Protein 3GEK (pdb70)

Sequence (491 aa):
NIDQLNITDFQVFTDENSDKFVSKIYKFSSKILSDFHAQPQGFLNGGASLALAEITAGASNAIGSSGQYFAFGQSINANHLNPKKCEGFVNARGLLLKNGKRRNHVWEIKITDENETLISQITVVNALVPNIDQLNITDFQVFTDKIYKFSSKILSDFHAQPQGFLNGGASLALAEITAGASNAIGSGQYFAFGQSINANHLNPKKCEGFVNARGLLLKNGKRNHVWEIKITDENETLISQITVVNALVPQNIDQLNITDFQVFTDEKIYKFSSKILSDFHAQPQGFLNGGASLALAEITAGASNAIGSGQYFAFGQSINANHLNPKKCEGFVNARGLLLKNGKRNHVWEIKITDENETLISQITVVNALVPQKNIDQLNITDFQVFTDKIYKFSSKILSDFHAQPQGFLNGGASLALAEITAGASNAIGSGQYFAFGQSINANHLNPKKCEGFVNARGLLLKKNGKRNHVWEIKITDENETLISQITVVNALV

B-factor: mean 51.66, std 5.07, range [32.97, 73.07]

Radius of gyration: 21.42 Å; Cα contacts (8 Å, |Δi|>4): 1244; chains: 4; bounding box: 55×52×54 Å

Organism: Lactococcus lactis subsp. lactis (strain IL1403) (NCBI:txid272623)

Nearest PDB structures (foldseek):
  3gek-assembly2_A  TM=1.008E+00  e=4.514E-24  Lactococcus lactis subsp. lactis Il1403
  3gek-assembly3_C  TM=9.767E-01  e=7.638E-21  Lactococcus lactis subsp. lactis Il1403
  3gek-assembly1_B  TM=9.678E-01  e=4.508E-20  Lactococcus lactis subsp. lactis Il1403
  4ord-assembly1_A  TM=8.818E-01  e=8.033E-07  Danio rerio
  2h4u-assembly1_D  TM=8.018E-01  e=4.128E-07  Homo sapiens

Secondary structure (DSSP, 8-state):
---TT---S-EEEE-SGGGGSSS--EEEEE----GGGB-TTSBBPHHHHHHHHHHHH--HHHHHTTS-EEEEEEEEEEE-S--BSSS-EEEEEEEEEE-SSEEEEEEEEEETT--EEEEEEEEEEEE-/--TTTT--S-EEEE---EEEEE---SGGGB-TTSBBPHHHHHHHHHHHH--HHHHHTTSEEEEEEEEEEEE-S--BSSS--EEEEEEEEE-SSEEEEEEEEE-TT--EEEEEEEEEEEEE-/--TTTT--S-EEEEE--EEEEEE----GGGB-TTSBBPHHHHHHHHHHHH--HHHHSSSSEEEEEEEEEEEE-S--BSSS--EEEEEEEEE-SSEEEEEEEEE-TT--EEEEEEEEEEEEE--/---TT---S-EEEE---EEEEE----GGGB-TTSBBPHHHHHHHHHHHH--HHHHHTTS--EEEEEEEEEE-S--BSSS--EEEEEEEEE-SSEEEEEEEEE-TT--EEEEEEEEEEE-

Structure (mmCIF, N/CA/C/O backbone):
data_3GEK
#
_entry.id   3GEK
#
_cell.length_a   59.948
_cell.length_b   64.056
_cell.length_c   144.657
_cell.angle_alpha   90.00
_cell.angle_beta   90.00
_cell.angle_gamma   90.00
#
_symmetry.space_group_name_H-M   'P 21 21 21'
#
loop_
_entity.id
_entity.type
_entity.pdbx_description
1 polymer 'Putative thioesterase yhdA'
2 water water
#
loop_
_atom_site.group_PDB
_atom_site.id
_atom_site.type_symbol
_atom_site.label_atom_id
_atom_site.label_alt_id
_atom_site.label_comp_id
_atom_site.label_asym_id
_atom_site.label_entity_id
_atom_site.label_seq_id
_atom_site.pdbx_PDB_ins_code
_atom_site.Cartn_x
_atom_site.Cartn_y
_atom_site.Cartn_z
_atom_site.occupancy
_atom_site.B_iso_or_equiv
_atom_site.auth_seq_id
_atom_site.auth_comp_id
_atom_site.auth_asym_id
_atom_site.auth_atom_id
_atom_site.pdbx_PDB_model_num
ATOM 9 N N . ASN A 1 2 ? -3.801 -10.431 -24.596 1.00 60.75 2 ASN A N 1
ATOM 10 C CA . ASN A 1 2 ? -2.400 -10.585 -24.221 1.00 59.80 2 ASN A CA 1
ATOM 11 C C . ASN A 1 2 ? -1.957 -9.473 -23.264 1.00 59.42 2 ASN A C 1
ATOM 12 O O . ASN A 1 2 ? -2.722 -8.539 -23.000 1.00 59.14 2 ASN A O 1
ATOM 25 N N . ILE A 1 4 ? 0.105 -6.973 -23.564 1.00 55.56 4 ILE A N 1
ATOM 26 C CA . ILE A 1 4 ? 0.075 -5.655 -24.211 1.00 53.81 4 ILE A CA 1
ATOM 27 C C . ILE A 1 4 ? -1.297 -4.982 -24.087 1.00 52.62 4 ILE A C 1
ATOM 28 O O . ILE A 1 4 ? -1.390 -3.836 -23.644 1.00 52.22 4 ILE A O 1
ATOM 33 N N . ASP A 1 5 ? -2.351 -5.707 -24.454 1.00 51.18 5 ASP A N 1
ATOM 34 C CA . ASP A 1 5 ? -3.705 -5.163 -24.423 1.00 49.87 5 ASP A CA 1
ATOM 35 C C . ASP A 1 5 ? -4.199 -4.957 -22.993 1.00 48.86 5 ASP A C 1
ATOM 36 O O . ASP A 1 5 ? -4.877 -3.970 -22.703 1.00 48.49 5 ASP A O 1
ATOM 41 N N . GLN A 1 6 ? -3.846 -5.881 -22.102 1.00 47.64 6 GLN A N 1
ATOM 42 C CA . GLN A 1 6 ? -4.260 -5.792 -20.697 1.00 46.72 6 GLN A CA 1
ATOM 43 C C . GLN A 1 6 ? -3.607 -4.623 -19.956 1.00 46.15 6 GLN A C 1
ATOM 44 O O . GLN A 1 6 ? -4.146 -4.133 -18.966 1.00 45.93 6 GLN A O 1
ATOM 50 N N . LEU A 1 7 ? -2.458 -4.173 -20.456 1.00 45.57 7 LEU A N 1
ATOM 51 C CA . LEU A 1 7 ? -1.788 -2.984 -19.933 1.00 45.38 7 LEU A CA 1
ATOM 52 C C . LEU A 1 7 ? -2.664 -1.730 -20.041 1.00 45.05 7 LEU A C 1
ATOM 53 O O . LEU A 1 7 ? -2.488 -0.784 -19.278 1.00 44.75 7 LEU A O 1
ATOM 58 N N . ASN A 1 8 ? -3.617 -1.743 -20.975 1.00 44.65 8 ASN A N 1
ATOM 59 C CA . ASN A 1 8 ? -4.537 -0.619 -21.186 1.00 44.46 8 ASN A CA 1
ATOM 60 C C . ASN A 1 8 ? -3.790 0.686 -21.501 1.00 44.38 8 ASN A C 1
ATOM 61 O O . ASN A 1 8 ? -3.930 1.690 -20.798 1.00 44.09 8 ASN A O 1
ATOM 66 N N . ILE A 1 9 ? -2.979 0.648 -22.555 1.00 44.66 9 ILE A N 1
ATOM 67 C CA . ILE A 1 9 ? -2.305 1.842 -23.067 1.00 45.16 9 ILE A CA 1
ATOM 68 C C . ILE A 1 9 ? -3.314 2.679 -23.858 1.00 45.15 9 ILE A C 1
ATOM 69 O O . ILE A 1 9 ? -3.931 2.184 -24.799 1.00 45.42 9 ILE A O 1
ATOM 74 N N . THR A 1 10 ? -3.482 3.939 -23.463 1.00 45.12 10 THR A N 1
ATOM 75 C CA . THR A 1 10 ? -4.459 4.832 -24.089 1.00 45.26 10 THR A CA 1
ATOM 76 C C . THR A 1 10 ? -3.796 6.088 -24.675 1.00 44.98 10 THR A C 1
ATOM 77 O O . THR A 1 10 ? -2.652 6.401 -24.356 1.00 44.52 10 THR A O 1
ATOM 81 N N . ASP A 1 11 ? -4.535 6.795 -25.529 1.00 45.15 11 ASP A N 1
ATOM 82 C CA . ASP A 1 11 ? -4.149 8.114 -26.039 1.00 45.58 11 ASP A CA 1
ATOM 83 C C . ASP A 1 11 ? -2.748 8.139 -26.663 1.00 45.80 11 ASP A C 1
ATOM 84 O O . ASP A 1 11 ? -2.016 9.115 -26.498 1.00 45.56 11 ASP A O 1
ATOM 89 N N . PHE A 1 12 ? -2.373 7.070 -27.366 1.00 46.35 12 PHE A N 1
ATOM 90 C CA . PHE A 1 12 ? -1.057 7.018 -28.000 1.00 47.11 12 PHE A CA 1
ATOM 91 C C . PHE A 1 12 ? -1.004 7.965 -29.194 1.00 47.56 12 PHE A C 1
ATOM 92 O O . PHE A 1 12 ? -1.872 7.920 -30.064 1.00 47.58 12 PHE A O 1
ATOM 100 N N . GLN A 1 13 ? 0.005 8.830 -29.207 1.00 48.41 13 GLN A N 1
ATOM 101 C CA . GLN A 1 13 ? 0.290 9.695 -30.356 1.00 49.54 13 GLN A CA 1
ATOM 102 C C . GLN A 1 13 ? 1.779 9.988 -30.472 1.00 49.87 13 GLN A C 1
ATOM 103 O O . GLN A 1 13 ? 2.452 10.257 -29.476 1.00 49.79 13 GLN A O 1
ATOM 109 N N . VAL A 1 14 ? 2.281 9.908 -31.701 1.00 50.61 14 VAL A N 1
ATOM 110 C CA . VAL A 1 14 ? 3.660 10.257 -32.035 1.00 51.38 14 VAL A CA 1
ATOM 111 C C . VAL A 1 14 ? 3.629 11.506 -32.925 1.00 51.93 14 VAL A C 1
ATOM 112 O O . VAL A 1 14 ? 2.774 11.623 -33.811 1.00 51.78 14 VAL A O 1
ATOM 116 N N . PHE A 1 15 ? 4.538 12.445 -32.671 1.00 52.70 15 PHE A N 1
ATOM 117 C CA . PHE A 1 15 ? 4.477 13.767 -33.311 1.00 53.78 15 PHE A CA 1
ATOM 118 C C . PHE A 1 15 ? 5.825 14.481 -33.348 1.00 54.48 15 PHE A C 1
ATOM 119 O O . PHE A 1 15 ? 6.740 14.138 -32.605 1.00 54.35 15 PHE A O 1
ATOM 127 N N . THR A 1 16 ? 5.929 15.476 -34.226 1.00 55.71 16 THR A N 1
ATOM 128 C CA . THR A 1 16 ? 7.079 16.374 -34.257 1.00 56.89 16 THR A CA 1
ATOM 129 C C . THR A 1 16 ? 6.644 17.755 -33.786 1.00 57.82 16 THR A C 1
ATOM 130 O O . THR A 1 16 ? 5.465 18.107 -33.883 1.00 57.97 16 THR A O 1
ATOM 134 N N . ASP A 1 17 ? 7.593 18.534 -33.274 1.00 59.09 17 ASP A N 1
ATOM 135 C CA . ASP A 1 17 ? 7.326 19.928 -32.920 1.00 60.23 17 ASP A CA 1
ATOM 136 C C . ASP A 1 17 ? 7.198 20.757 -34.190 1.00 60.81 17 ASP A C 1
ATOM 137 O O . ASP A 1 17 ? 7.798 20.423 -35.217 1.00 61.04 17 ASP A O 1
ATOM 142 N N . GLU A 1 18 ? 6.414 21.833 -34.118 1.00 61.54 18 GLU A N 1
ATOM 143 C CA . GLU A 1 18 ? 6.270 22.765 -35.237 1.00 62.18 18 GLU A CA 1
ATOM 144 C C . GLU A 1 18 ? 7.584 23.471 -35.567 1.00 62.42 18 GLU A C 1
ATOM 145 O O . GLU A 1 18 ? 7.789 23.911 -36.697 1.00 62.50 18 GLU A O 1
ATOM 151 N N . ASN A 1 19 ? 8.464 23.578 -34.574 1.00 62.79 19 ASN A N 1
ATOM 152 C CA . ASN A 1 19 ? 9.776 24.205 -34.750 1.00 63.20 19 ASN A CA 1
ATOM 153 C C . ASN A 1 19 ? 10.682 23.434 -35.714 1.00 63.22 19 ASN A C 1
ATOM 154 O O . ASN A 1 19 ? 11.346 24.038 -36.562 1.00 63.31 19 ASN A O 1
ATOM 159 N N . SER A 1 20 ? 10.680 22.104 -35.586 1.00 63.16 20 SER A N 1
ATOM 160 C CA . SER A 1 20 ? 11.485 21.199 -36.419 1.00 63.08 20 SER A CA 1
ATOM 161 C C . SER A 1 20 ? 11.158 21.255 -37.913 1.00 62.94 20 SER A C 1
ATOM 162 O O . SER A 1 20 ? 11.859 20.651 -38.726 1.00 62.96 20 SER A O 1
ATOM 165 N N . ASP A 1 21 ? 10.093 21.975 -38.255 1.00 62.74 21 ASP A N 1
ATOM 166 C CA . ASP A 1 21 ? 9.566 22.043 -39.618 1.00 62.78 21 ASP A CA 1
ATOM 167 C C . ASP A 1 21 ? 10.642 22.215 -40.697 1.00 62.41 21 ASP A C 1
ATOM 168 O O . ASP A 1 21 ? 10.793 21.349 -41.570 1.00 62.57 21 ASP A O 1
ATOM 173 N N . LYS A 1 22 ? 11.387 23.327 -40.625 1.00 61.75 22 LYS A N 1
ATOM 174 C CA . LYS A 1 22 ? 12.329 23.706 -41.691 1.00 61.04 22 LYS A CA 1
ATOM 175 C C . LYS A 1 22 ? 13.768 23.202 -41.436 1.00 60.50 22 LYS A C 1
ATOM 176 O O . LYS A 1 22 ? 14.679 23.477 -42.236 1.00 60.37 22 LYS A O 1
ATOM 182 N N . PHE A 1 23 ? 13.967 22.466 -40.332 1.00 59.71 23 PHE A N 1
ATOM 183 C CA . PHE A 1 23 ? 15.270 21.838 -40.038 1.00 59.10 23 PHE A CA 1
ATOM 184 C C . PHE A 1 23 ? 15.396 20.469 -40.579 1.00 58.66 23 PHE A C 1
ATOM 185 O O . PHE A 1 23 ? 14.437 19.809 -41.012 1.00 58.62 23 PHE A O 1
ATOM 193 N N . VAL A 1 24 ? 16.768 19.953 -40.737 1.00 58.10 24 VAL A N 1
ATOM 194 C CA . VAL A 1 24 ? 16.995 18.633 -41.318 1.00 57.54 24 VAL A CA 1
ATOM 195 C C . VAL A 1 24 ? 16.756 17.544 -40.264 1.00 57.06 24 VAL A C 1
ATOM 196 O O . VAL A 1 24 ? 16.206 16.482 -40.570 1.00 56.98 24 VAL A O 1
ATOM 200 N N . SER A 1 25 ? 17.159 17.829 -39.026 1.00 56.49 25 SER A N 1
ATOM 201 C CA . SER A 1 25 ? 17.039 16.881 -37.920 1.00 55.91 25 SER A CA 1
ATOM 202 C C . SER A 1 25 ? 15.728 17.128 -37.170 1.00 55.32 25 SER A C 1
ATOM 203 O O . SER A 1 25 ? 15.646 18.022 -36.307 1.00 55.23 25 SER A O 1
ATOM 206 N N . LYS A 1 26 ? 14.703 16.343 -37.529 1.00 54.63 26 LYS A N 1
ATOM 207 C CA . LYS A 1 26 ? 13.380 16.466 -36.927 1.00 54.26 26 LYS A CA 1
ATOM 208 C C . LYS A 1 26 ? 13.384 15.949 -35.491 1.00 53.99 26 LYS A C 1
ATOM 209 O O . LYS A 1 26 ? 14.008 14.926 -35.195 1.00 53.76 26 LYS A O 1
ATOM 215 N N . ILE A 1 27 ? 12.700 16.666 -34.602 1.00 53.52 27 ILE A N 1
ATOM 216 C CA . ILE A 1 27 ? 12.579 16.241 -33.211 1.00 53.28 27 ILE A CA 1
ATOM 217 C C . ILE A 1 27 ? 11.276 15.464 -33.010 1.00 52.62 27 ILE A C 1
ATOM 218 O O . ILE A 1 27 ? 10.182 16.023 -33.102 1.00 52.48 27 ILE A O 1
ATOM 223 N N . TYR A 1 28 ? 11.423 14.166 -32.757 1.00 51.91 28 TYR A N 1
ATOM 224 C CA . TYR A 1 28 ? 10.294 13.255 -32.597 1.00 51.35 28 TYR A CA 1
ATOM 225 C C . TYR A 1 28 ? 9.965 13.008 -31.131 1.00 50.96 28 TYR A C 1
ATOM 226 O O . TYR A 1 28 ? 10.855 12.791 -30.304 1.00 50.78 28 TYR A O 1
ATOM 235 N N . LYS A 1 29 ? 8.674 13.049 -30.827 1.00 50.32 29 LYS A N 1
ATOM 236 C CA . LYS A 1 29 ? 8.174 12.795 -29.490 1.00 49.78 29 LYS A CA 1
ATOM 237 C C . LYS A 1 29 ? 6.977 11.855 -29.568 1.00 49.25 29 LYS A C 1
ATOM 238 O O . LYS A 1 29 ? 6.341 11.748 -30.618 1.00 48.74 29 LYS A O 1
ATOM 244 N N . PHE A 1 30 ? 6.692 11.169 -28.461 1.00 48.39 30 PHE A N 1
ATOM 245 C CA . PHE A 1 30 ? 5.410 10.486 -28.288 1.00 47.85 30 PHE A CA 1
ATOM 246 C C . PHE A 1 30 ? 4.773 10.771 -26.930 1.00 47.62 30 PHE A C 1
ATOM 247 O O . PHE A 1 30 ? 5.452 11.164 -25.981 1.00 47.37 30 PHE A O 1
ATOM 255 N N . SER A 1 31 ? 3.457 10.584 -26.881 1.00 47.42 31 SER A N 1
ATOM 256 C CA . SER A 1 31 ? 2.642 10.721 -25.684 1.00 47.46 31 SER A CA 1
ATOM 257 C C . SER A 1 31 ? 1.752 9.488 -25.541 1.00 46.97 31 SER A C 1
ATOM 258 O O . SER A 1 31 ? 1.390 8.854 -26.539 1.00 46.76 31 SER A O 1
ATOM 261 N N . SER A 1 32 ? 1.383 9.172 -24.301 1.00 46.44 32 SER A N 1
ATOM 262 C CA . SER A 1 32 ? 0.428 8.105 -24.011 1.00 45.98 32 SER A CA 1
ATOM 263 C C . SER A 1 32 ? 0.041 8.100 -22.541 1.00 45.83 32 SER A C 1
ATOM 264 O O . SER A 1 32 ? 0.664 8.766 -21.716 1.00 45.69 32 SER A O 1
ATOM 267 N N . LYS A 1 33 ? -1.001 7.342 -22.229 1.00 45.69 33 LYS A N 1
ATOM 268 C CA . LYS A 1 33 ? -1.430 7.134 -20.859 1.00 45.90 33 LYS A CA 1
ATOM 269 C C . LYS A 1 33 ? -1.589 5.639 -20.641 1.00 45.93 33 LYS A C 1
ATOM 270 O O . LYS A 1 33 ? -1.830 4.887 -21.592 1.00 45.93 33 LYS A O 1
ATOM 284 N N . ILE A 1 35 ? -3.923 3.345 -18.069 1.00 44.59 35 ILE A N 1
ATOM 285 C CA . ILE A 1 35 ? -4.974 3.321 -17.055 1.00 44.07 35 ILE A CA 1
ATOM 286 C C . ILE A 1 35 ? -4.795 2.121 -16.126 1.00 43.65 35 ILE A C 1
ATOM 287 O O . ILE A 1 35 ? -4.812 0.975 -16.572 1.00 43.34 35 ILE A O 1
ATOM 292 N N . LEU A 1 36 ? -4.649 2.402 -14.834 1.00 43.38 36 LEU A N 1
ATOM 293 C CA . LEU A 1 36 ? -4.275 1.381 -13.850 1.00 43.43 36 LEU A CA 1
ATOM 294 C C . LEU A 1 36 ? -5.456 0.653 -13.216 1.00 43.62 36 LEU A C 1
ATOM 295 O O . LEU A 1 36 ? -6.495 1.249 -12.923 1.00 43.51 36 LEU A O 1
ATOM 300 N N . SER A 1 37 ? -5.270 -0.652 -13.031 1.00 44.13 37 SER A N 1
ATOM 301 C CA . SER A 1 37 ? -6.133 -1.499 -12.206 1.00 44.57 37 SER A CA 1
ATOM 302 C C . SER A 1 37 ? -5.228 -2.389 -11.361 1.00 44.81 37 SER A C 1
ATOM 303 O O . SER A 1 37 ? -4.015 -2.172 -11.321 1.00 44.57 37 SER A O 1
ATOM 306 N N . ASP A 1 38 ? -5.815 -3.394 -10.708 1.00 45.34 38 ASP A N 1
ATOM 307 C CA . ASP A 1 38 ? -5.070 -4.375 -9.911 1.00 45.94 38 ASP A CA 1
ATOM 308 C C . ASP A 1 38 ? -4.085 -5.179 -10.753 1.00 45.81 38 ASP A C 1
ATOM 309 O O . ASP A 1 38 ? -3.094 -5.693 -10.236 1.00 46.06 38 ASP A O 1
ATOM 314 N N . PHE A 1 39 ? -4.372 -5.285 -12.049 1.00 45.61 39 PHE A N 1
ATOM 315 C CA . PHE A 1 39 ? -3.479 -5.927 -13.006 1.00 45.19 39 PHE A CA 1
ATOM 316 C C . PHE A 1 39 ? -2.058 -5.383 -12.872 1.00 45.18 39 PHE A C 1
ATOM 317 O O . PHE A 1 39 ? -1.093 -6.138 -12.963 1.00 45.11 39 PHE A O 1
ATOM 325 N N . HIS A 1 40 ? -1.949 -4.078 -12.630 1.00 45.21 40 HIS A N 1
ATOM 326 C CA . HIS A 1 40 ? -0.663 -3.383 -12.602 1.00 45.47 40 HIS A CA 1
ATOM 327 C C . HIS A 1 40 ? -0.010 -3.346 -11.211 1.00 45.94 40 HIS A C 1
ATOM 328 O O . HIS A 1 40 ? 1.081 -2.798 -11.052 1.00 45.88 40 HIS A O 1
ATOM 335 N N . ALA A 1 41 ? -0.667 -3.936 -10.213 1.00 46.50 41 ALA A N 1
ATOM 336 C CA . ALA A 1 41 ? -0.230 -3.807 -8.823 1.00 47.14 41 ALA A CA 1
ATOM 337 C C . ALA A 1 41 ? 0.910 -4.746 -8.438 1.00 47.72 41 ALA A C 1
ATOM 338 O O . ALA A 1 41 ? 1.026 -5.853 -8.971 1.00 47.86 41 ALA A O 1
ATOM 340 N N . GLN A 1 42 ? 1.759 -4.280 -7.522 1.00 48.31 42 GLN A N 1
ATOM 341 C CA . GLN A 1 42 ? 2.712 -5.146 -6.823 1.00 49.03 42 GLN A CA 1
ATOM 342 C C . GLN A 1 42 ? 2.246 -5.358 -5.357 1.00 49.51 42 GLN A C 1
ATOM 343 O O . GLN A 1 42 ? 1.333 -4.655 -4.897 1.00 49.55 42 GLN A O 1
ATOM 349 N N . PRO A 1 43 ? 2.842 -6.335 -4.631 1.00 49.87 43 PRO A N 1
ATOM 350 C CA . PRO A 1 43 ? 2.312 -6.797 -3.333 1.00 50.14 43 PRO A CA 1
ATOM 351 C C . PRO A 1 43 ? 1.874 -5.735 -2.311 1.00 50.33 43 PRO A C 1
ATOM 352 O O . PRO A 1 43 ? 0.980 -6.000 -1.514 1.00 50.24 43 PRO A O 1
ATOM 356 N N . GLN A 1 44 ? 2.492 -4.555 -2.339 1.00 50.67 44 GLN A N 1
ATOM 357 C CA . GLN A 1 44 ? 2.205 -3.501 -1.356 1.00 50.89 44 GLN A CA 1
ATOM 358 C C . GLN A 1 44 ? 1.206 -2.439 -1.851 1.00 50.84 44 GLN A C 1
ATOM 359 O O . GLN A 1 44 ? 0.984 -1.427 -1.179 1.00 51.02 44 GLN A O 1
ATOM 365 N N . GLY A 1 45 ? 0.611 -2.669 -3.023 1.00 50.46 45 GLY A N 1
ATOM 366 C CA . GLY A 1 45 ? -0.451 -1.798 -3.539 1.00 49.86 45 GLY A CA 1
ATOM 367 C C . GLY A 1 45 ? 0.013 -0.656 -4.430 1.00 49.42 45 GLY A C 1
ATOM 368 O O . GLY A 1 45 ? -0.790 0.189 -4.825 1.00 49.32 45 GLY A O 1
ATOM 369 N N . PHE A 1 46 ? 1.308 -0.625 -4.735 1.00 48.94 46 PHE A N 1
ATOM 370 C CA . PHE A 1 46 ? 1.879 0.387 -5.620 1.00 48.79 46 PHE A CA 1
ATOM 371 C C . PHE A 1 46 ? 1.903 -0.108 -7.063 1.00 48.34 46 PHE A C 1
ATOM 372 O O . PHE A 1 46 ? 1.682 -1.291 -7.322 1.00 48.17 46 PHE A O 1
ATOM 380 N N . LEU A 1 47 ? 2.158 0.806 -7.999 1.00 47.99 47 LEU A N 1
ATOM 381 C CA . LEU A 1 47 ? 2.356 0.435 -9.393 1.00 47.67 47 LEU A CA 1
ATOM 382 C C . LEU A 1 47 ? 3.619 -0.414 -9.520 1.00 47.65 47 LEU A C 1
ATOM 383 O O . LEU A 1 47 ? 4.704 -0.008 -9.106 1.00 47.44 47 LEU A O 1
ATOM 388 N N . ASN A 1 48 ? 3.447 -1.606 -10.080 1.00 47.73 48 ASN A N 1
ATOM 389 C CA . ASN A 1 48 ? 4.537 -2.529 -10.345 1.00 47.78 48 ASN A CA 1
ATOM 390 C C . ASN A 1 48 ? 5.478 -1.945 -11.398 1.00 47.72 48 ASN A C 1
ATOM 391 O O . ASN A 1 48 ? 5.030 -1.399 -12.413 1.00 47.33 48 ASN A O 1
ATOM 396 N N . GLY A 1 49 ? 6.781 -2.058 -11.141 1.00 47.63 49 GLY A N 1
ATOM 397 C CA . GLY A 1 49 ? 7.811 -1.514 -12.024 1.00 47.17 49 GLY A CA 1
ATOM 398 C C . GLY A 1 49 ? 7.858 -2.240 -13.351 1.00 47.15 49 GLY A C 1
ATOM 399 O O . GLY A 1 49 ? 8.178 -1.643 -14.383 1.00 47.50 49 GLY A O 1
ATOM 400 N N . GLY A 1 50 ? 7.531 -3.531 -13.321 1.00 46.79 50 GLY A N 1
ATOM 401 C CA . GLY A 1 50 ? 7.439 -4.349 -14.527 1.00 46.43 50 GLY A CA 1
ATOM 402 C C . GLY A 1 50 ? 6.429 -3.815 -15.527 1.00 46.34 50 GLY A C 1
ATOM 403 O O . GLY A 1 50 ? 6.658 -3.885 -16.740 1.00 46.77 50 GLY A O 1
ATOM 404 N N . ALA A 1 51 ? 5.313 -3.289 -15.019 1.00 45.79 51 ALA A N 1
ATOM 405 C CA . ALA A 1 51 ? 4.2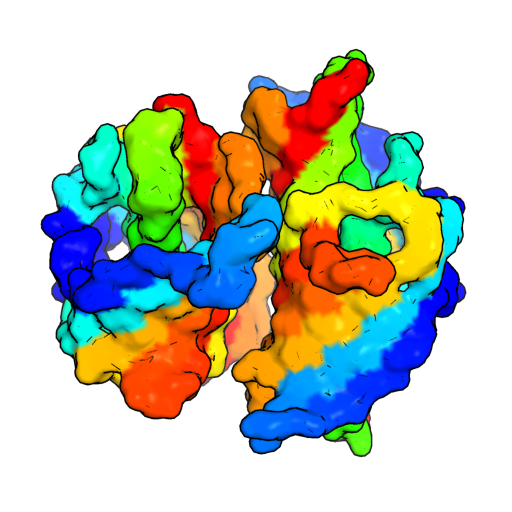81 -2.668 -15.851 1.00 45.54 51 ALA A CA 1
ATOM 406 C C . ALA A 1 51 ? 4.792 -1.391 -16.524 1.00 45.44 51 ALA A C 1
ATOM 407 O O . ALA A 1 51 ? 4.562 -1.187 -17.717 1.00 45.52 51 ALA A O 1
ATOM 409 N N . SER A 1 52 ? 5.480 -0.542 -15.756 1.00 45.22 52 SER A N 1
ATOM 410 C CA . SER A 1 52 ? 6.115 0.670 -16.285 1.00 45.13 52 SER A CA 1
ATOM 411 C C . SER A 1 52 ? 7.204 0.358 -17.314 1.00 44.81 52 SER A C 1
ATOM 412 O O . SER A 1 52 ? 7.284 1.010 -18.356 1.00 44.72 52 SER A O 1
ATOM 415 N N . LEU A 1 53 ? 8.046 -0.627 -17.011 1.00 44.52 53 LEU A N 1
ATOM 416 C CA . LEU A 1 53 ? 9.066 -1.092 -17.950 1.00 44.65 53 LEU A CA 1
ATOM 417 C C . LEU A 1 53 ? 8.438 -1.532 -19.259 1.00 44.37 53 LEU A C 1
ATOM 418 O O . LEU A 1 53 ? 8.884 -1.123 -20.332 1.00 44.24 53 LEU A O 1
ATOM 423 N N . ALA A 1 54 ? 7.405 -2.369 -19.157 1.00 43.86 54 ALA A N 1
ATOM 424 C CA . ALA A 1 54 ? 6.690 -2.868 -20.316 1.00 43.86 54 ALA A CA 1
ATOM 425 C C . ALA A 1 54 ? 6.025 -1.730 -21.094 1.00 44.09 54 ALA A C 1
ATOM 426 O O . ALA A 1 54 ? 6.055 -1.723 -22.324 1.00 44.37 54 ALA A O 1
ATOM 428 N N . LEU A 1 55 ? 5.440 -0.770 -20.378 1.00 44.04 55 LEU A N 1
ATOM 429 C CA . LEU A 1 55 ? 4.835 0.408 -21.003 1.00 44.00 55 LEU A CA 1
ATOM 430 C C . LEU A 1 55 ? 5.865 1.170 -21.842 1.00 44.51 55 LEU A C 1
ATOM 431 O O . LEU A 1 55 ? 5.569 1.600 -22.960 1.00 44.34 55 LEU A O 1
ATOM 436 N N . ALA A 1 56 ? 7.066 1.336 -21.292 1.00 45.03 56 ALA A N 1
ATOM 437 C CA . ALA A 1 56 ? 8.137 2.067 -21.969 1.00 45.68 56 ALA A CA 1
ATOM 438 C C . ALA A 1 56 ? 8.612 1.360 -23.225 1.00 46.32 56 ALA A C 1
ATOM 439 O O . ALA A 1 56 ? 8.757 1.992 -24.265 1.00 46.58 56 ALA A O 1
ATOM 441 N N . GLU A 1 57 ? 8.866 0.056 -23.121 1.00 47.21 57 GLU A N 1
ATOM 442 C CA . GLU A 1 57 ? 9.349 -0.729 -24.260 1.00 48.26 57 GLU A CA 1
ATOM 443 C C . GLU A 1 57 ? 8.298 -0.803 -25.374 1.00 48.15 57 GLU A C 1
ATOM 444 O O . GLU A 1 57 ? 8.632 -0.705 -26.560 1.00 48.03 57 GLU A O 1
ATOM 450 N N . ILE A 1 58 ? 7.029 -0.940 -24.983 1.00 48.20 58 ILE A N 1
ATOM 451 C CA . ILE A 1 58 ? 5.924 -1.071 -25.937 1.00 48.12 58 ILE A CA 1
ATOM 452 C C . ILE A 1 58 ? 5.609 0.234 -26.679 1.00 48.09 58 ILE A C 1
ATOM 453 O O . ILE A 1 58 ? 5.422 0.217 -27.899 1.00 47.86 58 ILE A O 1
ATOM 458 N N . THR A 1 59 ? 5.551 1.350 -25.948 1.00 47.81 59 THR A N 1
ATOM 459 C CA . THR A 1 59 ? 5.286 2.657 -26.557 1.00 47.86 59 THR A CA 1
ATOM 460 C C . THR A 1 59 ? 6.448 3.145 -27.428 1.00 48.28 59 THR A C 1
ATOM 461 O O . THR A 1 59 ? 6.229 3.770 -28.467 1.00 47.94 59 THR A O 1
ATOM 465 N N . ALA A 1 60 ? 7.678 2.864 -26.997 1.00 48.97 60 ALA A N 1
ATOM 466 C CA . ALA A 1 60 ? 8.868 3.194 -27.784 1.00 49.82 60 ALA A CA 1
ATOM 467 C C . ALA A 1 60 ? 8.837 2.448 -29.116 1.00 50.33 60 ALA A C 1
ATOM 468 O O . ALA A 1 60 ? 9.102 3.033 -30.166 1.00 50.25 60 ALA A O 1
ATOM 470 N N . GLY A 1 61 ? 8.495 1.161 -29.057 1.00 51.21 61 GLY A N 1
ATOM 471 C CA . GLY A 1 61 ? 8.349 0.325 -30.244 1.00 51.99 61 GLY A CA 1
ATOM 472 C C . GLY A 1 61 ? 7.252 0.803 -31.179 1.00 52.93 61 GLY A C 1
ATOM 473 O O . GLY A 1 61 ? 7.419 0.776 -32.398 1.00 52.70 61 GLY A O 1
ATOM 482 N N . ALA A 1 63 ? 6.072 3.947 -31.340 1.00 53.37 63 ALA A N 1
ATOM 483 C CA . ALA A 1 63 ? 6.566 5.231 -31.845 1.00 52.42 63 ALA A CA 1
ATOM 484 C C . ALA A 1 63 ? 7.589 5.058 -32.965 1.00 51.93 63 ALA A C 1
ATOM 485 O O . ALA A 1 63 ? 7.488 5.716 -34.002 1.00 51.76 63 ALA A O 1
ATOM 487 N N . SER A 1 64 ? 8.562 4.171 -32.751 1.00 51.40 64 SER A N 1
ATOM 488 C CA . SER A 1 64 ? 9.581 3.863 -33.756 1.00 51.17 64 SER A CA 1
ATOM 489 C C . SER A 1 64 ? 8.964 3.343 -35.054 1.00 51.39 64 SER A C 1
ATOM 490 O O . SER A 1 64 ? 9.326 3.802 -36.137 1.00 51.45 64 SER A O 1
ATOM 493 N N . ASN A 1 65 ? 8.030 2.398 -34.935 1.00 51.55 65 ASN A N 1
ATOM 494 C CA . ASN A 1 65 ? 7.324 1.837 -36.091 1.00 52.07 65 ASN A CA 1
ATOM 495 C C . ASN A 1 65 ? 6.518 2.876 -36.870 1.00 52.45 65 ASN A C 1
ATOM 496 O O . ASN A 1 65 ? 6.522 2.873 -38.102 1.00 52.47 65 ASN A O 1
ATOM 501 N N . ALA A 1 66 ? 5.845 3.765 -36.142 1.00 53.14 66 ALA A N 1
ATOM 502 C CA . ALA A 1 66 ? 5.100 4.874 -36.740 1.00 53.89 66 ALA A CA 1
ATOM 503 C C . ALA A 1 66 ? 5.993 5.847 -37.524 1.00 54.42 66 ALA A C 1
ATOM 504 O O . ALA A 1 66 ? 5.613 6.305 -38.599 1.00 54.66 66 ALA A O 1
ATOM 506 N N . ILE A 1 67 ? 7.172 6.153 -36.981 1.00 55.19 67 ILE A N 1
ATOM 507 C CA . ILE A 1 67 ? 8.161 7.012 -37.645 1.00 55.83 67 ILE A CA 1
ATOM 508 C C . ILE A 1 67 ? 8.682 6.377 -38.941 1.00 56.52 67 ILE A C 1
ATOM 509 O O . ILE A 1 67 ? 8.784 7.046 -39.971 1.00 56.52 67 ILE A O 1
ATOM 514 N N . GLY A 1 68 ? 9.008 5.088 -38.877 1.00 57.31 68 GLY A N 1
ATOM 515 C CA . GLY A 1 68 ? 9.520 4.354 -40.030 1.00 58.41 68 GLY A CA 1
ATOM 516 C C . GLY A 1 68 ? 8.481 4.086 -41.099 1.00 59.23 68 GLY A C 1
ATOM 517 O O . GLY A 1 68 ? 8.740 4.304 -42.280 1.00 59.24 68 GLY A O 1
ATOM 518 N N . SER A 1 69 ? 7.308 3.624 -40.659 1.00 59.94 69 SER A N 1
ATOM 519 C CA A SER A 1 69 ? 6.182 3.288 -41.537 0.50 60.33 69 SER A CA 1
ATOM 520 C CA B SER A 1 69 ? 6.183 3.296 -41.540 0.50 60.34 69 SER A CA 1
ATOM 521 C C . SER A 1 69 ? 6.595 2.434 -42.742 1.00 60.66 69 SER A C 1
ATOM 522 O O . SER A 1 69 ? 6.874 2.953 -43.830 1.00 60.67 69 SER A O 1
ATOM 527 N N . GLY A 1 70 ? 6.639 1.120 -42.535 1.00 61.12 70 GLY A N 1
ATOM 528 C CA . GLY A 1 70 ? 6.972 0.176 -43.601 1.00 61.77 70 GLY A CA 1
ATOM 529 C C . GLY A 1 70 ? 8.453 0.058 -43.920 1.00 62.25 70 GLY A C 1
ATOM 530 O O . GLY A 1 70 ? 8.911 -1.004 -44.353 1.00 62.38 70 GLY A O 1
ATOM 531 N N . GLN A 1 71 ? 9.200 1.145 -43.718 1.00 62.55 71 GLN A N 1
ATOM 532 C CA . GLN A 1 71 ? 10.643 1.165 -43.972 1.00 62.85 71 GLN A CA 1
ATOM 533 C C . GLN A 1 71 ? 11.356 0.121 -43.120 1.00 62.82 71 GLN A C 1
ATOM 534 O O . GLN A 1 71 ? 12.199 -0.632 -43.617 1.00 62.85 71 GLN A O 1
ATOM 540 N N . TYR A 1 72 ? 10.992 0.080 -41.838 1.00 62.76 72 TYR A N 1
ATOM 541 C CA . TYR A 1 72 ? 11.582 -0.847 -40.878 1.00 62.64 72 TYR A CA 1
ATOM 542 C C . TYR A 1 72 ? 10.607 -1.227 -39.764 1.00 62.48 72 TYR A C 1
ATOM 543 O O . TYR A 1 72 ? 9.571 -0.582 -39.583 1.00 62.40 72 TYR A O 1
ATOM 552 N N . PHE A 1 73 ? 10.944 -2.292 -39.038 1.00 62.33 73 PHE A N 1
ATOM 553 C CA . PHE A 1 73 ? 10.258 -2.645 -37.796 1.00 62.13 73 PHE A CA 1
ATOM 554 C C . PHE A 1 73 ? 11.228 -2.587 -36.619 1.00 61.74 73 PHE A C 1
ATOM 555 O O . PHE A 1 73 ? 12.401 -2.948 -36.745 1.00 61.80 73 PHE A O 1
ATOM 563 N N . ALA A 1 74 ? 10.724 -2.131 -35.477 1.00 61.17 74 ALA A N 1
ATOM 564 C CA . ALA A 1 74 ? 11.551 -1.880 -34.308 1.00 60.51 74 ALA A CA 1
ATOM 565 C C . ALA A 1 74 ? 11.455 -2.997 -33.276 1.00 60.11 74 ALA A C 1
ATOM 566 O O . ALA A 1 74 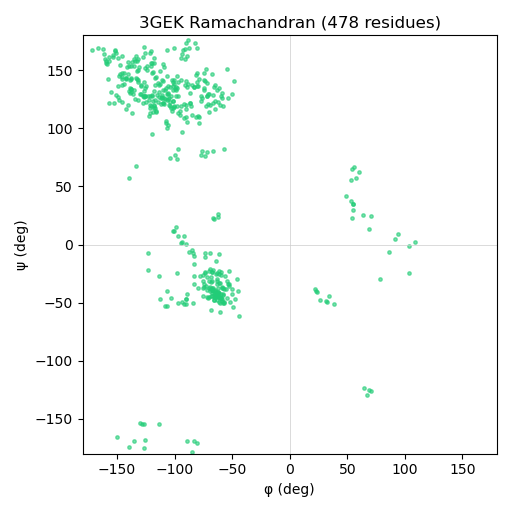? 10.368 -3.491 -32.974 1.00 59.94 74 ALA A O 1
ATOM 568 N N . PHE A 1 75 ? 12.608 -3.376 -32.734 1.00 59.58 75 PHE A N 1
ATOM 569 C CA . PHE A 1 75 ? 12.711 -4.451 -31.757 1.00 59.21 75 PHE A CA 1
ATOM 570 C C . PHE A 1 75 ? 13.517 -3.954 -30.561 1.00 58.38 75 PHE A C 1
ATOM 571 O O . PHE A 1 75 ? 14.604 -3.403 -30.728 1.00 58.10 75 PHE A O 1
ATOM 579 N N . GLY A 1 76 ? 12.982 -4.151 -29.360 1.00 57.58 76 GLY A N 1
ATOM 580 C CA . GLY A 1 76 ? 13.673 -3.766 -28.131 1.00 56.82 76 GLY A CA 1
ATOM 581 C C . GLY A 1 76 ? 15.026 -4.441 -28.001 1.00 56.38 76 GLY A C 1
ATOM 582 O O . GLY A 1 76 ? 15.117 -5.666 -27.976 1.00 56.30 76 GLY A O 1
ATOM 583 N N . GLN A 1 77 ? 16.077 -3.631 -27.936 1.00 55.89 77 GLN A N 1
ATOM 584 C CA . GLN A 1 77 ? 17.445 -4.119 -27.798 1.00 55.69 77 GLN A CA 1
ATOM 585 C C . GLN A 1 77 ? 17.964 -3.874 -26.379 1.00 55.30 77 GLN A C 1
ATOM 586 O O . GLN A 1 77 ? 18.646 -4.721 -25.796 1.00 55.16 77 GLN A O 1
ATOM 592 N N . SER A 1 78 ? 17.625 -2.712 -25.833 1.00 54.92 78 SER A N 1
ATOM 593 C CA . SER A 1 78 ? 18.150 -2.256 -24.552 1.00 54.82 78 SER A CA 1
ATOM 594 C C . SER A 1 78 ? 17.132 -1.431 -23.803 1.00 54.46 78 SER A C 1
ATOM 595 O O . SER A 1 78 ? 16.352 -0.693 -24.408 1.00 54.07 78 SER A O 1
ATOM 598 N N . ILE A 1 79 ? 17.171 -1.538 -22.480 1.00 54.10 79 ILE A N 1
ATOM 599 C CA . ILE A 1 79 ? 16.295 -0.758 -21.629 1.00 54.31 79 ILE A CA 1
ATOM 600 C C . ILE A 1 79 ? 16.970 -0.508 -20.279 1.00 54.00 79 ILE A C 1
ATOM 601 O O . ILE A 1 79 ? 17.477 -1.438 -19.642 1.00 54.04 79 ILE A O 1
ATOM 606 N N . ASN A 1 80 ? 17.004 0.757 -19.874 1.00 53.29 80 ASN A N 1
ATOM 607 C CA . ASN A 1 80 ? 17.464 1.132 -18.540 1.00 52.99 80 ASN A CA 1
ATOM 608 C C . ASN A 1 80 ? 16.407 1.980 -17.851 1.00 52.64 80 ASN A C 1
ATOM 609 O O . ASN A 1 80 ? 15.901 2.939 -18.437 1.00 52.31 80 ASN A O 1
ATOM 614 N N . ALA A 1 81 ? 16.090 1.635 -16.607 1.00 52.14 81 ALA A N 1
ATOM 615 C CA . ALA A 1 81 ? 15.094 2.373 -15.847 1.00 51.82 81 ALA A CA 1
ATOM 616 C C . ALA A 1 81 ? 15.564 2.704 -14.445 1.00 51.61 81 ALA A C 1
ATOM 617 O O . ALA A 1 81 ? 16.245 1.910 -13.799 1.00 51.43 81 ALA A O 1
ATOM 619 N N . ASN A 1 82 ? 15.191 3.894 -13.994 1.00 51.11 82 ASN A N 1
ATOM 620 C CA . ASN A 1 82 ? 15.364 4.302 -12.616 1.00 50.86 82 ASN A CA 1
ATOM 621 C C . ASN A 1 82 ? 13.984 4.653 -12.080 1.00 50.61 82 ASN A C 1
ATOM 622 O O . ASN A 1 82 ? 13.311 5.520 -12.637 1.00 50.55 82 ASN A O 1
ATOM 627 N N . HIS A 1 83 ? 13.556 3.949 -11.034 1.00 50.24 83 HIS A N 1
ATOM 628 C CA . HIS A 1 83 ? 12.278 4.212 -10.380 1.00 49.99 83 HIS A CA 1
ATOM 629 C C . HIS A 1 83 ? 12.506 5.230 -9.279 1.00 49.91 83 HIS A C 1
ATOM 630 O O . HIS A 1 83 ? 13.146 4.926 -8.270 1.00 49.94 83 HIS A O 1
ATOM 637 N N . LEU A 1 84 ? 11.992 6.440 -9.491 1.00 49.80 84 LEU A N 1
ATOM 638 C CA . LEU A 1 84 ? 12.268 7.581 -8.612 1.00 49.66 84 LEU A CA 1
ATOM 639 C C . LEU A 1 84 ? 11.284 7.732 -7.456 1.00 49.39 84 LEU A C 1
ATOM 640 O O . LEU A 1 84 ? 11.688 7.941 -6.313 1.00 49.38 84 LEU A O 1
ATOM 645 N N . ASN A 1 85 ? 9.995 7.641 -7.769 1.00 49.08 85 ASN A N 1
ATOM 646 C CA . ASN A 1 85 ? 8.929 7.886 -6.802 1.00 48.99 85 ASN A CA 1
ATOM 647 C C . ASN A 1 85 ? 7.864 6.799 -6.865 1.00 48.67 85 ASN A C 1
ATOM 648 O O . ASN A 1 85 ? 7.541 6.313 -7.951 1.00 49.11 85 ASN A O 1
ATOM 653 N N . PRO A 1 86 ? 7.309 6.416 -5.704 1.00 48.40 86 PRO A N 1
ATOM 654 C CA . PRO A 1 86 ? 6.267 5.395 -5.709 1.00 47.84 86 PRO A CA 1
ATOM 655 C C . PRO A 1 86 ? 4.933 5.931 -6.235 1.00 47.28 86 PRO A C 1
ATOM 656 O O . PRO A 1 86 ? 4.543 7.073 -5.944 1.00 46.83 86 PRO A O 1
ATOM 660 N N . LYS A 1 87 ? 4.252 5.094 -7.008 1.00 46.53 87 LYS A N 1
ATOM 661 C CA . LYS A 1 87 ? 2.925 5.400 -7.515 1.00 46.01 87 LYS A CA 1
ATOM 662 C C . LYS A 1 87 ? 1.935 4.382 -6.960 1.00 45.57 87 LYS A C 1
ATOM 663 O O . LYS A 1 87 ? 2.066 3.181 -7.206 1.00 45.15 87 LYS A O 1
ATOM 669 N N . LYS A 1 88 ? 0.966 4.865 -6.189 1.00 45.14 88 LYS A N 1
ATOM 670 C CA . LYS A 1 88 ? -0.141 4.029 -5.741 1.00 45.20 88 LYS A CA 1
ATOM 671 C C . LYS A 1 88 ? -0.899 3.546 -6.972 1.00 44.95 88 LYS A C 1
ATOM 672 O O . LYS A 1 88 ? -1.175 4.328 -7.889 1.00 44.87 88 LYS A O 1
ATOM 678 N N . CYS A 1 89 ? -1.223 2.258 -6.998 1.00 44.59 89 CYS A N 1
ATOM 679 C CA . CYS A 1 89 ? -1.794 1.640 -8.191 1.00 44.18 89 CYS A CA 1
ATOM 680 C C . CYS A 1 89 ? -3.274 1.992 -8.365 1.00 43.54 89 CYS A C 1
ATOM 681 O O . CYS A 1 89 ? -4.155 1.188 -8.067 1.00 43.61 89 CYS A O 1
ATOM 684 N N . GLU A 1 90 ? -3.521 3.212 -8.843 1.00 42.77 90 GLU A N 1
ATOM 685 C CA . GLU A 1 90 ? -4.863 3.732 -9.118 1.00 42.44 90 GLU A CA 1
ATOM 686 C C . GLU A 1 90 ? -4.762 4.923 -10.077 1.00 41.47 90 GLU A C 1
ATOM 687 O O . GLU A 1 90 ? -3.705 5.543 -10.192 1.00 41.36 90 GLU A O 1
ATOM 693 N N . GLY A 1 91 ? -5.864 5.249 -10.747 1.00 40.77 91 GLY A N 1
ATOM 694 C CA . GLY A 1 91 ? -5.875 6.337 -11.721 1.00 39.83 91 GLY A CA 1
ATOM 695 C C . GLY A 1 91 ? -5.087 5.972 -12.968 1.00 39.30 91 GLY A C 1
ATOM 696 O O . GLY A 1 91 ? -5.330 4.932 -13.576 1.00 38.99 91 GLY A O 1
ATOM 697 N N . PHE A 1 92 ? -4.129 6.820 -13.334 1.00 38.98 92 PHE A N 1
ATOM 698 C CA . PHE A 1 92 ? -3.321 6.613 -14.543 1.00 38.83 92 PHE A CA 1
ATOM 699 C C . PHE A 1 92 ? -1.946 7.264 -14.448 1.00 38.82 92 PHE A C 1
ATOM 700 O O . PHE A 1 92 ? -1.724 8.156 -13.622 1.00 38.31 92 PHE A O 1
ATOM 708 N N . VAL A 1 93 ? -1.037 6.803 -15.305 1.00 39.04 93 VAL A N 1
ATOM 709 C CA . VAL A 1 93 ? 0.259 7.442 -15.516 1.00 39.55 93 VAL A CA 1
ATOM 710 C C . VAL A 1 93 ? 0.427 7.877 -16.980 1.00 40.28 93 VAL A C 1
ATOM 711 O O . VAL A 1 93 ? -0.204 7.316 -17.884 1.00 40.17 93 VAL A O 1
ATOM 715 N N . ASN A 1 94 ? 1.287 8.868 -17.198 1.00 40.94 94 ASN A N 1
ATOM 716 C CA . ASN A 1 94 ? 1.680 9.286 -18.536 1.00 41.84 94 ASN A CA 1
ATOM 717 C C . ASN A 1 94 ? 3.029 8.702 -18.897 1.00 42.17 94 ASN A C 1
ATOM 718 O O . ASN A 1 94 ? 3.910 8.601 -18.049 1.00 42.31 94 ASN A O 1
ATOM 723 N N . ALA A 1 95 ? 3.180 8.300 -20.153 1.00 42.72 95 ALA A N 1
ATOM 724 C CA . ALA A 1 95 ? 4.488 7.954 -20.693 1.00 43.26 95 ALA A CA 1
ATOM 725 C C . ALA A 1 95 ? 4.750 8.875 -21.875 1.00 43.88 95 ALA A C 1
ATOM 726 O O . ALA A 1 95 ? 3.978 8.897 -22.840 1.00 43.90 95 ALA A O 1
ATOM 728 N N . ARG A 1 96 ? 5.818 9.662 -21.775 1.00 44.28 96 ARG A N 1
ATOM 729 C CA . ARG A 1 96 ? 6.168 10.626 -22.817 1.00 44.85 96 ARG A CA 1
ATOM 730 C C . ARG A 1 96 ? 7.595 10.366 -23.247 1.00 44.79 96 ARG A C 1
ATOM 731 O O . ARG A 1 96 ? 8.478 10.154 -22.405 1.00 44.83 96 ARG A O 1
ATOM 739 N N . GLY A 1 97 ? 7.808 10.364 -24.557 1.00 44.61 97 GLY A N 1
ATOM 740 C CA . GLY A 1 97 ? 9.098 10.025 -25.123 1.00 44.40 97 GLY A CA 1
ATOM 741 C C . GLY A 1 97 ? 9.691 11.153 -25.934 1.00 44.22 97 GLY A C 1
ATOM 742 O O . GLY A 1 97 ? 8.969 11.939 -26.540 1.00 43.91 97 GLY A O 1
ATOM 743 N N . LEU A 1 98 ? 11.016 11.224 -25.919 1.00 44.49 98 LEU A N 1
ATOM 744 C CA . LEU A 1 98 ? 11.783 12.095 -26.791 1.00 44.88 98 LEU A CA 1
ATOM 745 C C . LEU A 1 98 ? 12.818 11.244 -27.515 1.00 45.04 98 LEU A C 1
ATOM 746 O O . LEU A 1 98 ? 13.577 10.515 -26.880 1.00 44.85 98 LEU A O 1
ATOM 751 N N . LEU A 1 99 ? 12.849 11.329 -28.840 1.00 45.33 99 LEU A N 1
ATOM 752 C CA . LEU A 1 99 ? 13.841 10.588 -29.600 1.00 46.08 99 LEU A CA 1
ATOM 753 C C . LEU A 1 99 ? 15.188 11.317 -29.563 1.00 46.74 99 LEU A C 1
ATOM 754 O O . LEU A 1 99 ? 15.342 12.389 -30.140 1.00 47.29 99 LEU A O 1
ATOM 759 N N . LEU A 1 100 ? 16.151 10.730 -28.861 1.00 47.57 100 LEU A N 1
ATOM 760 C CA . LEU A 1 100 ? 17.464 11.339 -28.695 1.00 48.37 100 LEU A CA 1
ATOM 761 C C . LEU A 1 100 ? 18.360 11.041 -29.880 1.00 48.69 100 LEU A C 1
ATOM 762 O O . LEU A 1 100 ? 19.278 11.807 -30.176 1.00 49.03 100 LEU A O 1
ATOM 767 N N . LYS A 1 101 ? 18.105 9.916 -30.542 1.00 48.95 101 LYS A N 1
ATOM 768 C CA . LYS A 1 101 ? 18.868 9.539 -31.716 1.00 49.34 101 LYS A CA 1
ATOM 769 C C . LYS A 1 101 ? 18.011 8.809 -32.741 1.00 49.67 101 LYS A C 1
ATOM 770 O O . LYS A 1 101 ? 17.398 7.777 -32.448 1.00 49.22 101 LYS A O 1
ATOM 776 N N . ASN A 1 102 ? 17.984 9.367 -33.945 1.00 49.86 102 ASN A N 1
ATOM 777 C CA . ASN A 1 102 ? 17.340 8.744 -35.081 1.00 50.72 102 ASN A CA 1
ATOM 778 C C . ASN A 1 102 ? 18.419 8.160 -35.984 1.00 51.14 102 ASN A C 1
ATOM 779 O O . ASN A 1 102 ? 18.740 8.714 -37.040 1.00 51.28 102 ASN A O 1
ATOM 784 N N . GLY A 1 103 ? 18.989 7.044 -35.545 1.00 51.54 103 GLY A N 1
ATOM 785 C CA . GLY A 1 103 ? 20.086 6.402 -36.259 1.00 52.38 103 GLY A CA 1
ATOM 786 C C . GLY A 1 103 ? 19.584 5.530 -37.386 1.00 53.12 103 GLY A C 1
ATOM 787 O O . GLY A 1 103 ? 18.375 5.333 -37.542 1.00 53.47 103 GLY A O 1
ATOM 788 N N . LYS A 1 104 ? 20.514 5.008 -38.179 1.00 53.71 104 LYS A N 1
ATOM 789 C CA . LYS A 1 104 ? 20.160 4.158 -39.310 1.00 54.19 104 LYS A CA 1
ATOM 790 C C . LYS A 1 104 ? 19.691 2.781 -38.837 1.00 54.31 104 LYS A C 1
ATOM 791 O O . LYS A 1 104 ? 18.769 2.202 -39.418 1.00 54.21 104 LYS A O 1
ATOM 797 N N . ARG A 1 105 ? 20.312 2.291 -37.761 1.00 54.48 105 ARG A N 1
ATOM 798 C CA A ARG A 1 105 ? 20.070 0.950 -37.214 0.50 54.56 105 ARG A CA 1
ATOM 799 C CA B ARG A 1 105 ? 19.990 0.960 -37.242 0.50 54.62 105 ARG A CA 1
ATOM 800 C C . ARG A 1 105 ? 19.423 0.944 -35.820 1.00 54.52 105 ARG A C 1
ATOM 801 O O . ARG A 1 105 ? 18.865 -0.073 -35.390 1.00 54.55 105 ARG A O 1
ATOM 816 N N . ASN A 1 106 ? 19.535 2.068 -35.106 1.00 54.05 106 ASN A N 1
ATOM 817 C CA . ASN A 1 106 ? 18.997 2.200 -33.746 1.00 53.25 106 ASN A CA 1
ATOM 818 C C . ASN A 1 106 ? 18.176 3.471 -33.516 1.00 52.28 106 ASN A C 1
ATOM 819 O O . ASN A 1 106 ? 18.527 4.536 -34.019 1.00 52.38 106 ASN A O 1
ATOM 824 N N . HIS A 1 107 ? 17.091 3.352 -32.754 1.00 50.83 107 HIS A N 1
ATOM 825 C CA . HIS A 1 107 ? 16.424 4.517 -32.167 1.00 49.63 107 HIS A CA 1
ATOM 826 C C . HIS A 1 107 ? 16.710 4.533 -30.675 1.00 48.96 107 HIS A C 1
ATOM 827 O O . HIS A 1 107 ? 16.622 3.496 -30.020 1.00 48.99 107 HIS A O 1
ATOM 834 N N . VAL A 1 108 ? 17.059 5.701 -30.141 1.00 48.07 108 VAL A N 1
ATOM 835 C CA . VAL A 1 108 ? 17.250 5.848 -28.696 1.00 47.43 108 VAL A CA 1
ATOM 836 C C . VAL A 1 108 ? 16.212 6.818 -28.155 1.00 47.27 108 VAL A C 1
ATOM 837 O O . VAL A 1 108 ? 16.220 8.006 -28.502 1.00 47.59 108 VAL A O 1
ATOM 841 N N . TRP A 1 109 ? 15.310 6.301 -27.324 1.00 46.74 109 TRP A N 1
ATOM 842 C CA . TRP A 1 109 ? 14.225 7.100 -26.738 1.00 46.30 109 TRP A CA 1
ATOM 843 C C . TRP A 1 109 ? 14.498 7.439 -25.287 1.00 46.60 109 TRP A C 1
ATOM 844 O O . TRP A 1 109 ? 14.918 6.578 -24.506 1.00 46.84 109 TRP A O 1
ATOM 855 N N . GLU A 1 110 ? 14.250 8.694 -24.931 1.00 46.74 110 GLU A N 1
ATOM 856 C CA . GLU A 1 110 ? 14.247 9.124 -23.543 1.00 46.92 110 GLU A CA 1
ATOM 857 C C . GLU A 1 110 ? 12.789 9.238 -23.101 1.00 46.74 110 GLU A C 1
ATOM 858 O O . GLU A 1 110 ? 12.026 10.047 -23.646 1.00 46.28 110 GLU A O 1
ATOM 864 N N . ILE A 1 111 ? 12.411 8.422 -22.119 1.00 46.24 111 ILE A N 1
ATOM 865 C CA . ILE A 1 111 ? 11.012 8.285 -21.722 1.00 46.19 111 ILE A CA 1
ATOM 866 C C . ILE A 1 111 ? 10.793 8.621 -20.247 1.00 46.27 111 ILE A C 1
ATOM 867 O O . ILE A 1 111 ? 11.421 8.044 -19.361 1.00 46.28 111 ILE A O 1
ATOM 872 N N . LYS A 1 112 ? 9.891 9.559 -19.995 1.00 46.47 112 LYS A N 1
ATOM 873 C CA . LYS A 1 112 ? 9.535 9.922 -18.636 1.00 46.74 112 LYS A CA 1
ATOM 874 C C . LYS A 1 112 ? 8.152 9.381 -18.287 1.00 46.46 112 LYS A C 1
ATOM 875 O O . LYS A 1 112 ? 7.177 9.634 -18.992 1.00 46.11 112 LYS A O 1
ATOM 881 N N . ILE A 1 113 ? 8.085 8.610 -17.207 1.00 46.08 113 ILE A N 1
ATOM 882 C CA . ILE A 1 113 ? 6.811 8.134 -16.691 1.00 45.88 113 ILE A CA 1
ATOM 883 C C . ILE A 1 113 ? 6.419 8.982 -15.496 1.00 46.00 113 ILE A C 1
ATOM 884 O O . ILE A 1 113 ? 7.161 9.102 -14.521 1.00 45.57 113 ILE A O 1
ATOM 889 N N . THR A 1 114 ? 5.233 9.566 -15.597 1.00 46.22 114 THR A N 1
ATOM 890 C CA . THR A 1 114 ? 4.811 10.632 -14.724 1.00 46.57 114 THR A CA 1
ATOM 891 C C . THR A 1 114 ? 3.396 10.324 -14.220 1.00 46.69 114 THR A C 1
ATOM 892 O O . THR A 1 114 ? 2.619 9.672 -14.916 1.00 46.47 114 THR A O 1
ATOM 896 N N . ASP A 1 115 ? 3.061 10.760 -13.008 1.00 46.94 115 ASP A N 1
ATOM 897 C CA . ASP A 1 115 ? 1.698 10.560 -12.523 1.00 47.48 115 ASP A CA 1
ATOM 898 C C . ASP A 1 115 ? 0.774 11.684 -13.006 1.00 47.63 115 ASP A C 1
ATOM 899 O O . ASP A 1 115 ? 1.205 12.573 -13.739 1.00 47.40 115 ASP A O 1
ATOM 904 N N . GLU A 1 116 ? -0.492 11.633 -12.605 1.00 48.13 116 GLU A N 1
ATOM 905 C CA . GLU A 1 116 ? -1.482 12.617 -13.047 1.00 48.77 116 GLU A CA 1
ATOM 906 C C . GLU A 1 116 ? -1.186 14.057 -12.583 1.00 49.16 116 GLU A C 1
ATOM 907 O O . GLU A 1 116 ? -1.771 15.015 -13.099 1.00 49.18 116 GLU A O 1
ATOM 913 N N . ASN A 1 117 ? -0.267 14.200 -11.627 1.00 49.37 117 ASN A N 1
ATOM 914 C CA . ASN A 1 117 ? 0.162 15.511 -11.141 1.00 49.57 117 ASN A CA 1
ATOM 915 C C . ASN A 1 117 ? 1.509 15.933 -11.727 1.00 49.52 117 ASN A C 1
ATOM 916 O O . ASN A 1 117 ? 2.115 16.905 -11.271 1.00 49.73 117 ASN A O 1
ATOM 921 N N . GLU A 1 118 ? 1.965 15.192 -12.737 1.00 49.25 118 GLU A N 1
ATOM 922 C CA . GLU A 1 118 ? 3.241 15.431 -13.427 1.00 49.16 118 GLU A CA 1
ATOM 923 C C . GLU A 1 118 ? 4.490 15.156 -12.579 1.00 48.76 118 GLU A C 1
ATOM 924 O O . GLU A 1 118 ? 5.600 15.530 -12.965 1.00 48.68 118 GLU A O 1
ATOM 930 N N . THR A 1 119 ? 4.309 14.487 -11.442 1.00 48.29 119 THR A N 1
ATOM 931 C CA . THR A 1 119 ? 5.438 14.009 -10.642 1.00 47.95 119 THR A CA 1
ATOM 932 C C . THR A 1 119 ? 6.144 12.852 -11.369 1.00 47.76 119 THR A C 1
ATOM 933 O O . THR A 1 119 ? 5.496 11.897 -11.803 1.00 47.30 119 THR A O 1
ATOM 937 N N . LEU A 1 120 ? 7.466 12.953 -11.505 1.00 47.57 120 LEU A N 1
ATOM 938 C CA . LEU A 1 120 ? 8.256 11.924 -12.179 1.00 47.68 120 LEU A CA 1
ATOM 939 C C . LEU A 1 120 ? 8.295 10.642 -11.349 1.00 47.42 120 LEU A C 1
ATOM 940 O O . LEU A 1 120 ? 8.754 10.640 -10.208 1.00 47.40 120 LEU A O 1
ATOM 945 N N . ILE A 1 121 ? 7.791 9.560 -11.936 1.00 47.23 121 ILE A N 1
ATOM 946 C CA . ILE A 1 121 ? 7.702 8.273 -11.267 1.00 47.11 121 ILE A CA 1
ATOM 947 C C . ILE A 1 121 ? 8.899 7.416 -11.667 1.00 47.36 121 ILE A C 1
ATOM 948 O O . ILE A 1 121 ? 9.589 6.873 -10.807 1.00 47.48 121 ILE A O 1
ATOM 953 N N . SER A 1 122 ? 9.144 7.315 -12.972 1.00 47.59 122 SER A N 1
ATOM 954 C CA . SER A 1 122 ? 10.262 6.549 -13.511 1.00 47.85 122 SER A CA 1
ATOM 955 C C . SER A 1 122 ? 10.856 7.227 -14.740 1.00 47.95 122 SER A C 1
ATOM 956 O O . SER A 1 122 ? 10.133 7.742 -15.587 1.00 47.76 122 SER A O 1
ATOM 959 N N . GLN A 1 123 ? 12.181 7.239 -14.812 1.00 48.59 123 GLN A N 1
ATOM 960 C CA . GLN A 1 123 ? 12.908 7.712 -15.985 1.00 49.01 123 GLN A CA 1
ATOM 961 C C . GLN A 1 123 ? 13.473 6.479 -16.687 1.00 48.96 123 GLN A C 1
ATOM 962 O O . GLN A 1 123 ? 14.103 5.627 -16.055 1.00 48.54 123 GLN A O 1
ATOM 968 N N . ILE A 1 124 ? 13.230 6.377 -17.990 1.00 49.01 124 ILE A N 1
ATOM 969 C CA . ILE A 1 124 ? 13.547 5.166 -18.738 1.00 48.96 124 ILE A CA 1
ATOM 970 C C . ILE A 1 124 ? 14.136 5.520 -20.098 1.00 49.21 124 ILE A C 1
ATOM 971 O O . ILE A 1 124 ? 13.632 6.415 -20.793 1.00 48.82 124 ILE A O 1
ATOM 976 N N . THR A 1 125 ? 15.219 4.833 -20.454 1.00 48.91 125 THR A N 1
ATOM 977 C CA . THR A 1 125 ? 15.800 4.938 -21.788 1.00 49.21 125 THR A CA 1
ATOM 978 C C . THR A 1 125 ? 15.640 3.604 -22.508 1.00 48.51 125 THR A C 1
ATOM 979 O O . THR A 1 125 ? 15.942 2.547 -21.946 1.00 48.23 125 THR A O 1
ATOM 983 N N . VAL A 1 126 ? 15.139 3.663 -23.737 1.00 47.74 126 VAL A N 1
ATOM 984 C CA . VAL A 1 126 ? 14.961 2.470 -24.559 1.00 47.52 126 VAL A CA 1
ATOM 985 C C . VAL A 1 126 ? 15.750 2.599 -25.854 1.00 47.83 126 VAL A C 1
ATOM 986 O O . VAL A 1 126 ? 15.625 3.602 -26.572 1.00 48.01 126 VAL A O 1
ATOM 990 N N . VAL A 1 127 ? 16.560 1.587 -26.146 1.00 47.75 127 VAL A N 1
ATOM 991 C CA . VAL A 1 127 ? 17.210 1.476 -27.443 1.00 48.31 127 VAL A CA 1
ATOM 992 C C . VAL A 1 127 ? 16.478 0.410 -28.262 1.00 48.63 127 VAL A C 1
ATOM 993 O O . VAL A 1 127 ? 16.351 -0.733 -27.821 1.00 48.55 127 VAL A O 1
ATOM 997 N N . ASN A 1 128 ? 15.982 0.802 -29.434 1.00 48.78 128 ASN A N 1
ATOM 998 C CA . ASN A 1 128 ? 15.350 -0.121 -30.364 1.00 49.13 128 ASN A CA 1
ATOM 999 C C . ASN A 1 128 ? 16.303 -0.483 -31.507 1.00 49.93 128 ASN A C 1
ATOM 1000 O O . ASN A 1 128 ? 17.046 0.367 -32.002 1.00 49.84 128 ASN A O 1
ATOM 1005 N N . ALA A 1 129 ? 16.279 -1.745 -31.924 1.00 50.66 129 ALA A N 1
ATOM 1006 C CA . ALA A 1 129 ? 16.954 -2.155 -33.150 1.00 51.50 129 ALA A CA 1
ATOM 1007 C C . ALA A 1 129 ? 15.991 -1.984 -34.312 1.00 51.84 129 ALA A C 1
ATOM 1008 O O . ALA A 1 129 ? 14.804 -2.299 -34.195 1.00 51.81 129 ALA A O 1
ATOM 1010 N N . LEU A 1 130 ? 16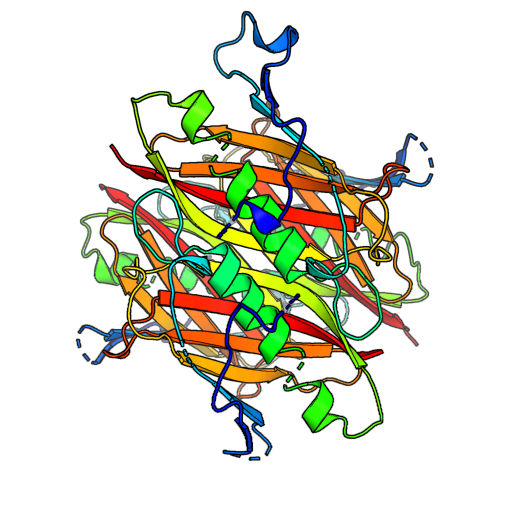.504 -1.465 -35.423 1.00 52.50 130 LEU A N 1
ATOM 1011 C CA . LEU A 1 130 ? 15.696 -1.202 -36.610 1.00 53.31 130 LEU A CA 1
ATOM 1012 C C . LEU A 1 130 ? 15.923 -2.281 -37.666 1.00 53.74 130 LEU A C 1
ATOM 1013 O O . LEU A 1 130 ? 17.031 -2.417 -38.193 1.00 53.86 130 LEU A O 1
ATOM 1018 N N . VAL A 1 131 ? 14.873 -3.045 -37.962 1.00 54.26 131 VAL A N 1
ATOM 1019 C CA . VAL A 1 131 ? 14.961 -4.171 -38.904 1.00 54.72 131 VAL A CA 1
ATOM 1020 C C . VAL A 1 131 ? 14.327 -3.834 -40.258 1.00 54.97 131 VAL A C 1
ATOM 1021 O O . VAL A 1 131 ? 13.171 -3.415 -40.300 1.00 55.06 131 VAL A O 1
ATOM 1025 N N . PRO A 1 132 ? 15.086 -4.010 -41.366 1.00 55.27 132 PRO A N 1
ATOM 1026 C CA . PRO A 1 132 ? 14.620 -3.857 -42.749 1.00 55.39 132 PRO A CA 1
ATOM 1027 C C . PRO A 1 132 ? 13.155 -4.247 -42.965 1.00 55.59 132 PRO A C 1
ATOM 1028 O O . PRO A 1 132 ? 12.716 -5.300 -42.491 1.00 55.75 132 PRO A O 1
ATOM 1040 N N . ASN B 1 2 ? 48.410 9.446 -22.880 1.00 53.89 2 ASN B N 1
ATOM 1041 C CA . ASN B 1 2 ? 46.991 9.746 -22.795 1.00 53.63 2 ASN B CA 1
ATOM 1042 C C . ASN B 1 2 ? 46.348 9.083 -21.569 1.00 53.72 2 ASN B C 1
ATOM 1043 O O . ASN B 1 2 ? 47.049 8.514 -20.723 1.00 53.35 2 ASN B O 1
ATOM 1056 N N . ILE B 1 4 ? 44.391 6.395 -21.535 1.00 51.55 4 ILE B N 1
ATOM 1057 C CA . ILE B 1 4 ? 44.537 4.941 -21.655 1.00 50.42 4 ILE B CA 1
ATOM 1058 C C . ILE B 1 4 ? 45.873 4.453 -21.075 1.00 49.67 4 ILE B C 1
ATOM 1059 O O . ILE B 1 4 ? 45.889 3.521 -20.276 1.00 49.42 4 ILE B O 1
ATOM 1064 N N . ASP B 1 5 ? 46.970 5.102 -21.470 1.00 48.82 5 ASP B N 1
ATOM 1065 C CA . ASP B 1 5 ? 48.310 4.789 -20.953 1.00 48.21 5 ASP B CA 1
ATOM 1066 C C . ASP B 1 5 ? 48.392 4.950 -19.433 1.00 47.39 5 ASP B C 1
ATOM 1067 O O . ASP B 1 5 ? 48.891 4.066 -18.737 1.00 46.85 5 ASP B O 1
ATOM 1072 N N . GLN B 1 6 ? 47.895 6.084 -18.936 1.00 46.76 6 GLN B N 1
ATOM 1073 C CA . GLN B 1 6 ? 48.007 6.440 -17.518 1.00 46.32 6 GLN B CA 1
ATOM 1074 C C . GLN B 1 6 ? 47.087 5.631 -16.607 1.00 46.13 6 GLN B C 1
ATOM 1075 O O . GLN B 1 6 ? 47.364 5.492 -15.415 1.00 46.03 6 GLN B O 1
ATOM 1081 N N . LEU B 1 7 ? 46.007 5.092 -17.176 1.00 45.85 7 LEU B N 1
ATOM 1082 C CA . LEU B 1 7 ? 45.138 4.141 -16.471 1.00 45.66 7 LEU B CA 1
ATOM 1083 C C . LEU B 1 7 ? 45.893 2.869 -16.077 1.00 45.34 7 LEU B C 1
ATOM 1084 O O . LEU B 1 7 ? 45.490 2.167 -15.153 1.00 45.08 7 LEU B O 1
ATOM 1089 N N . ASN B 1 8 ? 46.990 2.588 -16.782 1.00 45.52 8 ASN B N 1
ATOM 1090 C CA . ASN B 1 8 ? 47.930 1.507 -16.434 1.00 45.59 8 ASN B CA 1
ATOM 1091 C C . ASN B 1 8 ? 47.274 0.124 -16.434 1.00 45.93 8 ASN B C 1
ATOM 1092 O O . ASN B 1 8 ? 47.211 -0.563 -15.409 1.00 45.67 8 ASN B O 1
ATOM 1097 N N . ILE B 1 9 ? 46.787 -0.263 -17.606 1.00 46.50 9 ILE B N 1
ATOM 1098 C CA . ILE B 1 9 ? 46.167 -1.562 -17.820 1.00 47.08 9 ILE B CA 1
ATOM 1099 C C . ILE B 1 9 ? 47.245 -2.549 -18.249 1.00 47.53 9 ILE B C 1
ATOM 1100 O O . ILE B 1 9 ? 47.923 -2.351 -19.264 1.00 47.69 9 ILE B O 1
ATOM 1105 N N . THR B 1 10 ? 47.414 -3.601 -17.456 1.00 47.82 10 THR B N 1
ATOM 1106 C CA . THR B 1 10 ? 48.461 -4.585 -17.698 1.00 48.24 10 THR B CA 1
ATOM 1107 C C . THR B 1 10 ? 47.847 -5.967 -17.891 1.00 48.77 10 THR B C 1
ATOM 1108 O O . THR B 1 10 ? 46.662 -6.171 -17.607 1.00 48.62 10 THR B O 1
ATOM 1112 N N . ASP B 1 11 ? 48.663 -6.900 -18.384 1.00 49.31 11 ASP B N 1
ATOM 1113 C CA . ASP B 1 11 ? 48.299 -8.321 -18.504 1.00 50.07 11 ASP B CA 1
ATOM 1114 C C . ASP B 1 11 ? 47.009 -8.593 -19.282 1.00 50.30 11 ASP B C 1
ATOM 1115 O O . ASP B 1 11 ? 46.318 -9.581 -19.024 1.00 50.16 11 ASP B O 1
ATOM 1120 N N . PHE B 1 12 ? 46.691 -7.718 -20.232 1.00 50.77 12 PHE B N 1
ATOM 1121 C CA . PHE B 1 12 ? 45.502 -7.908 -21.042 1.00 51.55 12 PHE B CA 1
ATOM 1122 C C . PHE B 1 12 ? 45.655 -9.077 -22.014 1.00 52.30 12 PHE B C 1
ATOM 1123 O O . PHE B 1 12 ? 46.555 -9.086 -22.856 1.00 52.46 12 PHE B O 1
ATOM 1131 N N . GLN B 1 13 ? 44.769 -10.058 -21.886 1.00 53.16 13 GLN B N 1
ATOM 1132 C CA . GLN B 1 13 ? 44.683 -11.144 -22.854 1.00 54.21 13 GLN B CA 1
ATOM 1133 C C . GLN B 1 13 ? 43.233 -11.549 -23.097 1.00 54.65 13 GLN B C 1
ATOM 1134 O O . GLN B 1 13 ? 42.409 -11.538 -22.184 1.00 54.61 13 GLN B O 1
ATOM 1140 N N . VAL B 1 14 ? 42.938 -11.893 -24.344 1.00 55.45 14 VAL B N 1
ATOM 1141 C CA . VAL B 1 14 ? 41.633 -12.413 -24.716 1.00 56.34 14 VAL B CA 1
ATOM 1142 C C . VAL B 1 14 ? 41.787 -13.887 -25.080 1.00 56.90 14 VAL B C 1
ATOM 1143 O O . VAL B 1 14 ? 42.634 -14.260 -25.898 1.00 57.06 14 VAL B O 1
ATOM 1147 N N . PHE B 1 15 ? 40.980 -14.721 -24.436 1.00 57.70 15 PHE B N 1
ATOM 1148 C CA . PHE B 1 15 ? 41.061 -16.164 -24.612 1.00 58.39 15 PHE B CA 1
ATOM 1149 C C . PHE B 1 15 ? 39.692 -16.783 -24.871 1.00 58.99 15 PHE B C 1
ATOM 1150 O O . PHE B 1 15 ? 38.664 -16.282 -24.404 1.00 59.10 15 PHE B O 1
ATOM 1158 N N . THR B 1 16 ? 39.704 -17.877 -25.623 1.00 59.73 16 THR B N 1
ATOM 1159 C CA . THR B 1 16 ? 38.494 -18.555 -26.065 1.00 60.56 16 THR B CA 1
ATOM 1160 C C . THR B 1 16 ? 38.290 -19.865 -25.304 1.00 60.98 16 THR B C 1
ATOM 1161 O O . THR B 1 16 ? 39.260 -20.536 -24.945 1.00 61.21 16 THR B O 1
ATOM 1165 N N . ASP B 1 17 ? 37.027 -20.204 -25.042 1.00 61.45 17 ASP B N 1
ATOM 1166 C CA . ASP B 1 17 ? 36.666 -21.538 -24.554 1.00 61.95 17 ASP B CA 1
ATOM 1167 C C . ASP B 1 17 ? 35.830 -22.286 -25.600 1.00 62.02 17 ASP B C 1
ATOM 1168 O O . ASP B 1 17 ? 34.904 -21.723 -26.196 1.00 62.08 17 ASP B O 1
ATOM 1173 N N . LYS B 1 26 ? 31.953 -20.128 -30.232 1.00 52.09 26 LYS B N 1
ATOM 1174 C CA . LYS B 1 26 ? 33.091 -19.844 -29.365 1.00 52.09 26 LYS B CA 1
ATOM 1175 C C . LYS B 1 26 ? 32.723 -18.884 -28.239 1.00 52.01 26 LYS B C 1
ATOM 1176 O O . LYS B 1 26 ? 32.035 -17.880 -28.462 1.00 51.95 26 LYS B O 1
ATOM 1182 N N . ILE B 1 27 ? 33.190 -19.198 -27.033 1.00 51.84 27 ILE B N 1
ATOM 1183 C CA . ILE B 1 27 ? 33.030 -18.310 -25.884 1.00 51.64 27 ILE B CA 1
ATOM 1184 C C . ILE B 1 27 ? 34.284 -17.453 -25.739 1.00 51.24 27 ILE B C 1
ATOM 1185 O O . ILE B 1 27 ? 35.374 -17.969 -25.474 1.00 51.52 27 ILE B O 1
ATOM 1190 N N . TYR B 1 28 ? 34.125 -16.146 -25.920 1.00 50.57 28 TYR B N 1
ATOM 1191 C CA . TYR B 1 28 ? 35.237 -15.214 -25.795 1.00 49.98 28 TYR B CA 1
ATOM 1192 C C . TYR B 1 28 ? 35.265 -14.572 -24.407 1.00 49.66 28 TYR B C 1
ATOM 1193 O O . TYR B 1 28 ? 34.258 -14.044 -23.933 1.00 49.26 28 TYR B O 1
ATOM 1202 N N . LYS B 1 29 ? 36.423 -14.650 -23.756 1.00 49.32 29 LYS B N 1
ATOM 1203 C CA . LYS B 1 29 ? 36.639 -14.023 -22.456 1.00 49.05 29 LYS B CA 1
ATOM 1204 C C . LYS B 1 29 ? 37.883 -13.142 -22.500 1.00 48.74 29 LYS B C 1
ATOM 1205 O O . LYS B 1 29 ? 38.716 -13.282 -23.393 1.00 48.68 29 LYS B O 1
ATOM 1211 N N . PHE B 1 30 ? 37.998 -12.227 -21.540 1.00 48.51 30 PHE B N 1
ATOM 1212 C CA . PHE B 1 30 ? 39.247 -11.497 -21.332 1.00 48.07 30 PHE B CA 1
ATOM 1213 C C . PHE B 1 30 ? 39.545 -11.304 -19.849 1.00 48.15 30 PHE B C 1
ATOM 1214 O O . PHE B 1 30 ? 38.644 -11.362 -19.011 1.00 47.87 30 PHE B O 1
ATOM 1222 N N . SER B 1 31 ? 40.824 -11.105 -19.549 1.00 48.34 31 SER B N 1
ATOM 1223 C CA . SER B 1 31 ? 41.287 -10.738 -18.218 1.00 48.55 31 SER B CA 1
ATOM 1224 C C . SER B 1 31 ? 42.384 -9.690 -18.357 1.00 48.46 31 SER B C 1
ATOM 1225 O O . SER B 1 31 ? 43.064 -9.624 -19.383 1.00 48.29 31 SER B O 1
ATOM 1228 N N . SER B 1 32 ? 42.534 -8.877 -17.317 1.00 48.65 32 SER B N 1
ATOM 1229 C CA . SER B 1 32 ? 43.466 -7.755 -17.291 1.00 48.77 32 SER B CA 1
ATOM 1230 C C . SER B 1 32 ? 43.625 -7.252 -15.857 1.00 48.96 32 SER B C 1
ATOM 1231 O O . SER B 1 32 ? 42.877 -7.643 -14.958 1.00 48.73 32 SER B O 1
ATOM 1234 N N . LYS B 1 33 ? 44.603 -6.380 -15.650 1.00 49.33 33 LYS B N 1
ATOM 1235 C CA . LYS B 1 33 ? 44.795 -5.744 -14.358 1.00 50.07 33 LYS B CA 1
ATOM 1236 C C . LYS B 1 33 ? 44.879 -4.247 -14.558 1.00 50.05 33 LYS B C 1
ATOM 1237 O O . LYS B 1 33 ? 45.384 -3.783 -15.573 1.00 50.28 33 LYS B O 1
ATOM 1251 N N . ILE B 1 35 ? 46.600 -1.192 -12.517 1.00 48.76 35 ILE B N 1
ATOM 1252 C CA . ILE B 1 35 ? 47.536 -0.865 -11.448 1.00 48.10 35 ILE B CA 1
ATOM 1253 C C . ILE B 1 35 ? 47.210 0.522 -10.922 1.00 47.70 35 ILE B C 1
ATOM 1254 O O . ILE B 1 35 ? 47.219 1.497 -11.671 1.00 47.57 35 ILE B O 1
ATOM 1259 N N . LEU B 1 36 ? 46.924 0.599 -9.628 1.00 47.29 36 LEU B N 1
ATOM 1260 C CA . LEU B 1 36 ? 46.423 1.830 -9.031 1.00 46.88 36 LEU B CA 1
ATOM 1261 C C . LEU B 1 36 ? 47.540 2.676 -8.439 1.00 46.83 36 LEU B C 1
ATOM 1262 O O . LEU B 1 36 ? 48.490 2.154 -7.867 1.00 46.50 36 LEU B O 1
ATOM 1267 N N . SER B 1 37 ? 47.410 3.987 -8.610 1.00 47.05 37 SER B N 1
ATOM 1268 C CA . SER B 1 37 ? 48.295 4.970 -7.999 1.00 47.22 37 SER B CA 1
ATOM 1269 C C . SER B 1 37 ? 47.480 6.240 -7.780 1.00 47.43 37 SER B C 1
ATOM 1270 O O . SER B 1 37 ? 46.248 6.202 -7.872 1.00 47.26 37 SER B O 1
ATOM 1273 N N . ASP B 1 38 ? 48.166 7.350 -7.503 1.00 47.63 38 ASP B N 1
ATOM 1274 C CA . ASP B 1 38 ? 47.542 8.670 -7.318 1.00 48.01 38 ASP B CA 1
ATOM 1275 C C . ASP B 1 38 ? 46.655 9.083 -8.495 1.00 47.73 38 ASP B C 1
ATOM 1276 O O . ASP B 1 38 ? 45.636 9.755 -8.307 1.00 47.61 38 ASP B O 1
ATOM 1281 N N . PHE B 1 39 ? 47.047 8.676 -9.701 1.00 47.38 39 PHE B N 1
ATOM 1282 C CA . PHE B 1 39 ? 46.282 8.982 -10.904 1.00 47.32 39 PHE B CA 1
ATOM 1283 C C . PHE B 1 39 ? 44.802 8.620 -10.754 1.00 47.33 39 PHE B C 1
ATOM 1284 O O . PHE B 1 39 ? 43.932 9.400 -11.137 1.00 47.38 39 PHE B O 1
ATOM 1292 N N . HIS B 1 40 ? 44.535 7.457 -10.161 1.00 47.61 40 HIS B N 1
ATOM 1293 C CA . HIS B 1 40 ? 43.184 6.881 -10.082 1.00 47.99 40 HIS B CA 1
ATOM 1294 C C . HIS B 1 40 ? 42.324 7.367 -8.908 1.00 48.35 40 HIS B C 1
ATOM 1295 O O . HIS B 1 40 ? 41.157 6.996 -8.819 1.00 48.37 40 HIS B O 1
ATOM 1302 N N . ALA B 1 41 ? 42.889 8.180 -8.017 1.00 48.80 41 ALA B N 1
ATOM 1303 C CA . ALA B 1 41 ? 42.241 8.505 -6.736 1.00 49.53 41 ALA B CA 1
ATOM 1304 C C . ALA B 1 41 ? 41.200 9.624 -6.782 1.00 50.08 41 ALA B C 1
ATOM 1305 O O . ALA B 1 41 ? 41.421 10.668 -7.403 1.00 50.19 41 ALA B O 1
ATOM 1307 N N . GLN B 1 42 ? 40.068 9.394 -6.116 1.00 50.64 42 GLN B N 1
ATOM 1308 C CA . GLN B 1 42 ? 39.100 10.461 -5.833 1.00 51.15 42 GLN B CA 1
ATOM 1309 C C . GLN B 1 42 ? 39.425 11.096 -4.464 1.00 51.71 42 GLN B C 1
ATOM 1310 O O . GLN B 1 42 ? 40.248 10.552 -3.720 1.00 51.84 42 GLN B O 1
ATOM 1316 N N . PRO B 1 43 ? 38.808 12.254 -4.136 1.00 52.22 43 PRO B N 1
ATOM 1317 C CA . PRO B 1 43 ? 39.295 13.069 -3.011 1.00 52.55 43 PRO B CA 1
ATOM 1318 C C . PRO B 1 43 ? 39.321 12.412 -1.624 1.00 52.87 43 PRO B C 1
ATOM 1319 O O . PRO B 1 43 ? 40.134 12.804 -0.788 1.00 52.83 43 PRO B O 1
ATOM 1323 N N . GLN B 1 44 ? 38.457 11.426 -1.386 1.00 53.23 44 GLN B N 1
ATOM 1324 C CA . GLN B 1 44 ? 38.402 10.756 -0.077 1.00 53.51 44 GLN B CA 1
ATOM 1325 C C . GLN B 1 44 ? 39.444 9.644 0.085 1.00 53.46 44 GLN B C 1
ATOM 1326 O O . GLN B 1 44 ? 39.637 9.131 1.187 1.00 53.60 44 GLN B O 1
ATOM 1332 N N . GLY B 1 45 ? 40.114 9.283 -1.009 1.00 53.33 45 GLY B N 1
ATOM 1333 C CA . GLY B 1 45 ? 41.170 8.265 -0.978 1.00 53.05 45 GLY B CA 1
ATOM 1334 C C . GLY B 1 45 ? 40.792 6.949 -1.642 1.00 52.86 45 GLY B C 1
ATOM 1335 O O . GLY B 1 45 ? 41.58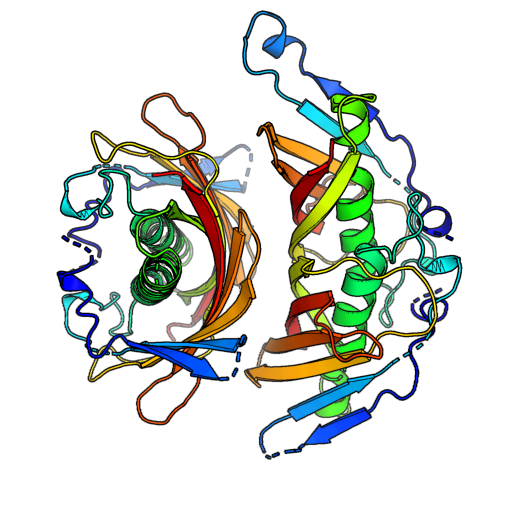2 6.000 -1.649 1.00 52.65 45 GLY B O 1
ATOM 1336 N N . PHE B 1 46 ? 39.583 6.892 -2.195 1.00 52.55 46 PHE B N 1
ATOM 1337 C CA . PHE B 1 46 ? 39.081 5.688 -2.847 1.00 52.64 46 PHE B CA 1
ATOM 1338 C C . PHE B 1 46 ? 39.457 5.662 -4.327 1.00 52.25 46 PHE B C 1
ATOM 1339 O O . PHE B 1 46 ? 39.802 6.692 -4.916 1.00 52.04 46 PHE B O 1
ATOM 1347 N N . LEU B 1 47 ? 39.385 4.478 -4.925 1.00 51.85 47 LEU B N 1
ATOM 1348 C CA . LEU B 1 47 ? 39.444 4.364 -6.372 1.00 51.42 47 LEU B CA 1
ATOM 1349 C C . LEU B 1 47 ? 38.247 5.107 -6.955 1.00 51.33 47 LEU B C 1
ATOM 1350 O O . LEU B 1 47 ? 37.096 4.820 -6.612 1.00 51.30 47 LEU B O 1
ATOM 1355 N N . ASN B 1 48 ? 38.548 6.081 -7.809 1.00 51.04 48 ASN B N 1
ATOM 1356 C CA . ASN B 1 48 ? 37.554 6.853 -8.540 1.00 50.88 48 ASN B CA 1
ATOM 1357 C C . ASN B 1 48 ? 36.721 5.947 -9.437 1.00 50.57 48 ASN B C 1
ATOM 1358 O O . ASN B 1 48 ? 37.261 5.284 -10.328 1.00 50.53 48 ASN B O 1
ATOM 1363 N N . GLY B 1 49 ? 35.409 5.922 -9.199 1.00 50.11 49 GLY B N 1
ATOM 1364 C CA . GLY B 1 49 ? 34.479 5.113 -9.993 1.00 49.62 49 GLY B CA 1
ATOM 1365 C C . GLY B 1 49 ? 34.590 5.394 -11.479 1.00 49.22 49 GLY B C 1
ATOM 1366 O O . GLY B 1 49 ? 34.382 4.500 -12.307 1.00 49.56 49 GLY B O 1
ATOM 1367 N N . GLY B 1 50 ? 34.928 6.640 -11.809 1.00 48.68 50 GLY B N 1
ATOM 1368 C CA . GLY B 1 50 ? 35.157 7.068 -13.182 1.00 47.98 50 GLY B CA 1
ATOM 1369 C C . GLY B 1 50 ? 36.330 6.358 -13.824 1.00 47.81 50 GLY B C 1
ATOM 1370 O O . GLY B 1 50 ? 36.335 6.140 -15.037 1.00 47.96 50 GLY B O 1
ATOM 1371 N N . ALA B 1 51 ? 37.330 6.001 -13.018 1.00 47.53 51 ALA B N 1
ATOM 1372 C CA . ALA B 1 51 ? 38.466 5.225 -13.517 1.00 47.57 51 ALA B CA 1
ATOM 1373 C C . ALA B 1 51 ? 38.042 3.800 -13.883 1.00 47.64 51 ALA B C 1
ATOM 1374 O O . ALA B 1 51 ? 38.512 3.244 -14.881 1.00 47.56 51 ALA B O 1
ATOM 1376 N N . SER B 1 52 ? 37.143 3.230 -13.080 1.00 47.40 52 SER B N 1
ATOM 1377 C CA . SER B 1 52 ? 36.609 1.891 -13.316 1.00 47.69 52 SER B CA 1
ATOM 1378 C C . SER B 1 52 ? 35.691 1.846 -14.528 1.00 47.64 52 SER B C 1
ATOM 1379 O O . SER B 1 52 ? 35.800 0.936 -15.350 1.00 47.99 52 SER B O 1
ATOM 1382 N N . LEU B 1 53 ? 34.795 2.826 -14.641 1.00 47.71 53 LEU B N 1
ATOM 1383 C CA . LEU B 1 53 ? 34.002 3.006 -15.862 1.00 47.75 53 LEU B CA 1
ATOM 1384 C C . LEU B 1 53 ? 34.899 2.994 -17.100 1.00 47.81 53 LEU B C 1
ATOM 1385 O O . LEU B 1 53 ? 34.661 2.227 -18.040 1.00 47.87 53 LEU B O 1
ATOM 1390 N N . ALA B 1 54 ? 35.921 3.850 -17.086 1.00 47.35 54 ALA B N 1
ATOM 1391 C CA . ALA B 1 54 ? 36.868 3.976 -18.190 1.00 47.24 54 ALA B CA 1
ATOM 1392 C C . ALA B 1 54 ? 37.547 2.648 -18.482 1.00 47.19 54 ALA B C 1
ATOM 1393 O O . ALA B 1 54 ? 37.564 2.201 -19.630 1.00 47.34 54 ALA B O 1
ATOM 1395 N N . LEU B 1 55 ? 38.083 2.017 -17.435 1.00 47.24 55 LEU B N 1
ATOM 1396 C CA . LEU B 1 55 ? 38.674 0.685 -17.529 1.00 47.06 55 LEU B CA 1
ATOM 1397 C C . LEU B 1 55 ? 37.764 -0.296 -18.273 1.00 47.10 55 LEU B C 1
ATOM 1398 O O . LEU B 1 55 ? 38.231 -1.026 -19.153 1.00 47.18 55 LEU B O 1
ATOM 1403 N N . ALA B 1 56 ? 36.476 -0.308 -17.920 1.00 46.89 56 ALA B N 1
ATOM 1404 C CA . ALA B 1 56 ? 35.514 -1.226 -18.534 1.00 47.03 56 ALA B CA 1
ATOM 1405 C C . ALA B 1 56 ? 35.284 -0.933 -20.014 1.00 47.17 56 ALA B C 1
ATOM 1406 O O . ALA B 1 56 ? 35.317 -1.851 -20.827 1.00 47.23 56 ALA B O 1
ATOM 1408 N N . GLU B 1 57 ? 35.058 0.333 -20.365 1.00 47.59 57 GLU B N 1
ATOM 1409 C CA . GLU B 1 57 ? 34.843 0.686 -21.775 1.00 48.05 57 GLU B CA 1
ATOM 1410 C C . GLU B 1 57 ? 36.082 0.383 -22.632 1.00 47.77 57 GLU B C 1
ATOM 1411 O O . GLU B 1 57 ? 35.969 -0.224 -23.704 1.00 48.11 57 GLU B O 1
ATOM 1417 N N . ILE B 1 58 ? 37.252 0.801 -22.151 1.00 47.68 58 ILE B N 1
ATOM 1418 C CA . ILE B 1 58 ? 38.515 0.577 -22.866 1.00 47.61 58 ILE B CA 1
ATOM 1419 C C . ILE B 1 58 ? 38.842 -0.910 -23.072 1.00 47.65 58 ILE B C 1
ATOM 1420 O O . ILE B 1 58 ? 39.144 -1.310 -24.193 1.00 47.68 58 ILE B O 1
ATOM 1425 N N . THR B 1 59 ? 38.770 -1.719 -22.010 1.00 47.70 59 THR B N 1
ATOM 1426 C CA . THR B 1 59 ? 39.099 -3.153 -22.113 1.00 47.73 59 THR B CA 1
ATOM 1427 C C . THR B 1 59 ? 38.103 -3.936 -22.967 1.00 48.09 59 THR B C 1
ATOM 1428 O O . THR B 1 59 ? 38.500 -4.847 -23.700 1.00 48.02 59 THR B O 1
ATOM 1432 N N . ALA B 1 60 ? 36.821 -3.581 -22.875 1.00 48.41 60 ALA B N 1
ATOM 1433 C CA . ALA B 1 60 ? 35.800 -4.129 -23.773 1.00 48.81 60 ALA B CA 1
ATOM 1434 C C . ALA B 1 60 ? 36.133 -3.799 -25.226 1.00 49.09 60 ALA B C 1
ATOM 1435 O O . ALA B 1 60 ? 36.068 -4.670 -26.093 1.00 48.99 60 ALA B O 1
ATOM 1437 N N . GLY B 1 61 ? 36.496 -2.540 -25.478 1.00 49.83 61 GLY B N 1
ATOM 1438 C CA . GLY B 1 61 ? 36.956 -2.094 -26.804 1.00 50.66 61 GLY B CA 1
ATOM 1439 C C . GLY B 1 61 ? 38.230 -2.784 -27.273 1.00 51.46 61 GLY B C 1
ATOM 1440 O O . GLY B 1 61 ? 38.354 -3.138 -28.448 1.00 51.25 61 GLY B O 1
ATOM 1449 N N . ALA B 1 63 ? 39.179 -5.763 -26.300 1.00 51.99 63 ALA B N 1
ATOM 1450 C CA . ALA B 1 63 ? 38.853 -7.171 -26.486 1.00 51.21 63 ALA B CA 1
ATOM 1451 C C . ALA B 1 63 ? 38.094 -7.409 -27.788 1.00 50.66 63 ALA B C 1
ATOM 1452 O O . ALA B 1 63 ? 38.330 -8.406 -28.463 1.00 50.61 63 ALA B O 1
ATOM 1454 N N . SER B 1 64 ? 37.200 -6.488 -28.143 1.00 50.16 64 SER B N 1
ATOM 1455 C CA . SER B 1 64 ? 36.490 -6.560 -29.417 1.00 49.95 64 SER B CA 1
ATOM 1456 C C . SER B 1 64 ? 37.440 -6.385 -30.597 1.00 49.89 64 SER B C 1
ATOM 1457 O O . SER B 1 64 ? 37.323 -7.090 -31.600 1.00 49.92 64 SER B O 1
ATOM 1460 N N . ASN B 1 65 ? 38.381 -5.449 -30.470 1.00 49.77 65 ASN B N 1
ATOM 1461 C CA . ASN B 1 65 ? 39.365 -5.186 -31.524 1.00 49.63 65 ASN B CA 1
ATOM 1462 C C . ASN B 1 65 ? 40.277 -6.378 -31.797 1.00 49.53 65 ASN B C 1
ATOM 1463 O O . ASN B 1 65 ? 40.686 -6.604 -32.938 1.00 49.49 65 ASN B O 1
ATOM 1468 N N . ALA B 1 66 ? 40.582 -7.130 -30.741 1.00 49.44 66 ALA B N 1
ATOM 1469 C CA . ALA B 1 66 ? 41.395 -8.337 -30.831 1.00 49.51 66 ALA B CA 1
ATOM 1470 C C . ALA B 1 66 ? 40.652 -9.468 -31.543 1.00 49.55 66 ALA B C 1
ATOM 1471 O O . ALA B 1 66 ? 41.271 -10.304 -32.203 1.00 49.47 66 ALA B O 1
ATOM 1473 N N . ILE B 1 67 ? 39.329 -9.487 -31.392 1.00 49.56 67 ILE B N 1
ATOM 1474 C CA . ILE B 1 67 ? 38.465 -10.443 -32.081 1.00 49.53 67 ILE B CA 1
ATOM 1475 C C . ILE B 1 67 ? 38.317 -10.057 -33.552 1.00 49.47 67 ILE B C 1
ATOM 1476 O O . ILE B 1 67 ? 38.287 -10.921 -34.423 1.00 49.47 67 ILE B O 1
ATOM 1481 N N . GLY B 1 68 ? 38.243 -8.755 -33.815 1.00 49.63 68 GLY B N 1
ATOM 1482 C CA . GLY B 1 68 ? 38.006 -8.231 -35.161 1.00 49.81 68 GLY B CA 1
ATOM 1483 C C . GLY B 1 68 ? 39.093 -8.460 -36.192 1.00 50.00 68 GLY B C 1
ATOM 1484 O O . GLY B 1 68 ? 38.826 -8.420 -37.395 1.00 50.05 68 GLY B O 1
ATOM 1485 N N . SER B 1 69 ? 40.317 -8.689 -35.715 1.00 50.07 69 SER B N 1
ATOM 1486 C CA . SER B 1 69 ? 41.490 -8.913 -36.562 1.00 50.27 69 SER B CA 1
ATOM 1487 C C . SER B 1 69 ? 41.652 -7.871 -37.680 1.00 50.17 69 SER B C 1
ATOM 1488 O O . SER B 1 69 ? 41.988 -8.206 -38.815 1.00 50.26 69 SER B O 1
ATOM 1491 N N . GLY B 1 70 ? 41.410 -6.608 -37.339 1.00 50.14 70 GLY B N 1
ATOM 1492 C CA . GLY B 1 70 ? 41.614 -5.492 -38.261 1.00 50.17 70 GLY B CA 1
ATOM 1493 C C . GLY B 1 70 ? 40.446 -5.170 -39.178 1.00 50.15 70 GLY B C 1
ATOM 1494 O O . GLY B 1 70 ? 40.478 -4.166 -39.897 1.00 50.20 70 GLY B O 1
ATOM 1495 N N . GLN B 1 71 ? 39.411 -6.009 -39.152 1.00 50.00 71 GLN B N 1
ATOM 1496 C CA . GLN B 1 71 ? 38.265 -5.850 -40.052 1.00 49.76 71 GLN B CA 1
ATOM 1497 C C . GLN B 1 71 ? 37.352 -4.710 -39.619 1.00 49.67 71 GLN B C 1
ATOM 1498 O O . GLN B 1 71 ? 36.653 -4.110 -40.442 1.00 49.44 71 GLN B O 1
ATOM 1504 N N . TYR B 1 72 ? 37.372 -4.419 -38.320 1.00 49.57 72 TYR B N 1
ATOM 1505 C CA . TYR B 1 72 ? 36.580 -3.344 -37.738 1.00 49.58 72 TYR B CA 1
ATOM 1506 C C . TYR B 1 72 ? 37.260 -2.827 -36.475 1.00 49.76 72 TYR B C 1
ATOM 1507 O O . TYR B 1 72 ? 38.140 -3.495 -35.927 1.00 49.92 72 TYR B O 1
ATOM 1516 N N . PHE B 1 73 ? 36.861 -1.637 -36.027 1.00 49.92 73 PHE B N 1
ATOM 1517 C CA . PHE B 1 73 ? 37.239 -1.145 -34.701 1.00 50.23 73 PHE B CA 1
ATOM 1518 C C . PHE B 1 73 ? 36.004 -0.967 -33.823 1.00 50.22 73 PHE B C 1
ATOM 1519 O O . PHE B 1 73 ? 34.937 -0.597 -34.314 1.00 50.31 73 PHE B O 1
ATOM 1527 N N . ALA B 1 74 ? 36.153 -1.245 -32.531 1.00 50.21 74 ALA B N 1
ATOM 1528 C CA . ALA B 1 74 ? 35.042 -1.138 -31.590 1.00 50.38 74 ALA B CA 1
ATOM 1529 C C . ALA B 1 74 ? 34.857 0.295 -31.116 1.00 50.47 74 ALA B C 1
ATOM 1530 O O . ALA B 1 74 ? 35.829 0.991 -30.809 1.00 50.59 74 ALA B O 1
ATOM 1532 N N . PHE B 1 75 ? 33.602 0.729 -31.083 1.00 50.59 75 PHE B N 1
ATOM 1533 C CA . PHE B 1 75 ? 33.240 2.023 -30.544 1.00 50.99 75 PHE B CA 1
ATOM 1534 C C . PHE B 1 75 ? 32.182 1.794 -29.469 1.00 51.10 75 PHE B C 1
ATOM 1535 O O . PHE B 1 75 ? 31.135 1.192 -29.734 1.00 51.11 75 PHE B O 1
ATOM 1543 N N . GLY B 1 76 ? 32.469 2.257 -28.256 1.00 51.26 76 GLY B N 1
ATOM 1544 C CA . GLY B 1 76 ? 31.549 2.111 -27.127 1.00 51.59 76 GLY B CA 1
ATOM 1545 C C . GLY B 1 76 ? 30.210 2.771 -27.400 1.00 51.73 76 GLY B C 1
ATOM 1546 O O . GLY B 1 76 ? 30.161 3.947 -27.750 1.00 51.64 76 GLY B O 1
ATOM 1547 N N . GLN B 1 77 ? 29.132 2.002 -27.247 1.00 51.88 77 GLN B N 1
ATOM 1548 C CA . GLN B 1 77 ? 27.779 2.440 -27.598 1.00 52.25 77 GLN B CA 1
ATOM 1549 C C . GLN B 1 77 ? 26.924 2.705 -26.357 1.00 52.32 77 GLN B C 1
ATOM 1550 O O . GLN B 1 77 ? 26.327 3.769 -26.220 1.00 52.48 77 GLN B O 1
ATOM 1556 N N . SER B 1 78 ? 26.853 1.725 -25.464 1.00 52.31 78 SER B N 1
ATOM 1557 C CA . SER B 1 78 ? 26.153 1.895 -24.204 1.00 52.56 78 SER B CA 1
ATOM 1558 C C . SER B 1 78 ? 26.888 1.155 -23.103 1.00 52.44 78 SER B C 1
ATOM 1559 O O . SER B 1 78 ? 27.531 0.137 -23.343 1.00 52.67 78 SER B O 1
ATOM 1562 N N . ILE B 1 79 ? 26.824 1.707 -21.900 1.00 52.43 79 ILE B N 1
ATOM 1563 C CA . ILE B 1 79 ? 27.554 1.175 -20.760 1.00 52.39 79 ILE B CA 1
ATOM 1564 C C . ILE B 1 79 ? 26.625 1.259 -19.570 1.00 52.15 79 ILE B C 1
ATOM 1565 O O . ILE B 1 79 ? 26.001 2.297 -19.342 1.00 52.63 79 ILE B O 1
ATOM 1570 N N . ASN B 1 80 ? 26.523 0.160 -18.829 1.00 51.90 80 ASN B N 1
ATOM 1571 C CA . ASN B 1 80 ? 25.782 0.134 -17.578 1.00 51.63 80 ASN B CA 1
ATOM 1572 C C . ASN B 1 80 ? 26.627 -0.417 -16.437 1.00 51.37 80 ASN B C 1
ATOM 1573 O O . ASN B 1 80 ? 27.097 -1.557 -16.496 1.00 51.02 80 ASN B O 1
ATOM 1578 N N . ALA B 1 81 ? 26.789 0.390 -15.393 1.00 51.00 81 ALA B N 1
ATOM 1579 C CA . ALA B 1 81 ? 27.658 0.037 -14.280 1.00 50.79 81 ALA B CA 1
ATOM 1580 C C . ALA B 1 81 ? 26.949 0.125 -12.953 1.00 50.51 81 ALA B C 1
ATOM 1581 O O . ALA B 1 81 ? 26.156 1.038 -12.719 1.00 50.15 81 ALA B O 1
ATOM 1583 N N . ASN B 1 82 ? 27.247 -0.844 -12.096 1.00 50.44 82 ASN B N 1
ATOM 1584 C CA . ASN B 1 82 ? 26.929 -0.762 -10.684 1.00 50.64 82 ASN B CA 1
ATOM 1585 C C . ASN B 1 82 ? 28.218 -0.804 -9.873 1.00 50.57 82 ASN B C 1
ATOM 1586 O O . ASN B 1 82 ? 28.983 -1.768 -9.968 1.00 50.51 82 ASN B O 1
ATOM 1591 N N . HIS B 1 83 ? 28.470 0.255 -9.108 1.00 50.34 83 HIS B N 1
ATOM 1592 C CA . HIS B 1 83 ? 29.568 0.258 -8.148 1.00 50.39 83 HIS B CA 1
ATOM 1593 C C . HIS B 1 83 ? 29.043 -0.369 -6.876 1.00 50.45 83 HIS B C 1
ATOM 1594 O O . HIS B 1 83 ? 28.090 0.129 -6.273 1.00 50.53 83 HIS B O 1
ATOM 1601 N N . LEU B 1 84 ? 29.669 -1.474 -6.488 1.00 50.53 84 LEU B N 1
ATOM 1602 C CA . LEU B 1 84 ? 29.137 -2.367 -5.470 1.00 50.74 84 LEU B CA 1
ATOM 1603 C C . LEU B 1 84 ? 29.822 -2.209 -4.116 1.00 50.92 84 LEU B C 1
ATOM 1604 O O . LEU B 1 84 ? 29.158 -2.137 -3.085 1.00 50.84 84 LEU B O 1
ATOM 1609 N N . ASN B 1 85 ? 31.150 -2.154 -4.133 1.00 51.16 85 ASN B N 1
ATOM 1610 C CA . ASN B 1 85 ? 31.945 -2.064 -2.921 1.00 51.60 85 ASN B CA 1
ATOM 1611 C C . ASN B 1 85 ? 33.053 -1.018 -3.046 1.00 51.96 85 ASN B C 1
ATOM 1612 O O . ASN B 1 85 ? 33.501 -0.726 -4.157 1.00 51.94 85 ASN B O 1
ATOM 1617 N N . PRO B 1 86 ? 33.495 -0.443 -1.908 1.00 52.36 86 PRO B N 1
ATOM 1618 C CA . PRO B 1 86 ? 34.584 0.529 -1.936 1.00 52.54 86 PRO B CA 1
ATOM 1619 C C . PRO B 1 86 ? 35.928 -0.147 -2.156 1.00 52.63 86 PRO B C 1
ATOM 1620 O O . PRO B 1 86 ? 36.137 -1.280 -1.714 1.00 52.82 86 PRO B O 1
ATOM 1624 N N . LYS B 1 87 ? 36.826 0.548 -2.843 1.00 52.61 87 LYS B N 1
ATOM 1625 C CA . LYS B 1 87 ? 38.189 0.074 -3.031 1.00 52.64 87 LYS B CA 1
ATOM 1626 C C . LYS B 1 87 ? 39.128 1.240 -2.771 1.00 52.73 87 LYS B C 1
ATOM 1627 O O . LYS B 1 87 ? 38.974 2.312 -3.362 1.00 52.90 87 LYS B O 1
ATOM 1633 N N . LYS B 1 88 ? 40.079 1.038 -1.865 1.00 52.79 88 LYS B N 1
ATOM 1634 C CA . LYS B 1 88 ? 41.062 2.064 -1.548 1.00 52.80 88 LYS B CA 1
ATOM 1635 C C . LYS B 1 88 ? 42.055 2.149 -2.692 1.00 52.53 88 LYS B C 1
ATOM 1636 O O . LYS B 1 88 ? 42.421 1.129 -3.277 1.00 52.78 88 LYS B O 1
ATOM 1642 N N . CYS B 1 89 ? 42.477 3.365 -3.017 1.00 51.98 89 CYS B N 1
ATOM 1643 C CA . CYS B 1 89 ? 43.350 3.585 -4.161 1.00 51.41 89 CYS B CA 1
ATOM 1644 C C . CYS B 1 89 ? 44.778 3.115 -3.875 1.00 50.90 89 CYS B C 1
ATOM 1645 O O . CYS B 1 89 ? 45.676 3.919 -3.620 1.00 50.87 89 CYS B O 1
ATOM 1648 N N . GLU B 1 90 ? 44.959 1.797 -3.915 1.00 50.28 90 GLU B N 1
ATOM 1649 C CA . GLU B 1 90 ? 46.245 1.140 -3.685 1.00 49.81 90 GLU B CA 1
ATOM 1650 C C . GLU B 1 90 ? 46.205 -0.264 -4.284 1.00 49.15 90 GLU B C 1
ATOM 1651 O O . GLU B 1 90 ? 45.128 -0.846 -4.437 1.00 49.22 90 GLU B O 1
ATOM 1657 N N . GLY B 1 91 ? 47.376 -0.804 -4.612 1.00 48.48 91 GLY B N 1
ATOM 1658 C CA . GLY B 1 91 ? 47.487 -2.139 -5.196 1.00 47.76 91 GLY B CA 1
ATOM 1659 C C . GLY B 1 91 ? 46.927 -2.200 -6.608 1.00 47.47 91 GLY B C 1
ATOM 1660 O O . GLY B 1 91 ? 47.328 -1.422 -7.476 1.00 47.26 91 GLY B O 1
ATOM 1661 N N . PHE B 1 92 ? 45.993 -3.124 -6.833 1.00 46.84 92 PHE B N 1
ATOM 1662 C CA . PHE B 1 92 ? 45.382 -3.300 -8.147 1.00 46.46 92 PHE B CA 1
ATOM 1663 C C . PHE B 1 92 ? 43.961 -3.846 -8.078 1.00 46.06 92 PHE B C 1
ATOM 1664 O O . PHE B 1 92 ? 43.508 -4.328 -7.030 1.00 45.79 92 PHE B O 1
ATOM 1672 N N . VAL B 1 93 ? 43.272 -3.750 -9.212 1.00 45.56 93 VAL B N 1
ATOM 1673 C CA . VAL B 1 93 ? 42.020 -4.453 -9.448 1.00 45.21 93 VAL B CA 1
ATOM 1674 C C . VAL B 1 93 ? 42.130 -5.301 -10.717 1.00 45.55 93 VAL B C 1
ATOM 1675 O O . VAL B 1 93 ? 42.925 -4.997 -11.621 1.00 45.71 93 VAL B O 1
ATOM 1679 N N . ASN B 1 94 ? 41.340 -6.367 -10.773 1.00 45.68 94 ASN B N 1
ATOM 1680 C CA . ASN B 1 94 ? 41.231 -7.195 -11.966 1.00 45.94 94 ASN B CA 1
ATOM 1681 C C . ASN B 1 94 ? 40.015 -6.774 -12.764 1.00 45.99 94 ASN B C 1
ATOM 1682 O O . ASN B 1 94 ? 38.974 -6.476 -12.189 1.00 46.33 94 ASN B O 1
ATOM 1687 N N . ALA B 1 95 ? 40.150 -6.741 -14.083 1.00 46.18 95 ALA B N 1
ATOM 1688 C CA . ALA B 1 95 ? 39.001 -6.591 -14.968 1.00 46.18 95 ALA B CA 1
ATOM 1689 C C . ALA B 1 95 ? 38.894 -7.828 -15.850 1.00 46.35 95 ALA B C 1
ATOM 1690 O O . ALA B 1 95 ? 39.801 -8.147 -16.624 1.00 46.39 95 ALA B O 1
ATOM 1692 N N . ARG B 1 96 ? 37.787 -8.541 -15.690 1.00 46.61 96 ARG B N 1
ATOM 1693 C CA . ARG B 1 96 ? 37.547 -9.786 -16.389 1.00 46.70 96 ARG B CA 1
ATOM 1694 C C . ARG B 1 96 ? 36.215 -9.686 -17.115 1.00 46.70 96 ARG B C 1
ATOM 1695 O O . ARG B 1 96 ? 35.193 -9.339 -16.512 1.00 46.72 96 ARG B O 1
ATOM 1703 N N . GLY B 1 97 ? 36.239 -9.987 -18.411 1.00 46.60 97 GLY B N 1
ATOM 1704 C CA . GLY B 1 97 ? 35.058 -9.890 -19.256 1.00 46.19 97 GLY B CA 1
ATOM 1705 C C . GLY B 1 97 ? 34.606 -11.203 -19.868 1.00 46.25 97 GLY B C 1
ATOM 1706 O O . GLY B 1 97 ? 35.391 -12.143 -20.023 1.00 45.93 97 GLY B O 1
ATOM 1707 N N . LEU B 1 98 ? 33.323 -11.250 -20.208 1.00 46.04 98 LEU B N 1
ATOM 1708 C CA . LEU B 1 98 ? 32.715 -12.375 -20.896 1.00 46.30 98 LEU B CA 1
ATOM 1709 C C . LEU B 1 98 ? 31.825 -11.807 -21.998 1.00 46.28 98 LEU B C 1
ATOM 1710 O O . LEU B 1 98 ? 31.027 -10.898 -21.747 1.00 46.38 98 LEU B O 1
ATOM 1715 N N . LEU B 1 99 ? 31.992 -12.322 -23.215 1.00 46.20 99 LEU B N 1
ATOM 1716 C CA . LEU B 1 99 ? 31.207 -11.896 -24.366 1.00 46.25 99 LEU B CA 1
ATOM 1717 C C . LEU B 1 99 ? 29.840 -12.563 -24.304 1.00 46.54 99 LEU B C 1
ATOM 1718 O O . LEU B 1 99 ? 29.718 -13.757 -24.579 1.00 46.26 99 LEU B O 1
ATOM 1723 N N . LEU B 1 100 ? 28.819 -11.796 -23.933 1.00 46.82 100 LEU B N 1
ATOM 1724 C CA . LEU B 1 100 ? 27.453 -12.316 -23.888 1.00 47.45 100 LEU B CA 1
ATOM 1725 C C . LEU B 1 100 ? 26.872 -12.483 -25.284 1.00 47.81 100 LEU B C 1
ATOM 1726 O O . LEU B 1 100 ? 26.089 -13.403 -25.530 1.00 47.97 100 LEU B O 1
ATOM 1731 N N . LYS B 1 101 ? 27.261 -11.595 -26.193 1.00 48.19 101 LYS B N 1
ATOM 1732 C CA . LYS B 1 101 ? 26.728 -11.605 -27.546 1.00 48.87 101 LYS B CA 1
ATOM 1733 C C . LYS B 1 101 ? 27.814 -11.263 -28.561 1.00 48.99 101 LYS B C 1
ATOM 1734 O O . LYS B 1 101 ? 28.371 -10.165 -28.543 1.00 48.97 101 LYS B O 1
ATOM 1740 N N . ASN B 1 102 ? 28.111 -12.226 -29.429 1.00 49.32 102 ASN B N 1
ATOM 1741 C CA . ASN B 1 102 ? 29.044 -12.055 -30.537 1.00 49.55 102 ASN B CA 1
ATOM 1742 C C . ASN B 1 102 ? 28.256 -11.767 -31.820 1.00 49.77 102 ASN B C 1
ATOM 1743 O O . ASN B 1 102 ? 28.120 -12.629 -32.695 1.00 49.92 102 ASN B O 1
ATOM 1748 N N . GLY B 1 103 ? 27.726 -10.548 -31.913 1.00 50.04 103 GLY B N 1
ATOM 1749 C CA . GLY B 1 103 ? 26.931 -10.121 -33.066 1.00 50.47 103 GLY B CA 1
ATOM 1750 C C . GLY B 1 103 ? 27.779 -9.546 -34.187 1.00 50.95 103 GLY B C 1
ATOM 1751 O O . GLY B 1 103 ? 28.973 -9.277 -34.002 1.00 50.86 103 GLY B O 1
ATOM 1752 N N . LYS B 1 104 ? 27.160 -9.348 -35.349 1.00 51.38 104 LYS B N 1
ATOM 1753 C CA . LYS B 1 104 ? 27.888 -8.894 -36.539 1.00 52.17 104 LYS B CA 1
ATOM 1754 C C . LYS B 1 104 ? 28.200 -7.397 -36.535 1.00 52.28 104 LYS B C 1
ATOM 1755 O O . LYS B 1 104 ? 29.181 -6.960 -37.145 1.00 52.51 104 LYS B O 1
ATOM 1761 N N . ARG B 1 105 ? 27.377 -6.622 -35.837 1.00 52.61 105 ARG B N 1
ATOM 1762 C CA . ARG B 1 105 ? 27.618 -5.186 -35.688 1.00 53.00 105 ARG B CA 1
ATOM 1763 C C . ARG B 1 105 ? 27.713 -4.726 -34.233 1.00 52.76 105 ARG B C 1
ATOM 1764 O O . ARG B 1 105 ? 28.048 -3.566 -33.971 1.00 52.89 105 ARG B O 1
ATOM 1772 N N . ASN B 1 106 ? 27.424 -5.632 -33.297 1.00 52.32 106 ASN B N 1
ATOM 1773 C CA . ASN B 1 106 ? 27.550 -5.341 -31.865 1.00 51.92 106 ASN B CA 1
ATOM 1774 C C . ASN B 1 106 ? 28.155 -6.485 -31.055 1.00 51.01 106 ASN B C 1
ATOM 1775 O O . ASN B 1 106 ? 27.882 -7.662 -31.313 1.00 51.17 106 ASN B O 1
ATOM 1780 N N . HIS B 1 107 ? 28.989 -6.126 -30.085 1.00 49.72 107 HIS B N 1
ATOM 1781 C CA . HIS B 1 107 ? 29.426 -7.058 -29.049 1.00 48.63 107 HIS B CA 1
ATOM 1782 C C . HIS B 1 107 ? 28.882 -6.580 -27.713 1.00 47.70 107 HIS B C 1
ATOM 1783 O O . HIS B 1 107 ? 28.874 -5.384 -27.438 1.00 47.63 107 HIS B O 1
ATOM 1790 N N . VAL B 1 108 ? 28.423 -7.517 -26.892 1.00 46.86 108 VAL B N 1
ATOM 1791 C CA . VAL B 1 108 ? 27.964 -7.203 -25.540 1.00 46.14 108 VAL B CA 1
ATOM 1792 C C . VAL B 1 108 ? 28.876 -7.895 -24.523 1.00 46.04 108 VAL B C 1
ATOM 1793 O O . VAL B 1 108 ? 28.926 -9.121 -24.460 1.00 45.91 108 VAL B O 1
ATOM 1797 N N . TRP B 1 109 ? 29.597 -7.092 -23.746 1.00 45.78 109 TRP B N 1
ATOM 1798 C CA . TRP B 1 109 ? 30.554 -7.586 -22.758 1.00 45.68 109 TRP B CA 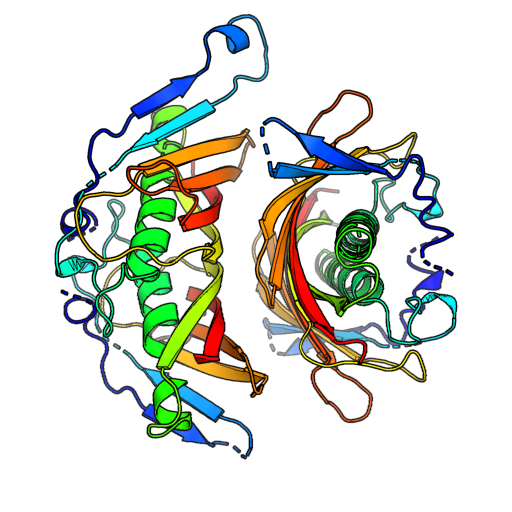1
ATOM 1799 C C . TRP B 1 109 ? 30.037 -7.437 -21.335 1.00 46.03 109 TRP B C 1
ATOM 1800 O O . TRP B 1 109 ? 29.589 -6.357 -20.939 1.00 45.87 109 TRP B O 1
ATOM 1811 N N . GLU B 1 110 ? 30.102 -8.539 -20.588 1.00 46.43 110 GLU B N 1
ATOM 1812 C CA . GLU B 1 110 ? 29.841 -8.571 -19.156 1.00 47.12 110 GLU B CA 1
ATOM 1813 C C . GLU B 1 110 ? 31.185 -8.490 -18.431 1.00 46.83 110 GLU B C 1
ATOM 1814 O O . GLU B 1 110 ? 31.991 -9.415 -18.502 1.00 46.76 110 GLU B O 1
ATOM 1820 N N . ILE B 1 111 ? 31.418 -7.385 -17.732 1.00 46.79 111 ILE B N 1
ATOM 1821 C CA . ILE B 1 111 ? 32.721 -7.124 -17.115 1.00 46.52 111 ILE B CA 1
ATOM 1822 C C . ILE B 1 111 ? 32.613 -7.039 -15.590 1.00 46.11 111 ILE B C 1
ATOM 1823 O O . ILE B 1 111 ? 31.815 -6.269 -15.045 1.00 46.22 111 ILE B O 1
ATOM 1828 N N . LYS B 1 112 ? 33.405 -7.865 -14.916 1.00 45.69 112 LYS B N 1
ATOM 1829 C CA . LYS B 1 112 ? 33.458 -7.878 -13.463 1.00 45.08 112 LYS B CA 1
ATOM 1830 C C . LYS B 1 112 ? 34.800 -7.311 -13.000 1.00 44.83 112 LYS B C 1
ATOM 1831 O O . LYS B 1 112 ? 35.866 -7.817 -13.386 1.00 44.35 112 LYS B O 1
ATOM 1837 N N . ILE B 1 113 ? 34.745 -6.247 -12.200 1.00 44.29 113 ILE B N 1
ATOM 1838 C CA . ILE B 1 113 ? 35.950 -5.658 -11.621 1.00 44.21 113 ILE B CA 1
ATOM 1839 C C . ILE B 1 113 ? 36.058 -6.056 -10.153 1.00 44.12 113 ILE B C 1
ATOM 1840 O O . ILE B 1 113 ? 35.176 -5.743 -9.355 1.00 43.88 113 ILE B O 1
ATOM 1845 N N . THR B 1 114 ? 37.139 -6.757 -9.815 1.00 44.19 114 THR B N 1
ATOM 1846 C CA . THR B 1 114 ? 37.340 -7.311 -8.474 1.00 44.33 114 THR B CA 1
ATOM 1847 C C . THR B 1 114 ? 38.676 -6.876 -7.877 1.00 44.94 114 THR B C 1
ATOM 1848 O O . THR B 1 114 ? 39.637 -6.641 -8.611 1.00 44.83 114 THR B O 1
ATOM 1852 N N . ASP B 1 115 ? 38.756 -6.792 -6.547 1.00 45.42 115 ASP B N 1
ATOM 1853 C CA . ASP B 1 115 ? 40.037 -6.479 -5.922 1.00 45.97 115 ASP B CA 1
ATOM 1854 C C . ASP B 1 115 ? 40.919 -7.727 -5.843 1.00 46.32 115 ASP B C 1
ATOM 1855 O O . ASP B 1 115 ? 40.587 -8.756 -6.435 1.00 46.10 115 ASP B O 1
ATOM 1860 N N . GLU B 1 116 ? 42.038 -7.637 -5.129 1.00 46.94 116 GLU B N 1
ATOM 1861 C CA . GLU B 1 116 ? 42.972 -8.761 -5.033 1.00 47.61 116 GLU B CA 1
ATOM 1862 C C . GLU B 1 116 ? 42.453 -9.894 -4.134 1.00 48.05 116 GLU B C 1
ATOM 1863 O O . GLU B 1 116 ? 43.020 -10.991 -4.111 1.00 48.31 116 GLU B O 1
ATOM 1869 N N . ASN B 1 117 ? 41.372 -9.625 -3.403 1.00 48.56 117 ASN B N 1
ATOM 1870 C CA . ASN B 1 117 ? 40.685 -10.649 -2.610 1.00 48.86 117 ASN B CA 1
ATOM 1871 C C . ASN B 1 117 ? 39.455 -11.189 -3.350 1.00 48.92 117 ASN B C 1
ATOM 1872 O O . ASN B 1 117 ? 38.587 -11.835 -2.756 1.00 48.94 117 ASN B O 1
ATOM 1877 N N . GLU B 1 118 ? 39.390 -10.905 -4.652 1.00 48.98 118 GLU B N 1
ATOM 1878 C CA . GLU B 1 118 ? 38.245 -11.251 -5.510 1.00 49.08 118 GLU B CA 1
ATOM 1879 C C . GLU B 1 118 ? 36.892 -10.746 -4.984 1.00 48.87 118 GLU B C 1
ATOM 1880 O O . GLU B 1 118 ? 35.837 -11.285 -5.333 1.00 48.97 118 GLU B O 1
ATOM 1886 N N . THR B 1 119 ? 36.939 -9.715 -4.142 1.00 48.61 119 THR B N 1
ATOM 1887 C CA . THR B 1 119 ? 35.747 -8.973 -3.742 1.00 48.46 119 THR B CA 1
ATOM 1888 C C . THR B 1 119 ? 35.294 -8.148 -4.949 1.00 48.29 119 THR B C 1
ATOM 1889 O O . THR B 1 119 ? 36.094 -7.422 -5.538 1.00 48.07 119 THR B O 1
ATOM 1893 N N . LEU B 1 120 ? 34.021 -8.276 -5.315 1.00 48.22 120 LEU B N 1
ATOM 1894 C CA . LEU B 1 120 ? 33.480 -7.579 -6.472 1.00 48.30 120 LEU B CA 1
ATOM 1895 C C . LEU B 1 120 ? 33.325 -6.093 -6.154 1.00 48.26 120 LEU B C 1
ATOM 1896 O O . LEU B 1 120 ? 32.614 -5.719 -5.215 1.00 48.49 120 LEU B O 1
ATOM 1901 N N . ILE B 1 121 ? 34.026 -5.266 -6.927 1.00 47.77 121 ILE B N 1
ATOM 1902 C CA . ILE B 1 121 ? 34.061 -3.822 -6.730 1.00 47.52 121 ILE B CA 1
ATOM 1903 C C . ILE B 1 121 ? 32.969 -3.154 -7.571 1.00 47.69 121 ILE B C 1
ATOM 1904 O O . ILE B 1 121 ? 32.172 -2.364 -7.057 1.00 47.54 121 ILE B O 1
ATOM 1909 N N . SER B 1 122 ? 32.944 -3.488 -8.859 1.00 47.59 122 SER B N 1
ATOM 1910 C CA . SER B 1 122 ? 31.978 -2.946 -9.805 1.00 48.01 122 SER B CA 1
ATOM 1911 C C . SER B 1 122 ? 31.620 -4.004 -10.841 1.00 48.19 122 SER B C 1
ATOM 1912 O O . SER B 1 122 ? 32.470 -4.822 -11.225 1.00 48.00 122 SER B O 1
ATOM 1915 N N . GLN B 1 123 ? 30.361 -4.002 -11.269 1.00 48.24 123 GLN B N 1
ATOM 1916 C CA . GLN B 1 123 ? 29.949 -4.807 -12.405 1.00 48.91 123 GLN B CA 1
ATOM 1917 C C . GLN B 1 123 ? 29.442 -3.913 -13.519 1.00 49.00 123 GLN B C 1
ATOM 1918 O O . GLN B 1 123 ? 28.633 -3.006 -13.294 1.00 48.96 123 GLN B O 1
ATOM 1924 N N . ILE B 1 124 ? 29.935 -4.175 -14.725 1.00 49.08 124 ILE B N 1
ATOM 1925 C CA . ILE B 1 124 ? 29.693 -3.303 -15.856 1.00 49.05 124 ILE B CA 1
ATOM 1926 C C . ILE B 1 124 ? 29.391 -4.124 -17.100 1.00 49.53 124 ILE B C 1
ATOM 1927 O O . ILE B 1 124 ? 30.067 -5.124 -17.391 1.00 49.72 124 ILE B O 1
ATOM 1932 N N . THR B 1 125 ? 28.347 -3.708 -17.805 1.00 49.39 125 THR B N 1
ATOM 1933 C CA . THR B 1 125 ? 28.019 -4.260 -19.104 1.00 49.61 125 THR B CA 1
ATOM 1934 C C . THR B 1 125 ? 28.311 -3.186 -20.150 1.00 49.24 125 THR B C 1
ATOM 1935 O O . THR B 1 125 ? 27.958 -2.020 -19.971 1.00 49.27 125 THR B O 1
ATOM 1939 N N . VAL B 1 126 ? 28.999 -3.588 -21.214 1.00 48.70 126 VAL B N 1
ATOM 1940 C CA . VAL B 1 126 ? 29.384 -2.688 -22.294 1.00 48.35 126 VAL B CA 1
ATOM 1941 C C . VAL B 1 126 ? 28.915 -3.262 -23.633 1.00 48.53 126 VAL B C 1
ATOM 1942 O O . VAL B 1 126 ? 29.185 -4.422 -23.945 1.00 48.51 126 VAL B O 1
ATOM 1946 N N . VAL B 1 127 ? 28.207 -2.440 -24.403 1.00 48.46 127 VAL B N 1
ATOM 1947 C CA . VAL B 1 127 ? 27.840 -2.761 -25.774 1.00 48.61 127 VAL B CA 1
ATOM 1948 C C . VAL B 1 127 ? 28.738 -1.947 -26.704 1.00 48.76 127 VAL B C 1
ATOM 1949 O O . VAL B 1 127 ? 28.750 -0.715 -26.640 1.00 48.35 127 VAL B O 1
ATOM 1953 N N . ASN B 1 128 ? 29.500 -2.648 -27.545 1.00 48.94 128 ASN B N 1
ATOM 1954 C CA . ASN B 1 128 ? 30.335 -2.023 -28.563 1.00 49.31 128 ASN B CA 1
ATOM 1955 C C . ASN B 1 128 ? 29.685 -2.093 -29.945 1.00 50.09 128 ASN B C 1
ATOM 1956 O O . ASN B 1 128 ? 29.197 -3.150 -30.363 1.00 49.68 128 ASN B O 1
ATOM 1961 N N . ALA B 1 129 ? 29.687 -0.965 -30.650 1.00 50.85 129 ALA B N 1
ATOM 1962 C CA . ALA B 1 129 ? 29.376 -0.957 -32.075 1.00 51.52 129 ALA B CA 1
ATOM 1963 C C . ALA B 1 129 ? 30.626 -1.384 -32.829 1.00 52.19 129 ALA B C 1
ATOM 1964 O O . ALA B 1 129 ? 31.744 -1.012 -32.464 1.00 52.42 129 ALA B O 1
ATOM 1966 N N . LEU B 1 130 ? 30.428 -2.190 -33.864 1.00 52.84 130 LEU B N 1
ATOM 1967 C CA . LEU B 1 130 ? 31.518 -2.717 -34.666 1.00 53.47 130 LEU B CA 1
ATOM 1968 C C . LEU B 1 130 ? 31.528 -2.000 -36.013 1.00 54.09 130 LEU B C 1
ATOM 1969 O O . LEU B 1 130 ? 30.729 -2.316 -36.895 1.00 54.29 130 LEU B O 1
ATOM 1974 N N . VAL B 1 131 ? 32.415 -1.019 -36.159 1.00 54.85 131 VAL B N 1
ATOM 1975 C CA . VAL B 1 131 ? 32.457 -0.205 -37.377 1.00 55.74 131 VAL B CA 1
ATOM 1976 C C . VAL B 1 131 ? 33.588 -0.631 -38.323 1.00 56.35 131 VAL B C 1
ATOM 1977 O O . VAL B 1 131 ? 34.756 -0.650 -37.927 1.00 56.36 131 VAL B O 1
ATOM 1981 N N . PRO B 1 132 ? 33.228 -0.977 -39.578 1.00 56.88 132 PRO B N 1
ATOM 1982 C CA . PRO B 1 132 ? 34.147 -1.424 -40.626 1.00 57.38 132 PRO B CA 1
ATOM 1983 C C . PRO B 1 132 ? 35.362 -0.512 -40.772 1.00 57.85 132 PRO B C 1
ATOM 1984 O O . PRO B 1 132 ? 35.237 0.714 -40.673 1.00 58.08 132 PRO B O 1
ATOM 1988 N N . GLN B 1 133 ? 36.523 -1.118 -40.995 1.00 58.26 133 GLN B N 1
ATOM 1989 C CA . GLN B 1 133 ? 37.783 -0.390 -41.077 1.00 58.77 133 GLN B CA 1
ATOM 1990 C C . GLN B 1 133 ? 38.470 -0.651 -42.414 1.00 58.76 133 GLN B C 1
ATOM 1991 O O . GLN B 1 133 ? 38.104 -0.069 -43.435 1.00 58.90 133 GLN B O 1
ATOM 2005 N N . ASN C 1 2 ? 46.571 13.968 -11.284 1.00 62.72 2 ASN C N 1
ATOM 2006 C CA . ASN C 1 2 ? 45.702 12.801 -11.315 1.00 61.65 2 ASN C CA 1
ATOM 2007 C C . ASN C 1 2 ? 44.748 12.827 -12.517 1.00 61.05 2 ASN C C 1
ATOM 2008 O O . ASN C 1 2 ? 44.842 13.708 -13.378 1.00 60.75 2 ASN C O 1
ATOM 2021 N N . ILE C 1 4 ? 41.350 13.290 -12.538 1.00 57.16 4 ILE C N 1
ATOM 2022 C CA . ILE C 1 4 ? 40.376 14.383 -12.435 1.00 55.79 4 ILE C CA 1
ATOM 2023 C C . ILE C 1 4 ? 40.920 15.694 -13.027 1.00 55.12 4 ILE C C 1
ATOM 2024 O O . ILE C 1 4 ? 40.241 16.345 -13.828 1.00 54.78 4 ILE C O 1
ATOM 2029 N N . ASP C 1 5 ? 42.145 16.057 -12.642 1.00 53.98 5 ASP C N 1
ATOM 2030 C CA . ASP C 1 5 ? 42.794 17.277 -13.122 1.00 53.09 5 ASP C CA 1
ATOM 2031 C C . ASP C 1 5 ? 43.134 17.216 -14.615 1.00 52.33 5 ASP C C 1
ATOM 2032 O O . ASP C 1 5 ? 42.892 18.173 -15.349 1.00 52.05 5 ASP C O 1
ATOM 2037 N N . GLN C 1 6 ? 43.678 16.086 -15.059 1.00 51.65 6 GLN C N 1
ATOM 2038 C CA . GLN C 1 6 ? 44.040 15.905 -16.470 1.00 51.11 6 GLN C CA 1
ATOM 2039 C C . GLN C 1 6 ? 42.833 15.860 -17.411 1.00 50.85 6 GLN C C 1
ATOM 2040 O O . GLN C 1 6 ? 42.967 16.144 -18.601 1.00 50.93 6 GLN C O 1
ATOM 2046 N N . LEU C 1 7 ? 41.667 15.506 -16.873 1.00 50.37 7 LEU C N 1
ATOM 2047 C CA . LEU C 1 7 ? 40.403 15.581 -17.612 1.00 50.20 7 LEU C CA 1
ATOM 2048 C C . LEU C 1 7 ? 40.072 17.023 -17.993 1.00 50.10 7 LEU C C 1
ATOM 2049 O O . LEU C 1 7 ? 39.343 17.262 -18.951 1.00 50.09 7 LEU C O 1
ATOM 2054 N N . ASN C 1 8 ? 40.619 17.971 -17.231 1.00 50.11 8 ASN C N 1
ATOM 2055 C CA . ASN C 1 8 ? 40.448 19.408 -17.465 1.00 50.19 8 ASN C CA 1
ATOM 2056 C C . ASN C 1 8 ? 38.982 19.830 -17.549 1.00 50.33 8 ASN C C 1
ATOM 2057 O O . ASN C 1 8 ? 38.500 20.271 -18.594 1.00 50.35 8 ASN C O 1
ATOM 2062 N N . ILE C 1 9 ? 38.288 19.672 -16.427 1.00 50.60 9 ILE C N 1
ATOM 2063 C CA . ILE C 1 9 ? 36.905 20.103 -16.274 1.00 50.77 9 ILE C CA 1
ATOM 2064 C C . ILE C 1 9 ? 36.900 21.567 -15.831 1.00 51.12 9 ILE C C 1
ATOM 2065 O O . ILE C 1 9 ? 37.500 21.920 -14.808 1.00 51.06 9 ILE C O 1
ATOM 2070 N N . THR C 1 10 ? 36.251 22.420 -16.620 1.00 51.34 10 THR C N 1
ATOM 2071 C CA . THR C 1 10 ? 36.198 23.856 -16.326 1.00 51.68 10 THR C CA 1
ATOM 2072 C C . THR C 1 10 ? 34.771 24.395 -16.296 1.00 51.77 10 THR C C 1
ATOM 2073 O O . THR C 1 10 ? 33.824 23.702 -16.675 1.00 51.64 10 THR C O 1
ATOM 2077 N N . ASP C 1 11 ? 34.635 25.638 -15.832 1.00 52.12 11 ASP C N 1
ATOM 2078 C CA . ASP C 1 11 ? 33.357 26.357 -15.799 1.00 52.48 11 ASP C CA 1
ATOM 2079 C C . ASP C 1 11 ? 32.252 25.590 -15.064 1.00 52.72 11 ASP C C 1
ATOM 2080 O O . ASP C 1 11 ? 31.076 25.656 -15.440 1.00 52.66 11 ASP C O 1
ATOM 2085 N N . PHE C 1 12 ? 32.643 24.869 -14.014 1.00 53.09 12 PHE C N 1
ATOM 2086 C CA . PHE C 1 12 ? 31.694 24.105 -13.215 1.00 53.67 12 PHE C CA 1
ATOM 2087 C C . PHE C 1 12 ? 30.863 25.019 -12.329 1.00 54.10 12 PHE C C 1
ATOM 2088 O O . PHE C 1 12 ? 31.399 25.907 -11.664 1.00 54.17 12 PHE C O 1
ATOM 2096 N N . GLN C 1 13 ? 29.551 24.795 -12.329 1.00 54.61 13 GLN C N 1
ATOM 2097 C CA . GLN C 1 13 ? 28.643 25.526 -11.452 1.00 55.22 13 GLN C CA 1
ATOM 2098 C C . GLN C 1 13 ? 27.346 24.766 -11.220 1.00 55.51 13 GLN C C 1
ATOM 2099 O O . GLN C 1 13 ? 26.835 24.107 -1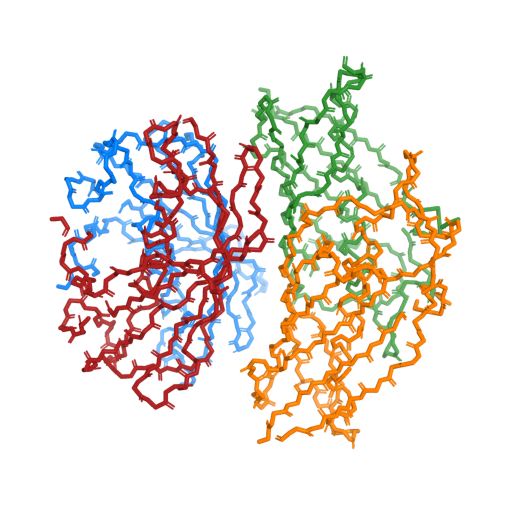2.120 1.00 55.70 13 GLN C O 1
ATOM 2105 N N . VAL C 1 14 ? 26.835 24.857 -9.997 1.00 56.09 14 VAL C N 1
ATOM 2106 C CA . VAL C 1 14 ? 25.543 24.281 -9.640 1.00 56.63 14 VAL C CA 1
ATOM 2107 C C . VAL C 1 14 ? 24.557 25.408 -9.316 1.00 57.09 14 VAL C C 1
ATOM 2108 O O . VAL C 1 14 ? 24.908 26.384 -8.642 1.00 57.06 14 VAL C O 1
ATOM 2112 N N . PHE C 1 15 ? 23.332 25.272 -9.814 1.00 57.62 15 PHE C N 1
ATOM 2113 C CA . PHE C 1 15 ? 22.319 26.318 -9.678 1.00 58.29 15 PHE C CA 1
ATOM 2114 C C . PHE C 1 15 ? 20.908 25.737 -9.663 1.00 58.77 15 PHE C C 1
ATOM 2115 O O . PHE C 1 15 ? 20.705 24.559 -9.980 1.00 58.78 15 PHE C O 1
ATOM 2123 N N . THR C 1 16 ? 19.943 26.572 -9.287 1.00 59.38 16 THR C N 1
ATOM 2124 C CA . THR C 1 16 ? 18.537 26.180 -9.253 1.00 60.15 16 THR C CA 1
ATOM 2125 C C . THR C 1 16 ? 17.739 26.862 -10.363 1.00 60.76 16 THR C C 1
ATOM 2126 O O . THR C 1 16 ? 18.101 27.949 -10.819 1.00 60.72 16 THR C O 1
ATOM 2130 N N . ASP C 1 17 ? 16.655 26.217 -10.792 1.00 61.69 17 ASP C N 1
ATOM 2131 C CA . ASP C 1 17 ? 15.826 26.743 -11.877 1.00 62.58 17 ASP C CA 1
ATOM 2132 C C . ASP C 1 17 ? 14.318 26.568 -11.635 1.00 63.05 17 ASP C C 1
ATOM 2133 O O . ASP C 1 17 ? 13.893 26.117 -10.562 1.00 63.06 17 ASP C O 1
ATOM 2138 N N . GLU C 1 18 ? 13.530 26.929 -12.649 1.00 63.62 18 GLU C N 1
ATOM 2139 C CA . GLU C 1 18 ? 12.065 26.955 -12.582 1.00 64.05 18 GLU C CA 1
ATOM 2140 C C . GLU C 1 18 ? 11.463 25.560 -12.433 1.00 64.21 18 GLU C C 1
ATOM 2141 O O . GLU C 1 18 ? 10.305 25.408 -12.032 1.00 64.30 18 GLU C O 1
ATOM 2147 N N . LYS C 1 26 ? 11.882 24.170 -6.917 1.00 56.54 26 LYS C N 1
ATOM 2148 C CA . LYS C 1 26 ? 13.270 23.880 -6.563 1.00 56.55 26 LYS C CA 1
ATOM 2149 C C . LYS C 1 26 ? 13.871 22.760 -7.408 1.00 56.33 26 LYS C C 1
ATOM 2150 O O . LYS C 1 26 ? 13.910 21.599 -6.987 1.00 56.42 26 LYS C O 1
ATOM 2156 N N . ILE C 1 27 ? 14.338 23.113 -8.602 1.00 55.96 27 ILE C N 1
ATOM 2157 C CA . ILE C 1 27 ? 14.987 22.142 -9.478 1.00 55.62 27 ILE C CA 1
ATOM 2158 C C . ILE C 1 27 ? 16.485 22.428 -9.560 1.00 55.22 27 ILE C C 1
ATOM 2159 O O . ILE C 1 27 ? 16.898 23.523 -9.949 1.00 55.26 27 ILE C O 1
ATOM 2164 N N . TYR C 1 28 ? 17.285 21.437 -9.173 1.00 54.62 28 TYR C N 1
ATOM 2165 C CA . TYR C 1 28 ? 18.739 21.558 -9.178 1.00 54.09 28 TYR C CA 1
ATOM 2166 C C . TYR C 1 28 ? 19.345 21.134 -10.513 1.00 53.71 28 TYR C C 1
ATOM 2167 O O . TYR C 1 28 ? 18.971 20.110 -11.086 1.00 53.71 28 TYR C O 1
ATOM 2176 N N . LYS C 1 29 ? 20.284 21.942 -10.993 1.00 53.29 29 LYS C N 1
ATOM 2177 C CA . LYS C 1 29 ? 20.973 21.706 -12.253 1.00 52.94 29 LYS C CA 1
ATOM 2178 C C . LYS C 1 29 ? 22.456 21.990 -12.077 1.00 52.49 29 LYS C C 1
ATOM 2179 O O . LYS C 1 29 ? 22.847 22.726 -11.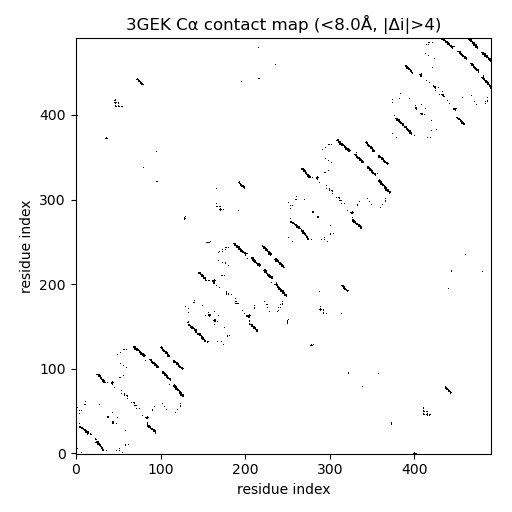176 1.00 52.37 29 LYS C O 1
ATOM 2185 N N . PHE C 1 30 ? 23.282 21.404 -12.935 1.00 52.13 30 PHE C N 1
ATOM 2186 C CA . PHE C 1 30 ? 24.674 21.832 -13.027 1.00 51.83 30 PHE C CA 1
ATOM 2187 C C . PHE C 1 30 ? 25.103 22.064 -14.474 1.00 51.71 30 PHE C C 1
ATOM 2188 O O . PHE C 1 30 ? 24.465 21.575 -15.406 1.00 51.74 30 PHE C O 1
ATOM 2196 N N . SER C 1 31 ? 26.173 22.836 -14.639 1.00 51.43 31 SER C N 1
ATOM 2197 C CA . SER C 1 31 ? 26.726 23.154 -15.944 1.00 51.38 31 SER C CA 1
ATOM 2198 C C . SER C 1 31 ? 28.243 23.067 -15.852 1.00 51.24 31 SER C C 1
ATOM 2199 O O . SER C 1 31 ? 28.826 23.437 -14.831 1.00 51.22 31 SER C O 1
ATOM 2202 N N . SER C 1 32 ? 28.877 22.560 -16.907 1.00 51.18 32 SER C N 1
ATOM 2203 C CA . SER C 1 32 ? 30.337 22.429 -16.944 1.00 51.38 32 SER C CA 1
ATOM 2204 C C . SER C 1 32 ? 30.873 22.252 -18.364 1.00 51.50 32 SER C C 1
ATOM 2205 O O . SER C 1 32 ? 30.112 22.008 -19.302 1.00 51.55 32 SER C O 1
ATOM 2208 N N . LYS C 1 33 ? 32.190 22.378 -18.503 1.00 51.61 33 LYS C N 1
ATOM 2209 C CA . LYS C 1 33 ? 32.881 22.078 -19.747 1.00 51.93 33 LYS C CA 1
ATOM 2210 C C . LYS C 1 33 ? 34.019 21.093 -19.500 1.00 52.11 33 LYS C C 1
ATOM 2211 O O . LYS C 1 33 ? 34.559 21.022 -18.394 1.00 52.14 33 LYS C O 1
ATOM 2225 N N . ILE C 1 35 ? 37.527 20.490 -21.688 1.00 51.51 35 ILE C N 1
ATOM 2226 C CA . ILE C 1 35 ? 38.360 20.845 -22.842 1.00 50.81 35 ILE C CA 1
ATOM 2227 C C . ILE C 1 35 ? 39.280 19.683 -23.219 1.00 50.10 35 ILE C C 1
ATOM 2228 O O . ILE C 1 35 ? 39.946 19.096 -22.365 1.00 49.94 35 ILE C O 1
ATOM 2233 N N . LEU C 1 36 ? 39.291 19.360 -24.508 1.00 49.32 36 LEU C N 1
ATOM 2234 C CA . LEU C 1 36 ? 39.896 18.128 -24.999 1.00 48.73 36 LEU C CA 1
ATOM 2235 C C . LEU C 1 36 ? 41.320 18.290 -25.539 1.00 48.62 36 LEU C C 1
ATOM 2236 O O . LEU C 1 36 ? 41.624 19.227 -26.277 1.00 48.43 36 LEU C O 1
ATOM 2241 N N . SER C 1 37 ? 42.185 17.364 -25.142 1.00 48.49 37 SER C N 1
ATOM 2242 C CA . SER C 1 37 ? 43.496 17.182 -25.753 1.00 48.63 37 SER C CA 1
ATOM 2243 C C . SER C 1 37 ? 43.586 15.710 -26.140 1.00 48.61 37 SER C C 1
ATOM 2244 O O . SER C 1 37 ? 42.612 14.975 -25.988 1.00 48.62 37 SER C O 1
ATOM 2247 N N . ASP C 1 38 ? 44.741 15.268 -26.624 1.00 48.61 38 ASP C N 1
ATOM 2248 C CA . ASP C 1 38 ? 44.901 13.853 -26.978 1.00 48.85 38 ASP C CA 1
ATOM 2249 C C . ASP C 1 38 ? 44.908 12.922 -25.756 1.00 48.42 38 ASP C C 1
ATOM 2250 O O . ASP C 1 38 ? 44.886 11.698 -25.909 1.00 48.43 38 ASP C O 1
ATOM 2255 N N . PHE C 1 39 ? 44.925 13.504 -24.555 1.00 47.93 39 PHE C N 1
ATOM 2256 C CA . PHE C 1 39 ? 44.744 12.740 -23.319 1.00 47.41 39 PHE C CA 1
ATOM 2257 C C . PHE C 1 39 ? 43.412 12.005 -23.384 1.00 47.31 39 PHE C C 1
ATOM 2258 O O . PHE C 1 39 ? 43.303 10.860 -22.948 1.00 47.29 39 PHE C O 1
ATOM 2266 N N . HIS C 1 40 ? 42.417 12.680 -23.962 1.00 47.35 40 HIS C N 1
ATOM 2267 C CA . HIS C 1 40 ? 41.032 12.205 -24.025 1.00 47.28 40 HIS C CA 1
ATOM 2268 C C . HIS C 1 40 ? 40.759 11.258 -25.192 1.00 47.40 40 HIS C C 1
ATOM 2269 O O . HIS C 1 40 ? 39.668 10.696 -25.282 1.00 47.35 40 HIS C O 1
ATOM 2276 N N . ALA C 1 41 ? 41.737 11.092 -26.080 1.00 47.43 41 ALA C N 1
ATOM 2277 C CA . ALA C 1 41 ? 41.533 10.368 -27.341 1.00 47.78 41 ALA C CA 1
ATOM 2278 C C . ALA C 1 41 ? 41.615 8.845 -27.220 1.00 48.06 41 ALA C C 1
ATOM 2279 O O . ALA C 1 41 ? 42.379 8.317 -26.406 1.00 48.29 41 ALA C O 1
ATOM 2281 N N . GLN C 1 42 ? 40.808 8.154 -28.026 1.00 48.11 42 GLN C N 1
ATOM 2282 C CA . GLN C 1 42 ? 40.968 6.715 -28.259 1.00 48.14 42 GLN C CA 1
ATOM 2283 C C . GLN C 1 42 ? 41.682 6.507 -29.618 1.00 48.46 42 GLN C C 1
ATOM 2284 O O . GLN C 1 42 ? 41.839 7.470 -30.375 1.00 48.57 42 GLN C O 1
ATOM 2290 N N . PRO C 1 43 ? 42.129 5.265 -29.923 1.00 48.76 43 PRO C N 1
ATOM 2291 C CA . PRO C 1 43 ? 43.063 5.018 -31.044 1.00 48.93 43 PRO C CA 1
ATOM 2292 C C . PRO C 1 43 ? 42.694 5.555 -32.439 1.00 49.19 43 PRO C C 1
ATOM 2293 O O . PRO C 1 43 ? 43.590 5.737 -33.266 1.00 49.27 43 PRO C O 1
ATOM 2297 N N . GLN C 1 44 ? 41.411 5.793 -32.703 1.00 49.38 44 GLN C N 1
ATOM 2298 C CA . GLN C 1 44 ? 40.974 6.266 -34.023 1.00 49.62 44 GLN C CA 1
ATOM 2299 C C . GLN C 1 44 ? 40.854 7.790 -34.102 1.00 49.72 44 GLN C C 1
ATOM 2300 O O . GLN C 1 44 ? 40.471 8.334 -35.140 1.00 49.62 44 GLN C O 1
ATOM 2306 N N . GLY C 1 45 ? 41.186 8.470 -33.005 1.00 49.65 45 GLY C N 1
ATOM 2307 C CA . GLY C 1 45 ? 41.172 9.932 -32.974 1.00 49.52 45 GLY C CA 1
ATOM 2308 C C . GLY C 1 45 ? 39.875 10.535 -32.462 1.00 49.35 45 GLY C C 1
ATOM 2309 O O . GLY C 1 45 ? 39.675 11.750 -32.539 1.00 49.42 45 GLY C O 1
ATOM 2310 N N . PHE C 1 46 ? 38.991 9.690 -31.941 1.00 49.07 46 PHE C N 1
ATOM 2311 C CA . PHE C 1 46 ? 37.738 10.164 -31.364 1.00 48.91 46 PHE C CA 1
ATOM 2312 C C . PHE C 1 46 ? 37.869 10.355 -29.862 1.00 48.43 46 PHE C C 1
ATOM 2313 O O . PHE C 1 46 ? 38.779 9.813 -29.231 1.00 48.25 46 PHE C O 1
ATOM 2321 N N . LEU C 1 47 ? 36.956 11.138 -29.297 1.00 47.83 47 LEU C N 1
ATOM 2322 C CA . LEU C 1 47 ? 36.857 11.280 -27.857 1.00 47.30 47 LEU C CA 1
ATOM 2323 C C . LEU C 1 47 ? 36.576 9.911 -27.252 1.00 47.30 47 LEU C C 1
ATOM 2324 O O . LEU C 1 47 ? 35.650 9.210 -27.673 1.00 47.17 47 LEU C O 1
ATOM 2329 N N . ASN C 1 48 ? 37.397 9.536 -26.276 1.00 47.42 48 ASN C N 1
ATOM 2330 C CA . ASN C 1 48 ? 37.239 8.285 -25.548 1.00 47.37 48 ASN C CA 1
ATOM 2331 C C . ASN C 1 48 ? 35.957 8.327 -24.726 1.00 47.37 48 ASN C C 1
ATOM 2332 O O . ASN C 1 48 ? 35.785 9.206 -23.881 1.00 47.37 48 ASN C O 1
ATOM 2337 N N . GLY C 1 49 ? 35.060 7.377 -24.980 1.00 47.41 49 GLY C N 1
ATOM 2338 C CA . GLY C 1 49 ? 33.833 7.236 -24.195 1.00 47.54 49 GLY C CA 1
ATOM 2339 C C . GLY C 1 49 ? 34.083 7.164 -22.698 1.00 47.48 49 GLY C C 1
ATOM 2340 O O . GLY C 1 49 ? 33.281 7.668 -21.906 1.00 47.87 49 GLY C O 1
ATOM 2341 N N . GLY C 1 50 ? 35.204 6.553 -22.315 1.00 47.31 50 GLY C N 1
ATOM 2342 C CA . GLY C 1 50 ? 35.619 6.456 -20.916 1.00 47.15 50 GLY C CA 1
ATOM 2343 C C . GLY C 1 50 ? 35.865 7.799 -20.247 1.00 47.49 50 GLY C C 1
ATOM 2344 O O . GLY C 1 50 ? 35.640 7.949 -19.044 1.00 47.49 50 GLY C O 1
ATOM 2345 N N . ALA C 1 51 ? 36.343 8.774 -21.018 1.00 47.36 51 ALA C N 1
ATOM 2346 C CA . ALA C 1 51 ? 36.515 10.137 -20.522 1.00 47.74 51 ALA C CA 1
ATOM 2347 C C . ALA C 1 51 ? 35.160 10.790 -20.221 1.00 48.08 51 ALA C C 1
ATOM 2348 O O . ALA C 1 51 ? 35.019 11.519 -19.236 1.00 47.88 51 ALA C O 1
ATOM 2350 N N . SER C 1 52 ? 34.173 10.524 -21.078 1.00 48.63 52 SER C N 1
ATOM 2351 C CA . SER C 1 52 ? 32.824 11.065 -20.914 1.00 49.31 52 SER C CA 1
ATOM 2352 C C . SER C 1 52 ? 32.122 10.436 -19.722 1.00 49.51 52 SER C C 1
ATOM 2353 O O . SER C 1 52 ? 31.422 11.121 -18.976 1.00 49.82 52 SER C O 1
ATOM 2356 N N . LEU C 1 53 ? 32.318 9.131 -19.549 1.00 49.77 53 LEU C N 1
ATOM 2357 C CA . LEU C 1 53 ? 31.801 8.407 -18.391 1.00 50.02 53 LEU C CA 1
ATOM 2358 C C . LEU C 1 53 ? 32.334 9.037 -17.111 1.00 49.69 53 LEU C C 1
ATOM 2359 O O . LEU C 1 53 ? 31.561 9.359 -16.202 1.00 49.76 53 LEU C O 1
ATOM 2364 N N . ALA C 1 54 ? 33.654 9.234 -17.066 1.00 49.17 54 ALA C N 1
ATOM 2365 C CA . ALA C 1 54 ? 34.337 9.810 -15.903 1.00 48.50 54 ALA C CA 1
ATOM 2366 C C . ALA C 1 54 ? 33.886 11.242 -15.656 1.00 48.16 54 ALA C C 1
ATOM 2367 O O . ALA C 1 54 ? 33.621 11.616 -14.521 1.00 48.11 54 ALA C O 1
ATOM 2369 N N . LEU C 1 55 ? 33.778 12.032 -16.725 1.00 48.11 55 LEU C N 1
ATOM 2370 C CA . LEU C 1 55 ? 33.224 13.388 -16.640 1.00 47.90 55 LEU C CA 1
ATOM 2371 C C . LEU C 1 55 ? 31.868 13.385 -15.931 1.00 47.94 55 LEU C C 1
ATOM 2372 O O . LEU C 1 55 ? 31.653 14.161 -14.992 1.00 47.78 55 LEU C O 1
ATOM 2377 N N . ALA C 1 56 ? 30.973 12.496 -16.366 1.00 47.69 56 ALA C N 1
ATOM 2378 C CA . ALA C 1 56 ? 29.643 12.382 -15.765 1.00 48.10 56 ALA C CA 1
ATOM 2379 C C . ALA C 1 56 ? 29.690 12.010 -14.279 1.00 48.35 56 ALA C C 1
ATOM 2380 O O . ALA C 1 56 ? 29.058 12.682 -13.464 1.00 48.27 56 ALA C O 1
ATOM 2382 N N . GLU C 1 57 ? 30.438 10.962 -13.927 1.00 48.78 57 GLU C N 1
ATOM 2383 C CA . GLU C 1 57 ? 30.545 10.554 -12.518 1.00 49.31 57 GLU C CA 1
ATOM 2384 C C . GLU C 1 57 ? 31.151 11.644 -11.639 1.00 49.39 57 GLU C C 1
ATOM 2385 O O . GLU C 1 57 ? 30.625 11.927 -10.559 1.00 49.61 57 GLU C O 1
ATOM 2391 N N . ILE C 1 58 ? 32.232 12.269 -12.114 1.00 49.42 58 ILE C N 1
ATOM 2392 C CA . ILE C 1 58 ? 32.906 13.330 -11.364 1.00 49.25 58 ILE C CA 1
ATOM 2393 C C . ILE C 1 58 ? 31.970 14.511 -11.110 1.00 49.21 58 ILE C C 1
ATOM 2394 O O . ILE C 1 58 ? 31.744 14.885 -9.957 1.00 49.29 58 ILE C O 1
ATOM 2399 N N . THR C 1 59 ? 31.441 15.094 -12.188 1.00 49.07 59 THR C N 1
ATOM 2400 C CA . THR C 1 59 ? 30.556 16.260 -12.096 1.00 48.95 59 THR C CA 1
ATOM 2401 C C . THR C 1 59 ? 29.299 15.978 -11.268 1.00 49.18 59 THR C C 1
ATOM 2402 O O . THR C 1 59 ? 28.904 16.813 -10.452 1.00 48.97 59 THR C O 1
ATOM 2406 N N . ALA C 1 60 ? 28.685 14.808 -11.465 1.00 49.24 60 ALA C N 1
ATOM 2407 C CA . ALA C 1 60 ? 27.546 14.398 -10.635 1.00 49.80 60 ALA C CA 1
ATOM 2408 C C . ALA C 1 60 ? 27.919 14.369 -9.150 1.00 50.23 60 ALA C C 1
ATOM 2409 O O . ALA C 1 60 ? 27.144 14.812 -8.304 1.00 50.01 60 ALA C O 1
ATOM 2411 N N . GLY C 1 61 ? 29.107 13.850 -8.850 1.00 50.95 61 GLY C N 1
ATOM 2412 C CA . GLY C 1 61 ? 29.617 13.793 -7.484 1.00 52.18 61 GLY C CA 1
ATOM 2413 C C . GLY C 1 61 ? 29.881 15.172 -6.914 1.00 53.18 61 GLY C C 1
ATOM 2414 O O . GLY C 1 61 ? 29.504 15.455 -5.776 1.00 53.17 61 GLY C O 1
ATOM 2423 N N . ALA C 1 63 ? 28.540 18.010 -7.915 1.00 54.76 63 ALA C N 1
ATOM 2424 C CA . ALA C 1 63 ? 27.263 18.712 -7.799 1.00 54.52 63 ALA C CA 1
ATOM 2425 C C . ALA C 1 63 ? 26.454 18.260 -6.585 1.00 54.39 63 ALA C C 1
ATOM 2426 O O . ALA C 1 63 ? 25.847 19.083 -5.913 1.00 54.53 63 ALA C O 1
ATOM 2428 N N . SER C 1 64 ? 26.452 16.957 -6.311 1.00 54.23 64 SER C N 1
ATOM 2429 C CA . SER C 1 64 ? 25.787 16.419 -5.125 1.00 54.19 64 SER C CA 1
ATOM 2430 C C . SER C 1 64 ? 26.436 16.920 -3.827 1.00 54.19 64 SER C C 1
ATOM 2431 O O . SER C 1 64 ? 25.741 17.247 -2.861 1.00 53.92 64 SER C O 1
ATOM 2434 N N . ASN C 1 65 ? 27.767 16.977 -3.824 1.00 54.30 65 ASN C N 1
ATOM 2435 C CA . ASN C 1 65 ? 28.530 17.459 -2.679 1.00 54.59 65 ASN C CA 1
ATOM 2436 C C . ASN C 1 65 ? 28.343 18.951 -2.432 1.00 54.74 65 ASN C C 1
ATOM 2437 O O . ASN C 1 65 ? 28.374 19.397 -1.290 1.00 55.11 65 ASN C O 1
ATOM 2442 N N . ALA C 1 66 ? 28.148 19.713 -3.505 1.00 55.05 66 ALA C N 1
ATOM 2443 C CA . ALA C 1 66 ? 27.870 21.146 -3.409 1.00 55.47 66 ALA C CA 1
ATOM 2444 C C . ALA C 1 66 ? 26.481 21.429 -2.827 1.00 55.81 66 ALA C C 1
ATOM 2445 O O . ALA C 1 66 ? 26.235 22.516 -2.306 1.00 55.82 66 ALA C O 1
ATOM 2447 N N . ILE C 1 67 ? 25.583 20.450 -2.927 1.00 56.40 67 ILE C N 1
ATOM 2448 C CA . ILE C 1 67 ? 24.246 20.540 -2.327 1.00 56.94 67 ILE C CA 1
ATOM 2449 C C . ILE C 1 67 ? 24.298 20.119 -0.858 1.00 57.21 67 ILE C C 1
ATOM 2450 O O . ILE C 1 67 ? 23.797 20.824 0.017 1.00 57.35 67 ILE C O 1
ATOM 2455 N N . GLY C 1 68 ? 24.906 18.962 -0.603 1.00 57.59 68 GLY C N 1
ATOM 2456 C CA . GLY C 1 68 ? 25.122 18.476 0.753 1.00 58.06 68 GLY C CA 1
ATOM 2457 C C . GLY C 1 68 ? 26.523 18.832 1.198 1.00 58.38 68 GLY C C 1
ATOM 2458 O O . GLY C 1 68 ? 27.440 18.004 1.117 1.00 58.36 68 GLY C O 1
ATOM 2459 N N . SER C 1 69 ? 26.682 20.074 1.652 1.00 58.53 69 SER C N 1
ATOM 2460 C CA . SER C 1 69 ? 27.986 20.609 2.029 1.00 58.83 69 SER C CA 1
ATOM 2461 C C . SER C 1 69 ? 28.004 21.032 3.500 1.00 58.87 69 SER C C 1
ATOM 2462 O O . SER C 1 69 ? 27.604 22.148 3.837 1.00 58.97 69 SER C O 1
ATOM 2465 N N . GLY C 1 70 ? 28.459 20.143 4.379 1.00 58.97 70 GLY C N 1
ATOM 2466 C CA . GLY C 1 70 ? 28.908 18.807 4.001 1.00 58.89 70 GLY C CA 1
ATOM 2467 C C . GLY C 1 70 ? 28.326 17.745 4.912 1.00 58.94 70 GLY C C 1
ATOM 2468 O O . GLY C 1 70 ? 29.050 17.124 5.692 1.00 58.95 70 GLY C O 1
ATOM 2469 N N . GLN C 1 71 ? 27.012 17.552 4.821 1.00 58.90 71 GLN C N 1
ATOM 2470 C CA . GLN C 1 71 ? 26.313 16.516 5.581 1.00 59.03 71 GLN C CA 1
ATOM 2471 C C . GLN C 1 71 ? 26.716 15.110 5.110 1.00 58.92 71 GLN C C 1
ATOM 2472 O O . GLN C 1 71 ? 26.934 14.210 5.926 1.00 58.98 71 GLN C O 1
ATOM 2478 N N . TYR C 1 72 ? 26.823 14.939 3.795 1.00 58.69 72 TYR C N 1
ATOM 2479 C CA . TYR C 1 72 ? 27.144 13.642 3.205 1.00 58.56 72 TYR C CA 1
ATOM 2480 C C . TYR C 1 72 ? 28.227 13.738 2.129 1.00 58.51 72 TYR C C 1
ATOM 2481 O O . TYR C 1 72 ? 28.510 14.827 1.619 1.00 58.67 72 TYR C O 1
ATOM 2490 N N . PHE C 1 73 ? 28.840 12.596 1.811 1.00 58.20 73 PHE C N 1
ATOM 2491 C CA . PHE C 1 73 ? 29.699 12.470 0.639 1.00 58.00 73 PHE C CA 1
ATOM 2492 C C . PHE C 1 73 ? 28.912 11.767 -0.462 1.00 57.68 73 PHE C C 1
ATOM 2493 O O . PHE C 1 73 ? 28.166 10.814 -0.199 1.00 57.76 73 PHE C O 1
ATOM 2501 N N . ALA C 1 74 ? 29.078 12.237 -1.694 1.00 56.99 74 ALA C N 1
ATOM 2502 C CA . ALA C 1 74 ? 28.462 11.584 -2.840 1.00 56.36 74 ALA C CA 1
ATOM 2503 C C . ALA C 1 74 ? 29.372 10.483 -3.355 1.00 55.91 74 ALA C C 1
ATOM 2504 O O . ALA C 1 74 ? 30.572 10.699 -3.558 1.00 55.97 74 ALA C O 1
ATOM 2506 N N . PHE C 1 75 ? 28.803 9.297 -3.546 1.00 55.34 75 PHE C N 1
ATOM 2507 C CA . PHE C 1 75 ? 29.519 8.197 -4.184 1.00 54.86 75 PHE C CA 1
ATOM 2508 C C . PHE C 1 75 ? 28.673 7.564 -5.278 1.00 54.12 75 PHE C C 1
ATOM 2509 O O . PHE C 1 75 ? 27.540 7.140 -5.037 1.00 53.78 75 PHE C O 1
ATOM 2517 N N . GLY C 1 76 ? 29.228 7.524 -6.487 1.00 53.39 76 GLY C N 1
ATOM 2518 C CA . GLY C 1 76 ? 28.561 6.906 -7.628 1.00 52.46 76 GLY C CA 1
ATOM 2519 C C . GLY C 1 76 ? 28.161 5.487 -7.294 1.00 51.91 76 GLY C C 1
ATOM 2520 O O . GLY C 1 76 ? 28.982 4.692 -6.848 1.00 51.67 76 GLY C O 1
ATOM 2521 N N . GLN C 1 77 ? 26.885 5.187 -7.485 1.00 51.56 77 GLN C N 1
ATOM 2522 C CA . GLN C 1 77 ? 26.338 3.875 -7.175 1.00 51.65 77 GLN C CA 1
ATOM 2523 C C . GLN C 1 77 ? 26.057 3.110 -8.462 1.00 51.34 77 GLN C C 1
ATOM 2524 O O . GLN C 1 77 ? 26.495 1.974 -8.631 1.00 51.00 77 GLN C O 1
ATOM 2530 N N . SER C 1 78 ? 25.317 3.742 -9.364 1.00 50.99 78 SER C N 1
ATOM 2531 C CA . SER C 1 78 ? 25.088 3.178 -10.684 1.00 51.18 78 SER C CA 1
ATOM 2532 C C . SER C 1 78 ? 25.124 4.262 -11.754 1.00 50.76 78 SER C C 1
ATOM 2533 O O . SER C 1 78 ? 24.768 5.410 -11.505 1.00 50.96 78 SER C O 1
ATOM 2536 N N . ILE C 1 79 ? 25.606 3.893 -12.932 1.00 50.66 79 ILE C N 1
ATOM 2537 C CA . ILE C 1 79 ? 25.738 4.824 -14.041 1.00 50.65 79 ILE C CA 1
ATOM 2538 C C . ILE C 1 79 ? 25.285 4.119 -15.307 1.00 50.41 79 ILE C C 1
ATOM 2539 O O . ILE C 1 79 ? 25.673 2.978 -15.559 1.00 50.42 79 ILE C O 1
ATOM 2544 N N . ASN C 1 80 ? 24.463 4.809 -16.092 1.00 50.22 80 ASN C N 1
ATOM 2545 C CA . ASN C 1 80 ? 24.037 4.322 -17.393 1.00 49.77 80 ASN C CA 1
ATOM 2546 C C . ASN C 1 80 ? 24.328 5.333 -18.496 1.00 49.41 80 ASN C C 1
ATOM 2547 O O . ASN C 1 80 ? 23.936 6.494 -18.400 1.00 49.12 80 ASN C O 1
ATOM 2552 N N . ALA C 1 81 ? 24.996 4.879 -19.553 1.00 48.98 81 ALA C N 1
ATOM 2553 C CA . ALA C 1 81 ? 25.403 5.765 -20.631 1.00 48.63 81 ALA C CA 1
ATOM 2554 C C . ALA C 1 81 ? 24.993 5.225 -21.989 1.00 48.73 81 ALA C C 1
ATOM 2555 O O . ALA C 1 81 ? 25.133 4.038 -22.259 1.00 48.37 81 ALA C O 1
ATOM 2557 N N . ASN C 1 82 ? 24.487 6.114 -22.835 1.00 48.77 82 ASN C N 1
ATOM 2558 C CA . ASN C 1 82 ? 24.360 5.839 -24.256 1.00 49.24 82 ASN C CA 1
ATOM 2559 C C . ASN C 1 82 ? 25.230 6.856 -24.987 1.00 49.45 82 ASN C C 1
ATOM 2560 O O . ASN C 1 82 ? 25.056 8.065 -24.818 1.00 49.14 82 ASN C O 1
ATOM 2565 N N . HIS C 1 83 ? 26.207 6.358 -25.742 1.00 49.86 83 HIS C N 1
ATOM 2566 C CA . HIS C 1 83 ? 27.039 7.205 -26.581 1.00 50.48 83 HIS C CA 1
ATOM 2567 C C . HIS C 1 83 ? 26.371 7.252 -27.940 1.00 50.61 83 HIS C C 1
ATOM 2568 O O . HIS C 1 83 ? 26.363 6.264 -28.667 1.00 50.95 83 HIS C O 1
ATOM 2575 N N . LEU C 1 84 ? 25.802 8.407 -28.262 1.00 50.92 84 LEU C N 1
ATOM 2576 C CA . LEU C 1 84 ? 24.929 8.562 -29.423 1.00 51.26 84 LEU C CA 1
ATOM 2577 C C . LEU C 1 84 ? 25.697 8.923 -30.683 1.00 51.52 84 LEU C C 1
ATOM 2578 O O . LEU C 1 84 ? 25.415 8.406 -31.769 1.00 51.29 84 LEU C O 1
ATOM 2583 N N . ASN C 1 85 ? 26.659 9.826 -30.535 1.00 51.66 85 ASN C N 1
ATOM 2584 C CA . ASN C 1 85 ? 27.352 10.387 -31.681 1.00 52.22 85 ASN C CA 1
ATOM 2585 C C . ASN C 1 85 ? 28.830 10.509 -31.390 1.00 52.33 85 ASN C C 1
ATOM 2586 O O . ASN C 1 85 ? 29.206 11.026 -30.339 1.00 52.46 85 ASN C O 1
ATOM 2591 N N . PRO C 1 86 ? 29.675 10.015 -32.309 1.00 52.46 86 PRO C N 1
ATOM 2592 C CA . PRO C 1 86 ? 31.116 10.134 -32.109 1.00 52.56 86 PRO C CA 1
ATOM 2593 C C . PRO C 1 86 ? 31.555 11.590 -32.181 1.00 52.59 86 PRO C C 1
ATOM 2594 O O . PRO C 1 86 ? 30.960 12.382 -32.917 1.00 52.82 86 PRO C O 1
ATOM 2598 N N . LYS C 1 87 ? 32.571 11.943 -31.403 1.00 52.55 87 LYS C N 1
ATOM 2599 C CA . LYS C 1 87 ? 33.179 13.257 -31.521 1.00 52.58 87 LYS C CA 1
ATOM 2600 C C . LYS C 1 87 ? 34.676 13.129 -31.756 1.00 52.50 87 LYS C C 1
ATOM 2601 O O . LYS C 1 87 ? 35.343 12.316 -31.115 1.00 52.40 87 LYS C O 1
ATOM 2607 N N . LYS C 1 88 ? 35.191 13.931 -32.684 1.00 52.36 88 LYS C N 1
ATOM 2608 C CA . LYS C 1 88 ? 36.627 14.055 -32.889 1.00 52.38 88 LYS C CA 1
ATOM 2609 C C . LYS C 1 88 ? 37.247 14.675 -31.644 1.00 51.96 88 LYS C C 1
ATOM 2610 O O . LYS C 1 88 ? 36.695 15.620 -31.072 1.00 51.96 88 LYS C O 1
ATOM 2616 N N . CYS C 1 89 ? 38.386 14.139 -31.222 1.00 51.56 89 CYS C N 1
ATOM 2617 C CA . CYS C 1 89 ? 39.009 14.584 -29.983 1.00 51.25 89 CYS C CA 1
ATOM 2618 C C . CYS C 1 89 ? 39.716 15.929 -30.158 1.00 50.87 89 CYS C C 1
ATOM 2619 O O . CYS C 1 89 ? 40.935 15.995 -30.315 1.00 50.84 89 CYS C O 1
ATOM 2622 N N . GLU C 1 90 ? 38.916 16.990 -30.122 1.00 50.28 90 GLU C N 1
ATOM 2623 C CA . GLU C 1 90 ? 39.365 18.365 -30.311 1.00 49.98 90 GLU C CA 1
ATOM 2624 C C . GLU C 1 90 ? 38.323 19.304 -29.706 1.00 49.26 90 GLU C C 1
ATOM 2625 O O . GLU C 1 90 ? 37.166 18.921 -29.535 1.00 49.37 90 GLU C O 1
ATOM 2631 N N . GLY C 1 91 ? 38.739 20.525 -29.381 1.00 48.56 91 GLY C N 1
ATOM 2632 C CA . GLY C 1 91 ? 37.847 21.529 -28.807 1.00 47.75 91 GLY C CA 1
ATOM 2633 C C . GLY C 1 91 ? 37.362 21.179 -27.416 1.00 47.22 91 GLY C C 1
ATOM 2634 O O . GLY C 1 91 ? 38.160 20.833 -26.543 1.00 47.37 91 GLY C O 1
ATOM 2635 N N . PHE C 1 92 ? 36.048 21.259 -27.215 1.00 46.64 92 PHE C N 1
ATOM 2636 C CA . PHE C 1 92 ? 35.443 20.971 -25.915 1.00 46.05 92 PHE C CA 1
ATOM 2637 C C . PHE C 1 92 ? 34.063 20.323 -26.013 1.00 45.87 92 PHE C C 1
ATOM 2638 O O . PHE C 1 92 ? 33.418 20.357 -27.069 1.00 45.71 92 PHE C O 1
ATOM 2646 N N . VAL C 1 93 ? 33.632 19.718 -24.904 1.00 45.61 93 VAL C N 1
ATOM 2647 C CA . VAL C 1 93 ? 32.255 19.263 -24.729 1.00 45.14 93 VAL C CA 1
ATOM 2648 C C . VAL C 1 93 ? 31.614 19.952 -23.522 1.00 45.27 93 VAL C C 1
ATOM 2649 O O . VAL C 1 93 ? 32.312 20.377 -22.592 1.00 44.86 93 VAL C O 1
ATOM 2653 N N . ASN C 1 94 ? 30.287 20.070 -23.553 1.00 45.23 94 ASN C N 1
ATOM 2654 C CA . ASN C 1 94 ? 29.513 20.574 -22.425 1.00 45.36 94 ASN C CA 1
ATOM 2655 C C . ASN C 1 94 ? 28.884 19.408 -21.673 1.00 45.38 94 ASN C C 1
ATOM 2656 O O . ASN C 1 94 ? 28.376 18.478 -22.288 1.00 45.20 94 ASN C O 1
ATOM 2661 N N . ALA C 1 95 ? 28.914 19.470 -20.346 1.00 45.55 95 ALA C N 1
ATOM 2662 C CA . ALA C 1 95 ? 28.238 18.483 -19.512 1.00 45.77 95 ALA C CA 1
ATOM 2663 C C . ALA C 1 95 ? 27.244 19.192 -18.599 1.00 46.08 95 ALA C C 1
ATOM 2664 O O . ALA C 1 95 ? 27.638 19.937 -17.696 1.00 46.26 95 ALA C O 1
ATOM 2666 N N . ARG C 1 96 ? 25.957 18.975 -18.857 1.00 46.17 96 ARG C N 1
ATOM 2667 C CA . ARG C 1 96 ? 24.895 19.624 -18.097 1.00 46.42 96 ARG C CA 1
ATOM 2668 C C . ARG C 1 96 ? 24.024 18.584 -17.410 1.00 46.61 96 ARG C C 1
ATOM 2669 O O . ARG C 1 96 ? 23.533 17.661 -18.052 1.00 46.59 96 ARG C O 1
ATOM 2677 N N . GLY C 1 97 ? 23.837 18.741 -16.103 1.00 46.83 97 GLY C N 1
ATOM 2678 C CA . GLY C 1 97 ? 23.083 17.773 -15.318 1.00 47.10 97 GLY C CA 1
ATOM 2679 C C . GLY C 1 97 ? 21.781 18.334 -14.794 1.00 47.46 97 GLY C C 1
ATOM 2680 O O . GLY C 1 97 ? 21.668 19.535 -14.537 1.00 47.28 97 GLY C O 1
ATOM 2681 N N . LEU C 1 98 ? 20.796 17.453 -14.652 1.00 47.75 98 LEU C N 1
ATOM 2682 C CA . LEU C 1 98 ? 19.504 17.790 -14.065 1.00 48.19 98 LEU C CA 1
ATOM 2683 C C . LEU C 1 98 ? 19.207 16.794 -12.945 1.00 48.20 98 LEU C C 1
ATOM 2684 O O . LEU C 1 98 ? 19.291 15.581 -13.147 1.00 48.07 98 LEU C O 1
ATOM 2689 N N . LEU C 1 99 ? 18.878 17.308 -11.765 1.00 48.45 99 LEU C N 1
ATOM 2690 C CA . LEU C 1 99 ? 18.547 16.455 -10.633 1.00 48.89 99 LEU C CA 1
ATOM 2691 C C . LEU C 1 99 ? 17.114 15.961 -10.792 1.00 49.20 99 LEU C C 1
ATOM 2692 O O . LEU C 1 99 ? 16.163 16.737 -10.675 1.00 49.45 99 LEU C O 1
ATOM 2697 N N . LEU C 1 100 ? 16.970 14.675 -11.080 1.00 49.53 100 LEU C N 1
ATOM 2698 C CA . LEU C 1 100 ? 15.654 14.073 -11.269 1.00 50.18 100 LEU C CA 1
ATOM 2699 C C . LEU C 1 100 ? 15.026 13.697 -9.934 1.00 50.61 100 LEU C C 1
ATOM 2700 O O . LEU C 1 100 ? 13.806 13.767 -9.773 1.00 50.81 100 LEU C O 1
ATOM 2705 N N . LYS C 1 101 ? 15.866 13.291 -8.985 1.00 51.28 101 LYS C N 1
ATOM 2706 C CA . LYS C 1 101 ? 15.409 12.923 -7.652 1.00 52.00 101 LYS C CA 1
ATOM 2707 C C . LYS C 1 101 ? 16.376 13.431 -6.596 1.00 52.30 101 LYS C C 1
ATOM 2708 O O . LYS C 1 101 ? 17.556 13.065 -6.598 1.00 52.57 101 LYS C O 1
ATOM 2714 N N . ASN C 1 102 ? 15.860 14.269 -5.703 1.00 52.38 102 ASN C N 1
ATOM 2715 C CA . ASN C 1 102 ? 16.596 14.734 -4.540 1.00 52.79 102 ASN C CA 1
ATOM 2716 C C . ASN C 1 102 ? 16.174 13.926 -3.315 1.00 53.12 102 ASN C C 1
ATOM 2717 O O . ASN C 1 102 ? 15.400 14.403 -2.483 1.00 53.11 102 ASN C O 1
ATOM 2722 N N . GLY C 1 103 ? 16.678 12.699 -3.221 1.00 53.44 103 GLY C N 1
ATOM 2723 C CA . GLY C 1 103 ? 16.355 11.816 -2.108 1.00 53.99 103 GLY C CA 1
ATOM 2724 C C . GLY C 1 103 ? 17.175 12.137 -0.874 1.00 54.45 103 GLY C C 1
ATOM 2725 O O . GLY C 1 103 ? 18.128 12.920 -0.937 1.00 54.66 103 GLY C O 1
ATOM 2726 N N . LYS C 1 104 ? 16.796 11.536 0.251 1.00 54.60 104 LYS C N 1
ATOM 2727 C CA . LYS C 1 104 ? 17.546 11.679 1.493 1.00 54.76 104 LYS C CA 1
ATOM 2728 C C . LYS C 1 104 ? 18.715 10.694 1.530 1.00 54.72 104 LYS C C 1
ATOM 2729 O O . LYS C 1 104 ? 19.646 10.854 2.319 1.00 54.89 104 LYS C O 1
ATOM 2735 N N . ARG C 1 105 ? 18.662 9.685 0.663 1.00 54.67 105 ARG C N 1
ATOM 2736 C CA . ARG C 1 105 ? 19.684 8.642 0.608 1.00 54.60 105 ARG C CA 1
ATOM 2737 C C . ARG C 1 105 ? 20.333 8.519 -0.773 1.00 54.04 105 ARG C C 1
ATOM 2738 O O . ARG C 1 105 ? 21.439 7.987 -0.895 1.00 54.01 105 ARG C O 1
ATOM 2746 N N . ASN C 1 106 ? 19.640 8.996 -1.807 1.00 53.43 106 ASN C N 1
ATOM 2747 C CA . ASN C 1 106 ? 20.148 8.922 -3.177 1.00 52.83 106 ASN C CA 1
ATOM 2748 C C . ASN C 1 106 ? 19.829 10.155 -4.023 1.00 52.06 106 ASN C C 1
ATOM 2749 O O . ASN C 1 106 ? 18.760 10.757 -3.884 1.00 51.93 106 ASN C O 1
ATOM 2754 N N . HIS C 1 107 ? 20.770 10.530 -4.886 1.00 50.91 107 HIS C N 1
ATOM 2755 C CA . HIS C 1 107 ? 20.511 11.508 -5.939 1.00 50.01 107 HIS C CA 1
ATOM 2756 C C . HIS C 1 107 ? 20.541 10.809 -7.285 1.00 49.43 107 HIS C C 1
ATOM 2757 O O . HIS C 1 107 ? 21.357 9.920 -7.502 1.00 49.29 107 HIS C O 1
ATOM 2764 N N . VAL C 1 108 ? 19.651 11.211 -8.184 1.00 48.76 108 VAL C N 1
ATOM 2765 C CA . VAL C 1 108 ? 19.674 10.712 -9.552 1.00 48.07 108 VAL C CA 1
ATOM 2766 C C . VAL C 1 108 ? 19.840 11.899 -10.492 1.00 47.93 108 VAL C C 1
ATOM 2767 O O . VAL C 1 108 ? 18.959 12.756 -10.577 1.00 47.78 108 VAL C O 1
ATOM 2771 N N . TRP C 1 109 ? 20.992 11.950 -11.163 1.00 47.60 109 TRP C N 1
ATOM 2772 C CA . TRP C 1 109 ? 21.314 13.008 -12.118 1.00 47.62 109 TRP C CA 1
ATOM 2773 C C . TRP C 1 109 ? 21.157 12.515 -13.554 1.00 47.84 109 TRP C C 1
ATOM 2774 O O . TRP C 1 109 ? 21.710 11.477 -13.922 1.00 48.20 109 TRP C O 1
ATOM 2785 N N . GLU C 1 110 ? 20.398 13.262 -14.348 1.00 47.90 110 GLU C N 1
ATOM 2786 C CA . GLU C 1 110 ? 20.354 13.085 -15.795 1.00 48.69 110 GLU C CA 1
ATOM 2787 C C . GLU C 1 110 ? 21.348 14.065 -16.420 1.00 48.09 110 GLU C C 1
ATOM 2788 O O . GLU C 1 110 ? 21.219 15.278 -16.254 1.00 48.03 110 GLU C O 1
ATOM 2794 N N . ILE C 1 111 ? 22.342 13.532 -17.126 1.00 47.88 111 ILE C N 1
ATOM 2795 C CA . ILE C 1 111 ? 23.455 14.342 -17.630 1.00 47.54 111 ILE C CA 1
ATOM 2796 C C . ILE C 1 111 ? 23.547 14.290 -19.149 1.00 47.39 111 ILE C C 1
ATOM 2797 O O . ILE C 1 111 ? 23.554 13.216 -19.745 1.00 47.45 111 ILE C O 1
ATOM 2802 N N . LYS C 1 112 ? 23.608 15.464 -19.769 1.00 47.33 112 LYS C N 1
ATOM 2803 C CA . LYS C 1 112 ? 23.758 15.560 -21.216 1.00 47.32 112 LYS C CA 1
ATOM 2804 C C . LYS C 1 112 ? 25.144 16.079 -21.592 1.00 46.94 112 LYS C C 1
ATOM 2805 O O . LYS C 1 112 ? 25.555 17.158 -21.158 1.00 46.56 112 LYS C O 1
ATOM 2811 N N . ILE C 1 113 ? 25.868 15.278 -22.369 1.00 46.88 113 ILE C N 1
ATOM 2812 C CA . ILE C 1 113 ? 27.151 15.687 -22.943 1.00 46.85 113 ILE C CA 1
ATOM 2813 C C . ILE C 1 113 ? 26.895 16.091 -24.383 1.00 46.88 113 ILE C C 1
ATOM 2814 O O . ILE C 1 113 ? 26.434 15.282 -25.189 1.00 47.02 113 ILE C O 1
ATOM 2819 N N . THR C 1 114 ? 27.181 17.350 -24.697 1.00 47.08 114 THR C N 1
ATOM 2820 C CA . THR C 1 114 ? 26.962 17.898 -26.034 1.00 46.97 114 THR C CA 1
ATOM 2821 C C . THR C 1 114 ? 28.258 18.508 -26.551 1.00 47.12 114 THR C C 1
ATOM 2822 O O . THR C 1 114 ? 29.177 18.740 -25.779 1.00 47.15 114 THR C O 1
ATOM 2826 N N . ASP C 1 115 ? 28.334 18.776 -27.852 1.00 47.47 115 ASP C N 1
ATOM 2827 C CA . ASP C 1 115 ? 29.516 19.423 -28.407 1.00 47.65 115 ASP C CA 1
ATOM 2828 C C . ASP C 1 115 ? 29.388 20.954 -28.386 1.00 47.81 115 ASP C C 1
ATOM 2829 O O . ASP C 1 115 ? 28.478 21.505 -27.753 1.00 47.71 115 ASP C O 1
ATOM 2834 N N . GLU C 1 116 ? 30.308 21.622 -29.077 1.00 47.76 116 GLU C N 1
ATOM 2835 C CA . GLU C 1 116 ? 30.343 23.080 -29.174 1.00 48.02 116 GLU C CA 1
ATOM 2836 C C . GLU C 1 116 ? 29.007 23.674 -29.630 1.00 48.21 116 GLU C C 1
ATOM 2837 O O . GLU C 1 116 ? 28.609 24.748 -29.171 1.00 48.24 116 GLU C O 1
ATOM 2843 N N . ASN C 1 117 ? 28.324 22.959 -30.524 1.00 48.47 117 ASN C N 1
ATOM 2844 C CA . ASN C 1 117 ? 27.060 23.408 -31.112 1.00 48.64 117 ASN C CA 1
ATOM 2845 C C . ASN C 1 117 ? 25.825 22.774 -30.471 1.00 48.88 117 ASN C C 1
ATOM 2846 O O . ASN C 1 117 ? 24.721 22.881 -31.004 1.00 48.65 117 ASN C O 1
ATOM 2851 N N . GLU C 1 118 ? 26.024 22.109 -29.334 1.00 49.06 118 GLU C N 1
ATOM 2852 C CA . GLU C 1 118 ? 24.939 21.502 -28.558 1.00 49.36 118 GLU C CA 1
ATOM 2853 C C . GLU C 1 118 ? 24.317 20.270 -29.224 1.00 49.56 118 GLU C C 1
ATOM 2854 O O . GLU C 1 118 ? 23.169 19.921 -28.953 1.00 49.68 118 GLU C O 1
ATOM 2860 N N . THR C 1 119 ? 25.083 19.611 -30.088 1.00 49.70 119 THR C N 1
ATOM 2861 C CA . THR C 1 119 ? 24.712 18.289 -30.579 1.00 49.95 119 THR C CA 1
ATOM 2862 C C . THR C 1 119 ? 24.992 17.263 -29.479 1.00 50.09 119 THR C C 1
ATOM 2863 O O . THR C 1 119 ? 26.102 17.198 -28.956 1.00 49.79 119 THR C O 1
ATOM 2867 N N . LEU C 1 120 ? 23.974 16.481 -29.126 1.00 50.29 120 LEU C N 1
ATOM 2868 C CA . LEU C 1 120 ? 24.091 15.490 -28.064 1.00 50.57 120 LEU C CA 1
ATOM 2869 C C . LEU C 1 120 ? 25.084 14.400 -28.458 1.00 50.52 120 LEU C C 1
ATOM 2870 O O . LEU C 1 120 ? 24.878 13.690 -29.441 1.00 50.95 120 LEU C O 1
ATOM 2875 N N . ILE C 1 121 ? 26.174 14.304 -27.702 1.00 50.43 121 ILE C N 1
ATOM 2876 C CA . ILE C 1 121 ? 27.191 13.268 -27.901 1.00 50.39 121 ILE C CA 1
ATOM 2877 C C . ILE C 1 121 ? 26.860 12.023 -27.063 1.00 50.26 121 ILE C C 1
ATOM 2878 O O . ILE C 1 121 ? 26.835 10.913 -27.588 1.00 50.28 121 ILE C O 1
ATOM 2883 N N . SER C 1 122 ? 26.602 12.221 -25.771 1.00 50.09 122 SER C N 1
ATOM 2884 C CA . SER C 1 122 ? 26.235 11.135 -24.865 1.00 50.42 122 SER C CA 1
ATOM 2885 C C . SER C 1 122 ? 25.190 11.576 -23.855 1.00 50.50 122 SER C C 1
ATOM 2886 O O . SER C 1 122 ? 25.223 12.705 -23.359 1.00 50.36 122 SER C O 1
ATOM 2889 N N . GLN C 1 123 ? 24.269 10.675 -23.542 1.00 50.91 123 GLN C N 1
ATOM 2890 C CA . GLN C 1 123 ? 23.346 10.896 -22.444 1.00 51.35 123 GLN C CA 1
ATOM 2891 C C . GLN C 1 123 ? 23.640 9.887 -21.346 1.00 51.21 123 GLN C C 1
ATOM 2892 O O . GLN C 1 123 ? 23.697 8.685 -21.593 1.00 51.08 123 GLN C O 1
ATOM 2898 N N . ILE C 1 124 ? 23.839 10.391 -20.132 1.00 51.33 124 ILE C N 1
ATOM 2899 C CA . ILE C 1 124 ? 24.311 9.571 -19.023 1.00 51.10 124 ILE C CA 1
ATOM 2900 C C . ILE C 1 124 ? 23.503 9.875 -17.766 1.00 51.21 124 ILE C C 1
ATOM 2901 O O . ILE C 1 124 ? 23.263 11.039 -17.450 1.00 51.65 124 ILE C O 1
ATOM 2906 N N . THR C 1 125 ? 23.059 8.826 -17.079 1.00 50.89 125 THR C N 1
ATOM 2907 C CA . THR C 1 125 ? 22.353 8.957 -15.814 1.00 50.95 125 THR C CA 1
ATOM 2908 C C . THR C 1 125 ? 23.224 8.414 -14.687 1.00 50.65 125 THR C C 1
ATOM 2909 O O . THR C 1 125 ? 23.683 7.272 -14.750 1.00 50.93 125 THR C O 1
ATOM 2913 N N . VAL C 1 126 ? 23.444 9.244 -13.669 1.00 50.14 126 VAL C N 1
ATOM 2914 C CA . VAL C 1 126 ? 24.242 8.875 -12.504 1.00 49.89 126 VAL C CA 1
ATOM 2915 C C . VAL C 1 126 ? 23.378 8.834 -11.242 1.00 49.90 126 VAL C C 1
ATOM 2916 O O . VAL C 1 126 ? 22.733 9.823 -10.885 1.00 49.98 126 VAL C O 1
ATOM 2920 N N . VAL C 1 127 ? 23.366 7.680 -10.582 1.00 49.74 127 VAL C N 1
ATOM 2921 C CA . VAL C 1 127 ? 22.760 7.541 -9.272 1.00 49.71 127 VAL C CA 1
ATOM 2922 C C . VAL C 1 127 ? 23.878 7.585 -8.231 1.00 50.19 127 VAL C C 1
ATOM 2923 O O . VAL C 1 127 ? 24.777 6.736 -8.243 1.00 49.90 127 VAL C O 1
ATOM 2927 N N . ASN C 1 128 ? 23.812 8.587 -7.354 1.00 50.32 128 ASN C N 1
ATOM 2928 C CA . ASN C 1 128 ? 24.757 8.772 -6.259 1.00 50.96 128 ASN C CA 1
ATOM 2929 C C . ASN C 1 128 ? 24.199 8.263 -4.937 1.00 51.38 128 ASN C C 1
ATOM 2930 O O . ASN C 1 128 ? 23.057 8.552 -4.586 1.00 51.34 128 ASN C O 1
ATOM 2935 N N . ALA C 1 129 ? 25.014 7.515 -4.203 1.00 52.02 129 ALA C N 1
ATOM 2936 C CA . ALA C 1 129 ? 24.700 7.187 -2.821 1.00 52.64 129 ALA C CA 1
ATOM 2937 C C . ALA C 1 129 ? 25.067 8.385 -1.944 1.00 53.27 129 ALA C C 1
ATOM 2938 O O . ALA C 1 129 ? 26.124 8.997 -2.122 1.00 53.27 129 ALA C O 1
ATOM 2940 N N . LEU C 1 130 ? 24.181 8.716 -1.011 1.00 54.06 130 LEU C N 1
ATOM 2941 C CA . LEU C 1 130 ? 24.400 9.807 -0.067 1.00 54.88 130 LEU C CA 1
ATOM 2942 C C . LEU C 1 130 ? 24.726 9.219 1.303 1.00 55.53 130 LEU C C 1
ATOM 2943 O O . LEU C 1 130 ? 23.836 8.739 2.008 1.00 55.53 130 LEU C O 1
ATOM 2948 N N . VAL C 1 131 ? 26.007 9.246 1.666 1.00 56.35 131 VAL C N 1
ATOM 2949 C CA . VAL C 1 131 ? 26.464 8.665 2.930 1.00 57.26 131 VAL C CA 1
ATOM 2950 C C . VAL C 1 131 ? 27.033 9.722 3.885 1.00 57.86 131 VAL C C 1
ATOM 2951 O O . VAL C 1 131 ? 27.898 10.511 3.494 1.00 57.80 131 VAL C O 1
ATOM 2955 N N . PRO C 1 132 ? 26.542 9.740 5.141 1.00 58.58 132 PRO C N 1
ATOM 2956 C CA . PRO C 1 132 ? 26.951 10.714 6.159 1.00 59.14 132 PRO C CA 1
ATOM 2957 C C . PRO C 1 132 ? 28.463 10.761 6.378 1.00 59.85 132 PRO C C 1
ATOM 2958 O O . PRO C 1 132 ? 29.146 9.752 6.199 1.00 59.91 132 PRO C O 1
ATOM 2962 N N . GLN C 1 133 ? 28.972 11.925 6.777 1.00 60.86 133 GLN C N 1
ATOM 2963 C CA . GLN C 1 133 ? 30.418 12.135 6.916 1.00 61.63 133 GLN C CA 1
ATOM 2964 C C . GLN C 1 133 ? 30.837 12.947 8.150 1.00 61.99 133 GLN C C 1
ATOM 2965 O O . GLN C 1 133 ? 31.523 13.961 8.004 1.00 62.24 133 GLN C O 1
ATOM 2971 N N . LYS C 1 134 ? 30.483 12.521 9.365 1.00 62.46 134 LYS C N 1
ATOM 2972 C CA . LYS C 1 134 ? 29.786 11.271 9.664 1.00 62.69 134 LYS C CA 1
ATOM 2973 C C . LYS C 1 134 ? 28.336 11.568 10.048 1.00 62.76 134 LYS C C 1
ATOM 2974 O O . LYS C 1 134 ? 28.079 12.407 10.942 1.00 62.69 134 LYS C O 1
ATOM 2988 N N . ASN D 1 2 ? -4.140 -10.658 -11.953 1.00 64.71 2 ASN D N 1
ATOM 2989 C CA . ASN D 1 2 ? -3.128 -9.637 -12.214 1.00 64.01 2 ASN D CA 1
ATOM 2990 C C . ASN D 1 2 ? -2.000 -10.098 -13.148 1.00 63.67 2 ASN D C 1
ATOM 2991 O O . ASN D 1 2 ? -1.993 -11.241 -13.614 1.00 63.40 2 ASN D O 1
ATOM 3004 N N . ILE D 1 4 ? 1.379 -10.401 -12.583 1.00 60.83 4 ILE D N 1
ATOM 3005 C CA . ILE D 1 4 ? 2.318 -11.330 -11.949 1.00 59.79 4 ILE D CA 1
ATOM 3006 C C . ILE D 1 4 ? 1.856 -12.783 -12.099 1.00 59.06 4 ILE D C 1
ATOM 3007 O O . ILE D 1 4 ? 2.651 -13.656 -12.444 1.00 58.90 4 ILE D O 1
ATOM 3012 N N . ASP D 1 5 ? 0.565 -13.018 -11.868 1.00 58.26 5 ASP D N 1
ATOM 3013 C CA . ASP D 1 5 ? -0.017 -14.360 -11.939 1.00 57.48 5 ASP D CA 1
ATOM 3014 C C . ASP D 1 5 ? -0.138 -14.890 -13.368 1.00 56.75 5 ASP D C 1
ATOM 3015 O O . ASP D 1 5 ? 0.096 -16.072 -13.612 1.00 56.75 5 ASP D O 1
ATOM 3020 N N . GLN D 1 6 ? -0.502 -14.016 -14.304 1.00 55.88 6 GLN D N 1
ATOM 3021 C CA . GLN D 1 6 ? -0.663 -14.403 -15.707 1.00 55.05 6 GLN D CA 1
ATOM 3022 C C . GLN D 1 6 ? 0.672 -14.651 -16.420 1.00 54.97 6 GLN D C 1
ATOM 3023 O O . GLN D 1 6 ? 0.727 -15.376 -17.415 1.00 54.81 6 GLN D O 1
ATOM 3029 N N . LEU D 1 7 ? 1.738 -14.035 -15.910 1.00 54.73 7 LEU D N 1
ATOM 3030 C CA . LEU D 1 7 ? 3.109 -14.335 -16.336 1.00 54.66 7 LEU D CA 1
ATOM 3031 C C . LEU D 1 7 ? 3.442 -15.820 -16.170 1.00 54.55 7 LEU D C 1
ATOM 3032 O O . LEU D 1 7 ? 4.295 -16.353 -16.880 1.00 54.33 7 LEU D O 1
ATOM 3037 N N . ASN D 1 8 ? 2.763 -16.470 -15.225 1.00 54.48 8 ASN D N 1
ATOM 3038 C CA . ASN D 1 8 ? 2.942 -17.891 -14.935 1.00 54.66 8 ASN D CA 1
ATOM 3039 C C . ASN D 1 8 ? 4.395 -18.249 -14.617 1.00 54.63 8 ASN D C 1
ATOM 3040 O O . ASN D 1 8 ? 5.057 -18.964 -15.374 1.00 54.67 8 ASN D O 1
ATOM 3045 N N . ILE D 1 9 ? 4.881 -17.730 -13.492 1.00 54.67 9 ILE D N 1
ATOM 3046 C CA . ILE D 1 9 ? 6.235 -18.008 -13.022 1.00 54.67 9 ILE D CA 1
ATOM 3047 C C . ILE D 1 9 ? 6.220 -19.242 -12.120 1.00 54.83 9 ILE D C 1
ATOM 3048 O O . ILE D 1 9 ? 5.587 -19.243 -11.057 1.00 54.91 9 ILE D O 1
ATOM 3053 N N . THR D 1 10 ? 6.913 -20.294 -12.561 1.00 54.98 10 THR D N 1
ATOM 3054 C CA . THR D 1 10 ? 6.882 -21.583 -11.865 1.00 55.13 10 THR D CA 1
ATOM 3055 C C . THR D 1 10 ? 8.248 -22.010 -11.328 1.00 55.27 10 THR D C 1
ATOM 3056 O O . THR D 1 10 ? 9.291 -21.509 -11.765 1.00 55.13 10 THR D O 1
ATOM 3060 N N . ASP D 1 11 ? 8.213 -22.936 -10.368 1.00 55.51 11 ASP D N 1
ATOM 3061 C CA . ASP D 1 11 ? 9.401 -23.581 -9.789 1.00 55.88 11 ASP D CA 1
ATOM 3062 C C . ASP D 1 11 ? 10.445 -22.614 -9.228 1.00 56.11 11 ASP D C 1
ATOM 3063 O O . ASP D 1 11 ? 11.677 -22.879 -9.296 1.00 56.02 11 ASP D O 1
ATOM 3068 N N . PHE D 1 12 ? 9.934 -21.501 -8.662 1.00 56.56 12 PHE D N 1
ATOM 3069 C CA . PHE D 1 12 ? 10.789 -20.495 -8.044 1.00 57.02 12 PHE D CA 1
ATOM 3070 C C . PHE D 1 12 ? 11.474 -21.046 -6.800 1.00 57.55 12 PHE D C 1
ATOM 3071 O O . PHE D 1 12 ? 10.823 -21.601 -5.911 1.00 57.60 12 PHE D O 1
ATOM 3079 N N . GLN D 1 13 ? 12.793 -20.888 -6.751 1.00 58.19 13 GLN D N 1
ATOM 3080 C CA . GLN D 1 13 ? 13.592 -21.386 -5.635 1.00 58.99 13 GLN D CA 1
ATOM 3081 C C . GLN D 1 13 ? 14.803 -20.498 -5.371 1.00 59.49 13 GLN D C 1
ATOM 3082 O O . GLN D 1 13 ? 15.603 -20.230 -6.269 1.00 59.46 13 GLN D O 1
ATOM 3088 N N . VAL D 1 14 ? 14.908 -20.026 -4.132 1.00 60.22 14 VAL D N 1
ATOM 3089 C CA . VAL D 1 14 ? 16.024 -19.189 -3.702 1.00 61.02 14 VAL D CA 1
ATOM 3090 C C . VAL D 1 14 ? 16.928 -20.002 -2.774 1.00 61.41 14 VAL D C 1
ATOM 3091 O O . VAL D 1 14 ? 16.472 -20.562 -1.776 1.00 61.54 14 VAL D O 1
ATOM 3095 N N . PHE D 1 15 ? 18.208 -20.070 -3.128 1.00 61.95 15 PHE D N 1
ATOM 3096 C CA . PHE D 1 15 ? 19.144 -20.992 -2.493 1.00 62.44 15 PHE D CA 1
ATOM 3097 C C . PHE D 1 15 ? 20.568 -20.443 -2.429 1.00 62.93 15 PHE D C 1
ATOM 3098 O O . PHE D 1 15 ? 21.018 -19.729 -3.332 1.00 62.94 15 PHE D O 1
ATOM 3106 N N . THR D 1 16 ? 21.264 -20.782 -1.348 1.00 63.50 16 THR D N 1
ATOM 3107 C CA . THR D 1 16 ? 22.687 -20.501 -1.209 1.00 64.13 16 THR D CA 1
ATOM 3108 C C . THR D 1 16 ? 23.464 -21.653 -1.841 1.00 64.46 16 THR D C 1
ATOM 3109 O O . THR D 1 16 ? 23.300 -22.811 -1.446 1.00 64.67 16 THR D O 1
ATOM 3113 N N . ASP D 1 17 ? 24.302 -21.329 -2.824 1.00 64.87 17 ASP D N 1
ATOM 3114 C CA . ASP D 1 17 ? 25.060 -22.336 -3.565 1.00 65.24 17 ASP D CA 1
ATOM 3115 C C . ASP D 1 17 ? 26.227 -22.893 -2.745 1.00 65.36 17 ASP D C 1
ATOM 3116 O O . ASP D 1 17 ? 27.031 -22.141 -2.192 1.00 65.51 17 ASP D O 1
ATOM 3121 N N . LYS D 1 26 ? 28.098 -15.615 2.131 1.00 59.50 26 LYS D N 1
ATOM 3122 C CA . LYS D 1 26 ? 27.412 -16.668 1.385 1.00 59.38 26 LYS D CA 1
ATOM 3123 C C . LYS D 1 26 ? 26.811 -16.157 0.075 1.00 59.18 26 LYS D C 1
ATOM 3124 O O . LYS D 1 26 ? 26.280 -15.042 0.013 1.00 59.22 26 LYS D O 1
ATOM 3130 N N . ILE D 1 27 ? 26.902 -16.980 -0.969 1.00 58.77 27 ILE D N 1
ATOM 3131 C CA . ILE D 1 27 ? 26.386 -16.608 -2.290 1.00 58.36 27 ILE D CA 1
ATOM 3132 C C . ILE D 1 27 ? 24.922 -16.993 -2.488 1.00 57.75 27 ILE D C 1
ATOM 3133 O O . ILE D 1 27 ? 24.596 -18.168 -2.659 1.00 57.82 27 ILE D O 1
ATOM 3138 N N . TYR D 1 28 ? 24.046 -15.991 -2.449 1.00 57.12 28 TYR D N 1
ATOM 3139 C CA . TYR D 1 28 ? 22.622 -16.194 -2.707 1.00 56.46 28 TYR D CA 1
ATOM 3140 C C . TYR D 1 28 ? 22.317 -16.262 -4.202 1.00 55.80 28 TYR D C 1
ATOM 3141 O O . TYR D 1 28 ? 22.837 -15.472 -4.993 1.00 55.72 28 TYR D O 1
ATOM 3150 N N . LYS D 1 29 ? 21.472 -17.219 -4.572 1.00 55.03 29 LYS D N 1
ATOM 3151 C CA . LYS D 1 29 ? 21.081 -17.446 -5.957 1.00 54.41 29 LYS D CA 1
ATOM 3152 C C . LYS D 1 29 ? 19.603 -17.802 -6.032 1.00 54.06 29 LYS D C 1
ATOM 3153 O O . LYS D 1 29 ? 19.043 -18.342 -5.079 1.00 54.00 29 LYS D O 1
ATOM 3159 N N . PHE D 1 30 ? 18.977 -17.495 -7.165 1.00 53.67 30 PHE D N 1
ATOM 3160 C CA . PHE D 1 30 ? 17.628 -17.977 -7.443 1.00 53.34 30 PHE D CA 1
ATOM 3161 C C . PHE D 1 30 ? 17.485 -18.516 -8.863 1.00 53.46 30 PHE D C 1
ATOM 3162 O O . PHE D 1 30 ? 18.284 -18.198 -9.749 1.00 53.17 30 PHE D O 1
ATOM 3170 N N . SER D 1 31 ? 16.453 -19.330 -9.056 1.00 53.64 31 SER D N 1
ATOM 3171 C CA . SER D 1 31 ? 16.119 -19.899 -10.351 1.00 54.06 31 SER D CA 1
ATOM 3172 C C . SER D 1 31 ? 14.605 -20.018 -10.454 1.00 54.32 31 SER D C 1
ATOM 3173 O O . SER D 1 31 ? 13.923 -20.239 -9.438 1.00 54.39 31 SER D O 1
ATOM 3176 N N . SER D 1 32 ? 14.084 -19.861 -11.679 1.00 54.62 32 SER D N 1
ATOM 3177 C CA . SER D 1 32 ? 12.649 -20.015 -11.930 1.00 54.79 32 SER D CA 1
ATOM 3178 C C . SER D 1 32 ? 12.365 -20.249 -13.408 1.00 54.78 32 SER D C 1
ATOM 3179 O O . SER D 1 32 ? 13.218 -20.004 -14.263 1.00 54.74 32 SER D O 1
ATOM 3182 N N . LYS D 1 33 ? 11.157 -20.726 -13.698 1.00 55.03 33 LYS D N 1
ATOM 3183 C CA . LYS D 1 33 ? 10.695 -20.884 -15.071 1.00 55.19 33 LYS D CA 1
ATOM 3184 C C . LYS D 1 33 ? 9.541 -19.938 -15.345 1.00 55.19 33 LYS D C 1
ATOM 3185 O O . LYS D 1 33 ? 8.824 -19.543 -14.424 1.00 55.32 33 LYS D O 1
ATOM 3199 N N . ILE D 1 35 ? 6.427 -20.164 -18.069 1.00 54.10 35 ILE D N 1
ATOM 3200 C CA . ILE D 1 35 ? 5.724 -20.884 -19.128 1.00 53.50 35 ILE D CA 1
ATOM 3201 C C . ILE D 1 35 ? 5.072 -19.866 -20.063 1.00 53.05 35 ILE D C 1
ATOM 3202 O O . ILE D 1 35 ? 4.339 -18.980 -19.614 1.00 52.80 35 ILE D O 1
ATOM 3207 N N . LEU D 1 36 ? 5.352 -19.999 -21.357 1.00 52.49 36 LEU D N 1
ATOM 3208 C CA . LEU D 1 36 ? 4.958 -18.992 -22.341 1.00 52.09 36 LEU D CA 1
ATOM 3209 C C . LEU D 1 36 ? 3.673 -19.331 -23.102 1.00 51.97 36 LEU D C 1
ATOM 3210 O O . LEU D 1 36 ? 3.531 -20.423 -23.654 1.00 51.98 36 LEU D O 1
ATOM 3215 N N . SER D 1 37 ? 2.742 -18.380 -23.110 1.00 51.77 37 SER D N 1
ATOM 3216 C CA . SER D 1 37 ? 1.501 -18.482 -23.870 1.00 51.71 37 SER D CA 1
ATOM 3217 C C . SER D 1 37 ? 1.353 -17.249 -24.764 1.00 51.60 37 SER D C 1
ATOM 3218 O O . SER D 1 37 ? 2.302 -16.479 -24.917 1.00 51.48 37 SER D O 1
ATOM 3221 N N . ASP D 1 38 ? 0.168 -17.068 -25.349 1.00 51.45 38 ASP D N 1
ATOM 3222 C CA . ASP D 1 38 ? -0.126 -15.900 -26.187 1.00 51.28 38 ASP D CA 1
ATOM 3223 C C . ASP D 1 38 ? 0.020 -14.601 -25.399 1.00 51.04 38 ASP D C 1
ATOM 3224 O O . ASP D 1 38 ? 0.414 -13.574 -25.953 1.00 51.12 38 ASP D O 1
ATOM 3229 N N . PHE D 1 39 ? -0.295 -14.665 -24.106 1.00 50.67 39 PHE D N 1
ATOM 3230 C CA . PHE D 1 39 ? -0.116 -13.553 -23.172 1.00 50.33 39 PHE D CA 1
ATOM 3231 C C . PHE D 1 39 ? 1.240 -12.853 -23.328 1.00 50.46 39 PHE D C 1
ATOM 3232 O O . PHE D 1 39 ? 1.317 -11.623 -23.268 1.00 50.40 39 PHE D O 1
ATOM 3240 N N . HIS D 1 40 ? 2.293 -13.642 -23.545 1.00 50.56 40 HIS D N 1
ATOM 3241 C CA . HIS D 1 40 ? 3.675 -13.144 -23.567 1.00 50.78 40 HIS D CA 1
ATOM 3242 C C . HIS D 1 40 ? 4.147 -12.639 -24.933 1.00 51.12 40 HIS D C 1
ATOM 3243 O O . HIS D 1 40 ? 5.251 -12.105 -25.047 1.00 50.95 40 HIS D O 1
ATOM 3250 N N . ALA D 1 41 ? 3.323 -12.820 -25.963 1.00 51.87 41 ALA D N 1
ATOM 3251 C CA . ALA D 1 41 ? 3.738 -12.556 -27.341 1.00 52.55 41 ALA D CA 1
ATOM 3252 C C . ALA D 1 41 ? 3.576 -11.099 -27.752 1.00 53.13 41 ALA D C 1
ATOM 3253 O O . ALA D 1 41 ? 2.573 -10.462 -27.431 1.00 53.46 41 ALA D O 1
ATOM 3255 N N . GLN D 1 42 ? 4.579 -10.578 -28.454 1.00 53.76 42 GLN D N 1
ATOM 3256 C CA . GLN D 1 42 ? 4.457 -9.292 -29.135 1.00 54.37 42 GLN D CA 1
ATOM 3257 C C . GLN D 1 42 ? 3.941 -9.545 -30.570 1.00 54.79 42 GLN D C 1
ATOM 3258 O O . GLN D 1 42 ? 3.807 -10.707 -30.970 1.00 54.84 42 GLN D O 1
ATOM 3264 N N . PRO D 1 43 ? 3.626 -8.476 -31.339 1.00 55.16 43 PRO D N 1
ATOM 3265 C CA . PRO D 1 43 ? 2.933 -8.678 -32.626 1.00 55.35 43 PRO D CA 1
ATOM 3266 C C . PRO D 1 43 ? 3.634 -9.626 -33.612 1.00 55.61 43 PRO D C 1
ATOM 3267 O O . PRO D 1 43 ? 2.959 -10.402 -34.289 1.00 55.54 43 PRO D O 1
ATOM 3271 N N . GLN D 1 44 ? 4.964 -9.571 -33.676 1.00 55.90 44 GLN D N 1
ATOM 3272 C CA . GLN D 1 44 ? 5.738 -10.348 -34.658 1.00 56.29 44 GLN D CA 1
ATOM 3273 C C . GLN D 1 44 ? 5.840 -11.854 -34.364 1.00 56.39 44 GLN D C 1
ATOM 3274 O O . GLN D 1 44 ? 6.350 -12.611 -35.192 1.00 56.48 44 GLN D O 1
ATOM 3280 N N . GLY D 1 45 ? 5.363 -12.282 -33.195 1.00 56.55 45 GLY D N 1
ATOM 3281 C CA . GLY D 1 45 ? 5.376 -13.703 -32.820 1.00 56.45 45 GLY D CA 1
ATOM 3282 C C . GLY D 1 45 ? 6.455 -14.104 -31.822 1.00 56.36 45 GLY D C 1
ATOM 3283 O O . GLY D 1 45 ? 6.534 -15.266 -31.419 1.00 56.40 45 GLY D O 1
ATOM 3284 N N . PHE D 1 46 ? 7.287 -13.148 -31.421 1.00 56.21 46 PHE D N 1
ATOM 3285 C CA . PHE D 1 46 ? 8.347 -13.405 -30.445 1.00 56.18 46 PHE D CA 1
ATOM 3286 C C . PHE D 1 46 ? 7.911 -13.086 -29.017 1.00 55.79 46 PHE D C 1
ATOM 3287 O O . PHE D 1 46 ? 6.912 -12.392 -28.800 1.00 55.93 46 PHE D O 1
ATOM 3295 N N . LEU D 1 47 ? 8.667 -13.599 -28.048 1.00 55.16 47 LEU D N 1
ATOM 3296 C CA . LEU D 1 47 ? 8.495 -13.226 -26.648 1.00 54.41 47 LEU D CA 1
ATOM 3297 C C . LEU D 1 47 ? 8.680 -11.721 -26.497 1.00 53.98 47 LEU D C 1
ATOM 3298 O O . LEU D 1 47 ? 9.656 -11.155 -26.996 1.00 53.62 47 LEU D O 1
ATOM 3303 N N . ASN D 1 48 ? 7.720 -11.089 -25.823 1.00 53.56 48 ASN D N 1
ATOM 3304 C CA . ASN D 1 48 ? 7.758 -9.661 -25.536 1.00 53.06 48 ASN D CA 1
ATOM 3305 C C . ASN D 1 48 ? 8.833 -9.352 -24.501 1.00 52.60 48 ASN D C 1
ATOM 3306 O O . ASN D 1 48 ? 8.896 -9.991 -23.449 1.00 52.50 48 ASN D O 1
ATOM 3311 N N . GLY D 1 49 ? 9.682 -8.375 -24.804 1.00 52.03 49 GLY D N 1
ATOM 3312 C CA . GLY D 1 49 ? 10.738 -7.971 -23.883 1.00 51.41 49 GLY D CA 1
ATOM 3313 C C . GLY D 1 49 ? 10.191 -7.517 -22.541 1.00 50.74 49 GLY D C 1
ATOM 3314 O O . GLY D 1 49 ? 10.802 -7.766 -21.503 1.00 50.67 49 GLY D O 1
ATOM 3315 N N . GLY D 1 50 ? 9.037 -6.851 -22.576 1.00 50.31 50 GLY D N 1
ATOM 3316 C CA . GLY D 1 50 ? 8.355 -6.372 -21.376 1.00 49.93 50 GLY D CA 1
ATOM 3317 C C . GLY D 1 50 ? 8.021 -7.487 -20.402 1.00 49.93 50 GLY D C 1
ATOM 3318 O O . GLY D 1 50 ? 8.101 -7.300 -19.188 1.00 49.82 50 GLY D O 1
ATOM 3319 N N . ALA D 1 51 ? 7.640 -8.646 -20.941 1.00 49.76 51 ALA D N 1
ATOM 3320 C CA . ALA D 1 51 ? 7.402 -9.839 -20.134 1.00 49.80 51 ALA D CA 1
ATOM 3321 C C . ALA D 1 51 ? 8.680 -10.291 -19.417 1.00 49.80 51 ALA D C 1
ATOM 3322 O O . ALA D 1 51 ? 8.632 -10.638 -18.235 1.00 49.83 51 ALA D O 1
ATOM 3324 N N . SER D 1 52 ? 9.810 -10.264 -20.129 1.00 49.70 52 SER D N 1
ATOM 3325 C CA . SER D 1 52 ? 11.116 -10.647 -19.573 1.00 49.95 52 SER D CA 1
ATOM 3326 C C . SER D 1 52 ? 11.618 -9.697 -18.486 1.00 50.04 52 SER D C 1
ATOM 3327 O O . SER D 1 52 ? 12.241 -10.132 -17.516 1.00 50.15 52 SER D O 1
ATOM 3330 N N . LEU D 1 53 ? 11.361 -8.404 -18.669 1.00 50.16 53 LEU D N 1
ATOM 3331 C CA . LEU D 1 53 ? 11.684 -7.378 -17.683 1.00 50.43 53 LEU D CA 1
ATOM 3332 C C . LEU D 1 53 ? 10.869 -7.586 -16.413 1.00 50.66 53 LEU D C 1
ATOM 3333 O O . LEU D 1 53 ? 11.398 -7.505 -15.303 1.00 50.40 53 LEU D O 1
ATOM 3338 N N . ALA D 1 54 ? 9.575 -7.847 -16.595 1.00 50.98 54 ALA D N 1
ATOM 3339 C CA . ALA D 1 54 ? 8.651 -8.088 -15.493 1.00 51.26 54 ALA D CA 1
ATOM 3340 C C . ALA D 1 54 ? 9.085 -9.309 -14.692 1.00 51.37 54 ALA D C 1
ATOM 3341 O O . ALA D 1 54 ? 9.142 -9.262 -13.464 1.00 51.37 54 ALA D O 1
ATOM 3343 N N . LEU D 1 55 ? 9.420 -10.387 -15.399 1.00 51.59 55 LEU D N 1
ATOM 3344 C CA . LEU D 1 55 ? 9.914 -11.614 -14.779 1.00 51.82 55 LEU D CA 1
ATOM 3345 C C . LEU D 1 55 ? 11.119 -11.334 -13.879 1.00 52.19 55 LEU D C 1
ATOM 3346 O O . LEU D 1 55 ? 11.178 -11.819 -12.747 1.00 52.16 55 LEU D O 1
ATOM 3351 N N . ALA D 1 56 ? 12.062 -10.537 -14.382 1.00 52.39 56 ALA D N 1
ATOM 3352 C CA . ALA D 1 56 ? 13.285 -10.233 -13.648 1.00 52.70 56 ALA D CA 1
ATOM 3353 C C . ALA D 1 56 ? 13.047 -9.363 -12.415 1.00 53.04 56 ALA D C 1
ATOM 3354 O O . ALA D 1 56 ? 13.596 -9.657 -11.356 1.00 52.67 56 ALA D O 1
ATOM 3356 N N . GLU D 1 57 ? 12.231 -8.314 -12.547 1.00 53.62 57 GLU D N 1
ATOM 3357 C CA . GLU D 1 57 ? 11.925 -7.432 -11.409 1.00 54.62 57 GLU D CA 1
ATOM 3358 C C . GLU D 1 57 ? 11.154 -8.160 -10.305 1.00 54.84 57 GLU D C 1
ATOM 3359 O O . GLU D 1 57 ? 11.438 -7.969 -9.119 1.00 54.95 57 GLU D O 1
ATOM 3365 N N . ILE D 1 58 ? 10.209 -9.017 -10.703 1.00 55.16 58 ILE D N 1
ATOM 3366 C CA . ILE D 1 58 ? 9.375 -9.767 -9.762 1.00 55.35 58 ILE D CA 1
ATOM 3367 C C . ILE D 1 58 ? 10.180 -10.817 -8.995 1.00 55.41 58 ILE D C 1
ATOM 3368 O O . ILE D 1 58 ? 10.199 -10.811 -7.762 1.00 55.25 58 ILE D O 1
ATOM 3373 N N . THR D 1 59 ? 10.844 -11.707 -9.730 1.00 55.43 59 THR D N 1
ATOM 3374 C CA . THR D 1 59 ? 11.624 -12.784 -9.125 1.00 55.43 59 THR D CA 1
ATOM 3375 C C . THR D 1 59 ? 12.798 -12.260 -8.293 1.00 55.76 59 THR D C 1
ATOM 3376 O O . THR D 1 59 ? 13.197 -12.904 -7.322 1.00 55.53 59 THR D O 1
ATOM 3380 N N . ALA D 1 60 ? 13.341 -11.099 -8.673 1.00 56.06 60 ALA D N 1
ATOM 3381 C CA . ALA D 1 60 ? 14.348 -10.413 -7.857 1.00 56.70 60 ALA D CA 1
ATOM 3382 C C . ALA D 1 60 ? 13.747 -9.889 -6.551 1.00 57.19 60 ALA D C 1
ATOM 3383 O O . ALA D 1 60 ? 14.386 -9.948 -5.504 1.00 56.96 60 ALA D O 1
ATOM 3385 N N . GLY D 1 61 ? 12.520 -9.375 -6.629 1.00 58.01 61 GLY D N 1
ATOM 3386 C CA . GLY D 1 61 ? 11.788 -8.900 -5.455 1.00 59.06 61 GLY D CA 1
ATOM 3387 C C . GLY D 1 61 ? 11.431 -10.039 -4.517 1.00 59.84 61 GLY D C 1
ATOM 3388 O O . GLY D 1 61 ? 11.594 -9.926 -3.300 1.00 59.70 61 GLY D O 1
ATOM 3397 N N . ALA D 1 63 ? 12.988 -12.954 -4.375 1.00 60.08 63 ALA D N 1
ATOM 3398 C CA . ALA D 1 63 ? 14.235 -13.520 -3.864 1.00 59.30 63 ALA D CA 1
ATOM 3399 C C . ALA D 1 63 ? 14.834 -12.697 -2.725 1.00 58.87 63 ALA D C 1
ATOM 3400 O O . ALA D 1 63 ? 15.317 -13.260 -1.744 1.00 58.53 63 ALA D O 1
ATOM 3402 N N . SER D 1 64 ? 14.787 -11.373 -2.856 1.00 58.40 64 SER D N 1
ATOM 3403 C CA . SER D 1 64 ? 15.261 -10.467 -1.809 1.00 58.18 64 SER D CA 1
ATOM 3404 C C . SER D 1 64 ? 14.435 -10.596 -0.515 1.00 58.18 64 SER D C 1
ATOM 3405 O O . SER D 1 64 ? 14.996 -10.656 0.587 1.00 57.96 64 SER D O 1
ATOM 3408 N N . ASN D 1 65 ? 13.111 -10.653 -0.663 1.00 58.13 65 ASN D N 1
ATOM 3409 C CA . ASN D 1 65 ? 12.200 -10.799 0.475 1.00 58.36 65 ASN D CA 1
ATOM 3410 C C . ASN D 1 65 ? 12.387 -12.099 1.248 1.00 58.32 65 ASN D C 1
ATOM 3411 O O . ASN D 1 65 ? 12.287 -12.111 2.479 1.00 58.45 65 ASN D O 1
ATOM 3416 N N . ALA D 1 66 ? 12.673 -13.181 0.522 1.00 58.41 66 ALA D N 1
ATOM 3417 C CA . ALA D 1 66 ? 12.904 -14.495 1.127 1.00 58.58 66 ALA D CA 1
ATOM 3418 C C . ALA D 1 66 ? 14.196 -14.548 1.943 1.00 58.78 66 ALA D C 1
ATOM 3419 O O . ALA D 1 66 ? 14.297 -15.328 2.898 1.00 58.84 66 ALA D O 1
ATOM 3421 N N . ILE D 1 67 ? 15.174 -13.720 1.561 1.00 59.11 67 ILE D N 1
ATOM 3422 C CA . ILE D 1 67 ? 16.425 -13.598 2.314 1.00 59.42 67 ILE D CA 1
ATOM 3423 C C . ILE D 1 67 ? 16.216 -12.805 3.618 1.00 59.69 67 ILE D C 1
ATOM 3424 O O . ILE D 1 67 ? 16.851 -13.139 4.655 1.00 59.75 67 ILE D O 1
ATOM 3429 N N . GLY D 1 68 ? 15.321 -11.762 3.561 1.00 60.16 68 GLY D N 1
ATOM 3430 C CA . GLY D 1 68 ? 15.031 -10.934 4.666 1.00 60.57 68 GLY D CA 1
ATOM 3431 C C . GLY D 1 68 ? 14.292 -11.670 5.805 1.00 61.06 68 GLY D C 1
ATOM 3432 O O . GLY D 1 68 ? 14.562 -11.454 6.974 1.00 60.98 68 GLY D O 1
ATOM 3433 N N . SER D 1 69 ? 13.365 -12.542 5.428 1.00 61.36 69 SER D N 1
ATOM 3434 C CA . SER D 1 69 ? 12.501 -13.309 6.351 1.00 61.63 69 SER D CA 1
ATOM 3435 C C . SER D 1 69 ? 11.746 -12.435 7.356 1.00 61.68 69 SER D C 1
ATOM 3436 O O . SER D 1 69 ? 11.862 -12.632 8.576 1.00 61.54 69 SER D O 1
ATOM 3439 N N . GLY D 1 70 ? 10.981 -11.461 6.845 1.00 61.80 70 GLY D N 1
ATOM 3440 C CA . GLY D 1 70 ? 10.127 -10.600 7.669 1.00 61.67 70 GLY D CA 1
ATOM 3441 C C . GLY D 1 70 ? 10.649 -9.193 7.919 1.00 61.66 70 GLY D C 1
ATOM 3442 O O . GLY D 1 70 ? 9.846 -8.261 7.998 1.00 61.63 70 GLY D O 1
ATOM 3443 N N . GLN D 1 71 ? 12.029 -9.050 7.816 1.00 61.55 71 GLN D N 1
ATOM 3444 C CA . GLN D 1 71 ? 12.711 -7.812 8.220 1.00 61.44 71 GLN D CA 1
ATOM 3445 C C . GLN D 1 71 ? 12.500 -6.616 7.285 1.00 61.18 71 GLN D C 1
ATOM 3446 O O . GLN D 1 71 ? 12.548 -5.470 7.736 1.00 61.20 71 GLN D O 1
ATOM 3452 N N . TYR D 1 72 ? 12.266 -6.880 5.998 1.00 60.94 72 TYR D N 1
ATOM 3453 C CA . TYR D 1 72 ? 12.072 -5.810 5.003 1.00 60.64 72 TYR D CA 1
ATOM 3454 C C . TYR D 1 72 ? 11.328 -6.273 3.747 1.00 60.50 72 TYR D C 1
ATOM 3455 O O . TYR D 1 72 ? 11.331 -7.465 3.416 1.00 60.62 72 TYR D O 1
ATOM 3464 N N . PHE D 1 73 ? 10.686 -5.321 3.062 1.00 60.26 73 PHE D N 1
ATOM 3465 C CA . PHE D 1 73 ? 10.132 -5.555 1.725 1.00 60.06 73 PHE D CA 1
ATOM 3466 C C . PHE D 1 73 ? 11.098 -5.048 0.650 1.00 59.69 73 PHE D C 1
ATOM 3467 O O . PHE D 1 73 ? 11.784 -4.044 0.844 1.00 59.69 73 PHE D O 1
ATOM 3475 N N . ALA D 1 74 ? 11.149 -5.751 -0.479 1.00 59.20 74 ALA D N 1
ATOM 3476 C CA . ALA D 1 74 ? 11.974 -5.343 -1.614 1.00 58.70 74 ALA D CA 1
ATOM 3477 C C . ALA D 1 74 ? 11.177 -4.452 -2.552 1.00 58.36 74 ALA D C 1
ATOM 3478 O O . ALA D 1 74 ? 10.011 -4.723 -2.840 1.00 58.22 74 ALA D O 1
ATOM 3480 N N . PHE D 1 75 ? 11.817 -3.384 -3.018 1.00 58.01 75 PHE D N 1
ATOM 3481 C CA . PHE D 1 75 ? 11.194 -2.441 -3.938 1.00 57.65 75 PHE D CA 1
ATOM 3482 C C . PHE D 1 75 ? 12.187 -2.078 -5.038 1.00 57.09 75 PHE D C 1
ATOM 3483 O O . PHE D 1 75 ? 13.210 -1.445 -4.770 1.00 56.74 75 PHE D O 1
ATOM 3491 N N . GLY D 1 76 ? 11.884 -2.492 -6.268 1.00 56.52 76 GLY D N 1
ATOM 3492 C CA . GLY D 1 76 ? 12.734 -2.207 -7.424 1.00 55.85 76 GLY D CA 1
ATOM 3493 C C . GLY D 1 76 ? 13.098 -0.737 -7.505 1.00 55.66 76 GLY D C 1
ATOM 3494 O O . GLY D 1 76 ? 12.227 0.130 -7.415 1.00 55.45 76 GLY D O 1
ATOM 3495 N N . GLN D 1 77 ? 14.393 -0.464 -7.653 1.00 55.39 77 GLN D N 1
ATOM 3496 C CA . GLN D 1 77 ? 14.923 0.901 -7.660 1.00 55.21 77 GLN D CA 1
ATOM 3497 C C . GLN D 1 77 ? 15.457 1.253 -9.047 1.00 54.93 77 GLN D C 1
ATOM 3498 O O . GLN D 1 77 ? 15.183 2.325 -9.589 1.00 54.87 77 GLN D O 1
ATOM 3504 N N . SER D 1 78 ? 16.227 0.338 -9.618 1.00 54.62 78 SER D N 1
ATOM 3505 C CA . SER D 1 78 ? 16.682 0.485 -10.982 1.00 54.43 78 SER D CA 1
ATOM 3506 C C . SER D 1 78 ? 16.804 -0.877 -11.638 1.00 54.14 78 SER D C 1
ATOM 3507 O O . SER D 1 78 ? 16.969 -1.901 -10.962 1.00 54.00 78 SER D O 1
ATOM 3510 N N . ILE D 1 79 ? 16.692 -0.883 -12.962 1.00 53.77 79 ILE D N 1
ATOM 3511 C CA . ILE D 1 79 ? 16.783 -2.114 -13.737 1.00 53.35 79 ILE D CA 1
ATOM 3512 C C . ILE D 1 79 ? 17.454 -1.801 -15.066 1.00 52.97 79 ILE D C 1
ATOM 3513 O O . ILE D 1 79 ? 17.178 -0.770 -15.676 1.00 52.81 79 ILE D O 1
ATOM 3518 N N . ASN D 1 80 ? 18.365 -2.677 -15.480 1.00 52.48 80 ASN D N 1
ATOM 3519 C CA . ASN D 1 80 ? 18.969 -2.601 -16.795 1.00 51.98 80 ASN D CA 1
ATOM 3520 C C . ASN D 1 80 ? 18.880 -3.939 -17.506 1.00 51.58 80 ASN D C 1
ATOM 3521 O O . ASN D 1 80 ? 19.148 -4.976 -16.911 1.00 51.32 80 ASN D O 1
ATOM 3526 N N . ALA D 1 81 ? 18.519 -3.911 -18.784 1.00 51.14 81 ALA D N 1
ATOM 3527 C CA . ALA D 1 81 ? 18.403 -5.130 -19.569 1.00 50.93 81 ALA D CA 1
ATOM 3528 C C . ALA D 1 81 ? 18.972 -4.970 -20.967 1.00 50.96 81 ALA D C 1
ATOM 3529 O O . ALA D 1 81 ? 18.860 -3.905 -21.577 1.00 50.77 81 ALA D O 1
ATOM 3531 N N . ASN D 1 82 ? 19.590 -6.044 -21.453 1.00 50.99 82 ASN D N 1
ATOM 3532 C CA . ASN D 1 82 ? 20.001 -6.161 -22.842 1.00 51.19 82 ASN D CA 1
ATOM 3533 C C . ASN D 1 82 ? 19.324 -7.384 -23.445 1.00 51.39 82 ASN D C 1
ATOM 3534 O O . ASN D 1 82 ? 19.554 -8.505 -22.991 1.00 51.34 82 ASN D O 1
ATOM 3539 N N . HIS D 1 83 ? 18.478 -7.167 -24.450 1.00 51.42 83 HIS D N 1
ATOM 3540 C CA . HIS D 1 83 ? 17.856 -8.278 -25.169 1.00 51.51 83 HIS D CA 1
ATOM 3541 C C . HIS D 1 83 ? 18.809 -8.743 -26.252 1.00 51.65 83 HIS D C 1
ATOM 3542 O O . HIS D 1 83 ? 19.050 -8.030 -27.230 1.00 51.68 83 HIS D O 1
ATOM 3549 N N . LEU D 1 84 ? 19.347 -9.945 -26.062 1.00 51.87 84 LEU D N 1
ATOM 3550 C CA . LEU D 1 84 ? 20.450 -10.455 -26.868 1.00 52.14 84 LEU D CA 1
ATOM 3551 C C . LEU D 1 84 ? 19.990 -11.292 -28.058 1.00 52.46 84 LEU D C 1
ATOM 3552 O O . LEU D 1 84 ? 20.445 -11.085 -29.186 1.00 52.54 84 LEU D O 1
ATOM 3557 N N . ASN D 1 85 ? 19.099 -12.243 -27.799 1.00 52.54 85 ASN D N 1
ATOM 3558 C CA . ASN D 1 85 ? 18.604 -13.141 -28.835 1.00 53.04 85 ASN D CA 1
ATOM 3559 C C . ASN D 1 85 ? 17.083 -13.249 -28.798 1.00 53.28 85 ASN D C 1
ATOM 3560 O O . ASN D 1 85 ? 16.498 -13.283 -27.716 1.00 53.30 85 ASN D O 1
ATOM 3565 N N . PRO D 1 86 ? 16.436 -13.285 -29.979 1.00 53.44 86 PRO D N 1
ATOM 3566 C CA . PRO D 1 86 ? 14.979 -13.391 -30.031 1.00 53.42 86 PRO D CA 1
ATOM 3567 C C . PRO D 1 86 ? 14.508 -14.791 -29.681 1.00 53.11 86 PRO D C 1
ATOM 3568 O O . PRO D 1 86 ? 15.074 -15.777 -30.152 1.00 53.11 86 PRO D O 1
ATOM 3572 N N . LYS D 1 87 ? 13.489 -14.863 -28.836 1.00 52.82 87 LYS D N 1
ATOM 3573 C CA . LYS D 1 87 ? 12.874 -16.125 -28.463 1.00 52.54 87 LYS D CA 1
ATOM 3574 C C . LYS D 1 87 ? 11.465 -16.159 -29.041 1.00 52.62 87 LYS D C 1
ATOM 3575 O O . LYS D 1 87 ? 10.651 -15.278 -28.763 1.00 52.52 87 LYS D O 1
ATOM 3581 N N . LYS D 1 88 ? 11.198 -17.159 -29.875 1.00 52.58 88 LYS D N 1
ATOM 3582 C CA . LYS D 1 88 ? 9.847 -17.408 -30.371 1.00 52.87 88 LYS D CA 1
ATOM 3583 C C . LYS D 1 88 ? 8.949 -17.754 -29.184 1.00 52.69 88 LYS D C 1
ATOM 3584 O O . LYS D 1 88 ? 9.321 -18.565 -28.330 1.00 52.69 88 LYS D O 1
ATOM 3590 N N . CYS D 1 89 ? 7.779 -17.123 -29.131 1.00 52.57 89 CYS D N 1
ATOM 3591 C CA . CYS D 1 89 ? 6.900 -17.222 -27.968 1.00 52.37 89 CYS D CA 1
ATOM 3592 C C . CYS D 1 89 ? 6.233 -18.588 -27.852 1.00 52.03 89 CYS D C 1
ATOM 3593 O O . CYS D 1 89 ? 5.071 -18.764 -28.219 1.00 52.18 89 CYS D O 1
ATOM 3596 N N . GLU D 1 90 ? 6.994 -19.546 -27.328 1.00 51.70 90 GLU D N 1
ATOM 3597 C CA . GLU D 1 90 ? 6.559 -20.930 -27.157 1.00 51.29 90 GLU D CA 1
ATOM 3598 C C . GLU D 1 90 ? 7.389 -21.591 -26.057 1.00 50.91 90 GLU D C 1
ATOM 3599 O O . GLU D 1 90 ? 8.496 -21.143 -25.763 1.00 50.86 90 GLU D O 1
ATOM 3605 N N . GLY D 1 91 ? 6.858 -22.656 -25.458 1.00 50.50 91 GLY D N 1
ATOM 3606 C CA . GLY D 1 91 ? 7.573 -23.391 -24.412 1.00 49.93 91 GLY D CA 1
ATOM 3607 C C . GLY D 1 91 ? 7.822 -22.569 -23.159 1.00 49.50 91 GLY D C 1
ATOM 3608 O O . GLY D 1 91 ? 6.886 -22.031 -22.565 1.00 49.62 91 GLY D O 1
ATOM 3609 N N . PHE D 1 92 ? 9.089 -22.458 -22.762 1.00 49.08 92 PHE D N 1
ATOM 3610 C CA . PHE D 1 92 ? 9.453 -21.749 -21.533 1.00 48.43 92 PHE D CA 1
ATOM 3611 C C . PHE D 1 92 ? 10.828 -21.091 -21.591 1.00 48.20 92 PHE D C 1
ATOM 3612 O O . PHE D 1 92 ? 11.670 -21.453 -22.421 1.00 48.18 92 PHE D O 1
ATOM 3620 N N . VAL D 1 93 ? 11.038 -20.126 -20.697 1.00 47.68 93 VAL D N 1
ATOM 3621 C CA . VAL D 1 93 ? 12.363 -19.583 -20.414 1.00 47.23 93 VAL D CA 1
ATOM 3622 C C . VAL D 1 93 ? 12.730 -19.804 -18.944 1.00 46.96 93 VAL D C 1
ATOM 3623 O O . VAL D 1 93 ? 11.853 -19.964 -18.092 1.00 46.68 93 VAL D O 1
ATOM 3627 N N . ASN D 1 94 ? 14.031 -19.823 -18.665 1.00 46.78 94 ASN D N 1
ATOM 3628 C CA . ASN D 1 94 ? 14.551 -19.864 -17.302 1.00 46.69 94 ASN D CA 1
ATOM 3629 C C . ASN D 1 94 ? 15.111 -18.504 -16.899 1.00 46.53 94 ASN D C 1
ATOM 3630 O O . ASN D 1 94 ? 15.893 -17.915 -17.638 1.00 46.69 94 ASN D O 1
ATOM 3635 N N . ALA D 1 95 ? 14.708 -18.013 -15.732 1.00 46.47 95 ALA D N 1
ATOM 3636 C CA . ALA D 1 95 ? 15.308 -16.818 -15.142 1.00 46.25 95 ALA D CA 1
ATOM 3637 C C . ALA D 1 95 ? 16.171 -17.200 -13.941 1.00 46.31 95 ALA D C 1
ATOM 3638 O O . ALA D 1 95 ? 15.650 -17.538 -12.873 1.00 46.33 95 ALA D O 1
ATOM 3640 N N . ARG D 1 96 ? 17.488 -17.142 -14.121 1.00 46.08 96 ARG D N 1
ATOM 3641 C CA . ARG D 1 96 ? 18.417 -17.482 -13.049 1.00 46.17 96 ARG D CA 1
ATOM 3642 C C . ARG D 1 96 ? 19.113 -16.232 -12.521 1.00 45.96 96 ARG D C 1
ATOM 3643 O O . ARG D 1 96 ? 19.600 -15.409 -13.297 1.00 46.13 96 ARG D O 1
ATOM 3651 N N . GLY D 1 97 ? 19.152 -16.100 -11.199 1.00 45.71 97 GLY D N 1
ATOM 3652 C CA . GLY D 1 97 ? 19.722 -14.924 -10.557 1.00 45.54 97 GLY D CA 1
ATOM 3653 C C . GLY D 1 97 ? 20.913 -15.200 -9.664 1.00 45.54 97 GLY D C 1
ATOM 3654 O O . GLY D 1 97 ? 21.021 -16.266 -9.048 1.00 45.35 97 GLY D O 1
ATOM 3655 N N . LEU D 1 98 ? 21.811 -14.224 -9.611 1.00 45.63 98 LEU D N 1
ATOM 3656 C CA . LEU D 1 98 ? 22.950 -14.231 -8.703 1.00 45.97 98 LEU D CA 1
ATOM 3657 C C . LEU D 1 98 ? 22.990 -12.906 -7.953 1.00 46.14 98 LEU D C 1
ATOM 3658 O O . LEU D 1 98 ? 22.928 -11.841 -8.572 1.00 46.02 98 LEU D O 1
ATOM 3663 N N . LEU D 1 99 ? 23.091 -12.973 -6.627 1.00 46.38 99 LEU D N 1
ATOM 3664 C CA . LEU D 1 99 ? 23.180 -11.761 -5.813 1.00 46.93 99 LEU D CA 1
ATOM 3665 C C . LEU D 1 99 ? 24.615 -11.225 -5.801 1.00 47.57 99 LEU D C 1
ATOM 3666 O O . LEU D 1 99 ? 25.516 -11.836 -5.223 1.00 47.72 99 LEU D O 1
ATOM 3671 N N . LEU D 1 100 ? 24.819 -10.090 -6.460 1.00 48.09 100 LEU D N 1
ATOM 3672 C CA . LEU D 1 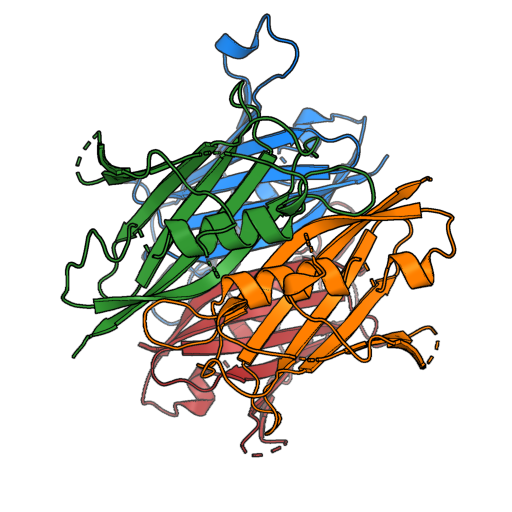100 ? 26.142 -9.473 -6.546 1.00 48.98 100 LEU D CA 1
ATOM 3673 C C . LEU D 1 100 ? 26.523 -8.740 -5.261 1.00 49.72 100 LEU D C 1
ATOM 3674 O O . LEU D 1 100 ? 27.674 -8.829 -4.812 1.00 49.88 100 LEU D O 1
ATOM 3679 N N A LYS D 1 101 ? 25.557 -8.023 -4.686 0.50 50.01 101 LYS D N 1
ATOM 3680 N N B LYS D 1 101 ? 25.560 -8.026 -4.676 0.50 50.03 101 LYS D N 1
ATOM 3681 C CA A LYS D 1 101 ? 25.763 -7.286 -3.444 0.50 50.48 101 LYS D CA 1
ATOM 3682 C CA B LYS D 1 101 ? 25.780 -7.282 -3.437 0.50 50.51 101 LYS D CA 1
ATOM 3683 C C A LYS D 1 101 ? 24.632 -7.540 -2.452 0.50 50.72 101 LYS D C 1
ATOM 3684 C C B LYS D 1 101 ? 24.643 -7.508 -2.443 0.50 50.74 101 LYS D C 1
ATOM 3685 O O A LYS D 1 101 ? 23.459 -7.314 -2.756 0.50 50.72 101 LYS D O 1
ATOM 3686 O O B LYS D 1 101 ? 23.477 -7.240 -2.741 0.50 50.73 101 LYS D O 1
ATOM 3697 N N . ASN D 1 102 ? 25.007 -8.008 -1.266 1.00 50.83 102 ASN D N 1
ATOM 3698 C CA . ASN D 1 102 ? 24.079 -8.221 -0.169 1.00 51.35 102 ASN D CA 1
ATOM 3699 C C . ASN D 1 102 ? 24.257 -7.076 0.833 1.00 51.75 102 ASN D C 1
ATOM 3700 O O . ASN D 1 102 ? 24.841 -7.255 1.901 1.00 51.78 102 ASN D O 1
ATOM 3705 N N . GLY D 1 103 ? 23.773 -5.893 0.467 1.00 52.39 103 GLY D N 1
ATOM 3706 C CA . GLY D 1 103 ? 23.974 -4.692 1.276 1.00 53.23 103 GLY D CA 1
ATOM 3707 C C . GLY D 1 103 ? 22.906 -4.471 2.329 1.00 54.08 103 GLY D C 1
ATOM 3708 O O . GLY D 1 103 ? 21.929 -5.224 2.414 1.00 54.39 103 GLY D O 1
ATOM 3709 N N . LYS D 1 104 ? 23.102 -3.434 3.140 1.00 54.59 104 LYS D N 1
ATOM 3710 C CA . LYS D 1 104 ? 22.145 -3.058 4.180 1.00 54.99 104 LYS D CA 1
ATOM 3711 C C . LYS D 1 104 ? 20.924 -2.374 3.569 1.00 54.98 104 LYS D C 1
ATOM 3712 O O . LYS D 1 104 ? 19.788 -2.675 3.942 1.00 54.94 104 LYS D O 1
ATOM 3718 N N . ARG D 1 105 ? 21.172 -1.465 2.626 1.00 55.10 105 ARG D N 1
ATOM 3719 C CA . ARG D 1 105 ? 20.113 -0.690 1.977 1.00 55.14 105 ARG D CA 1
ATOM 3720 C C . ARG D 1 105 ? 19.675 -1.243 0.618 1.00 54.50 105 ARG D C 1
ATOM 3721 O O . ARG D 1 105 ? 18.554 -0.978 0.178 1.00 54.65 105 ARG D O 1
ATOM 3729 N N . ASN D 1 106 ? 20.554 -1.988 -0.050 1.00 53.65 106 ASN D N 1
ATOM 3730 C CA . ASN D 1 106 ? 20.263 -2.486 -1.399 1.00 52.84 106 ASN D CA 1
ATOM 3731 C C . ASN D 1 106 ? 20.674 -3.929 -1.645 1.00 51.56 106 ASN D C 1
ATOM 3732 O O . ASN D 1 106 ? 21.603 -4.440 -1.020 1.00 51.28 106 ASN D O 1
ATOM 3737 N N . HIS D 1 107 ? 19.972 -4.559 -2.584 1.00 50.33 107 HIS D N 1
ATOM 3738 C CA . HIS D 1 107 ? 20.371 -5.829 -3.185 1.00 49.02 107 HIS D CA 1
ATOM 3739 C C . HIS D 1 107 ? 20.610 -5.605 -4.677 1.00 48.27 107 HIS D C 1
ATOM 3740 O O . HIS D 1 107 ? 19.836 -4.902 -5.333 1.00 47.74 107 HIS D O 1
ATOM 3747 N N . VAL D 1 108 ? 21.681 -6.191 -5.209 1.00 47.18 108 VAL D N 1
ATOM 3748 C CA . VAL D 1 108 ? 21.958 -6.107 -6.644 1.00 46.63 108 VAL D CA 1
ATOM 3749 C C . VAL D 1 108 ? 21.959 -7.512 -7.237 1.00 46.13 108 VAL D C 1
ATOM 3750 O O . VAL D 1 108 ? 22.801 -8.342 -6.885 1.00 45.91 108 VAL D O 1
ATOM 3754 N N . TRP D 1 109 ? 20.988 -7.773 -8.109 1.00 45.35 109 TRP D N 1
ATOM 3755 C CA . TRP D 1 109 ? 20.817 -9.085 -8.718 1.00 44.90 109 TRP D CA 1
ATOM 3756 C C . TRP D 1 109 ? 21.262 -9.077 -10.174 1.00 45.01 109 TRP D C 1
ATOM 3757 O O . TRP D 1 109 ? 20.799 -8.253 -10.963 1.00 45.04 109 TRP D O 1
ATOM 3768 N N . GLU D 1 110 ? 22.170 -9.989 -10.516 1.00 44.90 110 GLU D N 1
ATOM 3769 C CA . GLU D 1 110 ? 22.494 -10.282 -11.904 1.00 45.24 110 GLU D CA 1
ATOM 3770 C C . GLU D 1 110 ? 21.586 -11.426 -12.363 1.00 45.13 110 GLU D C 1
ATOM 3771 O O . GLU D 1 110 ? 21.604 -12.501 -11.769 1.00 44.91 110 GLU D O 1
ATOM 3777 N N . ILE D 1 111 ? 20.783 -11.182 -13.399 1.00 44.99 111 ILE D N 1
ATOM 3778 C CA . ILE D 1 111 ? 19.774 -12.152 -13.841 1.00 45.14 111 ILE D CA 1
ATOM 3779 C C . ILE D 1 111 ? 19.942 -12.549 -15.314 1.00 45.31 111 ILE D C 1
ATOM 3780 O O . ILE D 1 111 ? 20.026 -11.696 -16.199 1.00 45.22 111 ILE D O 1
ATOM 3785 N N . LYS D 1 112 ? 19.993 -13.852 -15.558 1.00 45.34 112 LYS D N 1
ATOM 3786 C CA . LYS D 1 112 ? 20.112 -14.378 -16.911 1.00 45.64 112 LYS D CA 1
ATOM 3787 C C . LYS D 1 112 ? 18.807 -15.044 -17.339 1.00 45.45 112 LYS D C 1
ATOM 3788 O O . LYS D 1 112 ? 18.280 -15.893 -16.629 1.00 45.39 112 LYS D O 1
ATOM 3794 N N . ILE D 1 113 ? 18.270 -14.627 -18.483 1.00 45.62 113 ILE D N 1
ATOM 3795 C CA . ILE D 1 113 ? 17.092 -15.283 -19.058 1.00 45.74 113 ILE D CA 1
ATOM 3796 C C . ILE D 1 113 ? 17.540 -16.170 -20.208 1.00 45.88 113 ILE D C 1
ATOM 3797 O O . ILE D 1 113 ? 18.071 -15.675 -21.203 1.00 45.84 113 ILE D O 1
ATOM 3802 N N . THR D 1 114 ? 17.321 -17.474 -20.065 1.00 46.00 114 THR D N 1
ATOM 3803 C CA . THR D 1 114 ? 17.753 -18.449 -21.060 1.00 46.47 114 THR D CA 1
ATOM 3804 C C . THR D 1 114 ? 16.574 -19.282 -21.552 1.00 46.97 114 THR D C 1
ATOM 3805 O O . THR D 1 114 ? 15.628 -19.519 -20.804 1.00 47.03 114 THR D O 1
ATOM 3809 N N . ASP D 1 115 ? 16.639 -19.731 -22.804 1.00 47.52 115 ASP D N 1
ATOM 3810 C CA . ASP D 1 115 ? 15.632 -20.645 -23.349 1.00 48.22 115 ASP D CA 1
ATOM 3811 C C . ASP D 1 115 ? 15.938 -22.105 -22.959 1.00 48.47 115 ASP D C 1
ATOM 3812 O O . ASP D 1 115 ? 16.809 -22.361 -22.124 1.00 48.37 115 ASP D O 1
ATOM 3817 N N . GLU D 1 116 ? 15.225 -23.050 -23.568 1.00 49.14 116 GLU D N 1
ATOM 3818 C CA . GLU D 1 116 ? 15.396 -24.475 -23.264 1.00 49.64 116 GLU D CA 1
ATOM 3819 C C . GLU D 1 116 ? 16.736 -25.064 -23.744 1.00 49.88 116 GLU D C 1
ATOM 3820 O O . GLU D 1 116 ? 17.181 -26.096 -23.235 1.00 49.95 116 GLU D O 1
ATOM 3826 N N . ASN D 1 117 ? 17.374 -24.399 -24.707 1.00 50.21 117 ASN D N 1
ATOM 3827 C CA . ASN D 1 117 ? 18.716 -24.773 -25.163 1.00 50.54 117 ASN D CA 1
ATOM 3828 C C . ASN D 1 117 ? 19.828 -24.032 -24.405 1.00 50.72 117 ASN D C 1
ATOM 3829 O O . ASN D 1 117 ? 21.004 -24.133 -24.769 1.00 50.83 117 ASN D O 1
ATOM 3834 N N . GLU D 1 118 ? 19.450 -23.289 -23.363 1.00 50.81 118 GLU D N 1
ATOM 3835 C CA . GLU D 1 118 ? 20.377 -22.458 -22.568 1.00 51.11 118 GLU D CA 1
ATOM 3836 C C . GLU D 1 118 ? 21.025 -21.326 -23.376 1.00 51.06 118 GLU D C 1
ATOM 3837 O O . GLU D 1 118 ? 22.113 -20.851 -23.038 1.00 51.14 118 GLU D O 1
ATOM 3843 N N . THR D 1 119 ? 20.348 -20.900 -24.443 1.00 50.95 119 THR D N 1
ATOM 3844 C CA . THR D 1 119 ? 20.759 -19.732 -25.209 1.00 50.78 119 THR D CA 1
ATOM 3845 C C . THR D 1 119 ? 20.351 -18.501 -24.410 1.00 50.74 119 THR D C 1
ATOM 3846 O O . THR D 1 119 ? 19.195 -18.389 -23.996 1.00 50.85 119 THR D O 1
ATOM 3850 N N . LEU D 1 120 ? 21.296 -17.589 -24.184 1.00 50.54 120 LEU D N 1
ATOM 3851 C CA . LEU D 1 120 ? 21.007 -16.373 -23.430 1.00 50.49 120 LEU D CA 1
ATOM 3852 C C . LEU D 1 120 ? 20.106 -15.446 -24.240 1.00 50.44 120 LEU D C 1
ATOM 3853 O O . LEU D 1 120 ? 20.505 -14.942 -25.290 1.00 50.71 120 LEU D O 1
ATOM 3858 N N . ILE D 1 121 ? 18.887 -15.252 -23.741 1.00 50.30 121 ILE D N 1
ATOM 3859 C CA . ILE D 1 121 ? 17.870 -14.410 -24.378 1.00 49.99 121 ILE D CA 1
ATOM 3860 C C . ILE D 1 121 ? 17.978 -12.970 -23.868 1.00 50.25 121 ILE D C 1
ATOM 3861 O O . ILE D 1 121 ? 17.964 -12.018 -24.655 1.00 50.36 121 ILE D O 1
ATOM 3866 N N . SER D 1 122 ? 18.087 -12.813 -22.551 1.00 50.31 122 SER D N 1
ATOM 3867 C CA . SER D 1 122 ? 18.286 -11.495 -21.945 1.00 50.53 122 SER D CA 1
ATOM 3868 C C . SER D 1 122 ? 19.168 -11.568 -20.705 1.00 50.64 122 SER D C 1
ATOM 3869 O O . SER D 1 122 ? 19.100 -12.525 -19.933 1.00 50.81 122 SER D O 1
ATOM 3872 N N . GLN D 1 123 ? 20.009 -10.553 -20.542 1.00 50.85 123 GLN D N 1
ATOM 3873 C CA . GLN D 1 123 ? 20.787 -10.354 -19.328 1.00 51.09 123 GLN D CA 1
ATOM 3874 C C . GLN D 1 123 ? 20.212 -9.114 -18.656 1.00 50.73 123 GLN D C 1
ATOM 3875 O O . GLN D 1 123 ? 20.058 -8.080 -19.305 1.00 50.78 123 GLN D O 1
ATOM 3881 N N . ILE D 1 124 ? 19.888 -9.224 -17.368 1.00 50.40 124 ILE D N 1
ATOM 3882 C CA . ILE D 1 124 ? 19.183 -8.162 -16.646 1.00 50.58 124 ILE D CA 1
ATOM 3883 C C . ILE D 1 124 ? 19.763 -7.936 -15.245 1.00 50.48 124 ILE D C 1
ATOM 3884 O O . ILE D 1 124 ? 19.965 -8.891 -14.492 1.00 50.84 124 ILE D O 1
ATOM 3889 N N . THR D 1 125 ? 20.031 -6.679 -14.903 1.00 50.01 125 THR D N 1
ATOM 3890 C CA . THR D 1 125 ? 20.474 -6.322 -13.554 1.00 50.07 125 THR D CA 1
ATOM 3891 C C . THR D 1 125 ? 19.386 -5.527 -12.842 1.00 49.90 125 THR D C 1
ATOM 3892 O O . THR D 1 125 ? 18.896 -4.524 -13.365 1.00 49.70 125 THR D O 1
ATOM 3896 N N . VAL D 1 126 ? 19.003 -6.001 -11.658 1.00 49.45 126 VAL D N 1
ATOM 3897 C CA . VAL D 1 126 ? 17.986 -5.350 -10.847 1.00 49.53 126 VAL D CA 1
ATOM 3898 C C . VAL D 1 126 ? 18.586 -4.912 -9.520 1.00 50.01 126 VAL D C 1
ATOM 3899 O O . VAL D 1 126 ? 19.134 -5.739 -8.773 1.00 50.09 126 VAL D O 1
ATOM 3903 N N . VAL D 1 127 ? 18.472 -3.618 -9.228 1.00 50.21 127 VAL D N 1
ATOM 3904 C CA . VAL D 1 127 ? 18.778 -3.094 -7.898 1.00 50.58 127 VAL D CA 1
ATOM 3905 C C . VAL D 1 127 ? 17.470 -2.937 -7.123 1.00 51.20 127 VAL D C 1
ATOM 3906 O O . VAL D 1 127 ? 16.569 -2.194 -7.543 1.00 51.27 127 VAL D O 1
ATOM 3910 N N . ASN D 1 128 ? 17.370 -3.654 -6.005 1.00 51.63 128 ASN D N 1
ATOM 3911 C CA . ASN D 1 128 ? 16.235 -3.553 -5.092 1.00 52.35 128 ASN D CA 1
ATOM 3912 C C . ASN D 1 128 ? 16.559 -2.649 -3.908 1.00 52.98 128 ASN D C 1
ATOM 3913 O O . ASN D 1 128 ? 17.614 -2.789 -3.290 1.00 53.32 128 ASN D O 1
ATOM 3918 N N . ALA D 1 129 ? 15.653 -1.729 -3.592 1.00 53.65 129 ALA D N 1
ATOM 3919 C CA . ALA D 1 129 ? 15.713 -0.995 -2.333 1.00 54.47 129 ALA D CA 1
ATOM 3920 C C . ALA D 1 129 ? 15.173 -1.885 -1.222 1.00 54.85 129 ALA D C 1
ATOM 3921 O O . ALA D 1 129 ? 14.219 -2.643 -1.423 1.00 54.90 129 ALA D O 1
ATOM 3923 N N . LEU D 1 130 ? 15.794 -1.792 -0.055 1.00 55.49 130 LEU D N 1
ATOM 3924 C CA . LEU D 1 130 ? 15.381 -2.560 1.106 1.00 56.19 130 LEU D CA 1
ATOM 3925 C C . LEU D 1 130 ? 14.706 -1.630 2.118 1.00 56.63 130 LEU D C 1
ATOM 3926 O O . LEU D 1 130 ? 15.383 -0.863 2.811 1.00 56.78 130 LEU D O 1
ATOM 3931 N N . VAL D 1 131 ? 13.373 -1.700 2.193 1.00 57.10 131 VAL D N 1
ATOM 3932 C CA . VAL D 1 131 ? 12.593 -0.773 3.032 1.00 57.39 131 VAL D CA 1
ATOM 3933 C C . VAL D 1 131 ? 12.191 -1.332 4.403 1.00 57.66 131 VAL D C 1
ATOM 3934 O O . VAL D 1 131 ? 11.567 -2.392 4.509 1.00 57.82 131 VAL D O 1
#

Solvent-accessible surface area: 20934 Å² total

CATH classification: 3.10.129.10

InterPro domains:
  IPR003736 Phenylacetic acid degradation-related domain [TIGR00369] (33-126)
  IPR006683 Thioesterase domain [PF03061] (44-120)
  IPR029069 HotDog domain superfamily [SSF54637] (32-133)

Foldseek 3Di:
DVVVLPKADWDKDWDPVCVPPPDTKIKIKIKFFDCVQADPVQWGDVVSVQCVQQVSVLSLCVVCPPVWGKDWDDKDKDFDDIGGRGGMKMKMWIFPDDDPFKTKIWIFIAHPVRHTGMTMITIITTGD/DVVVLPKAPWDWDVPVKIKIKIKFFDPVQDDPVQWGDVVSVQVVVAVSVLSVVVVCVQFWGWDWDDKDKDFDDIHGRHGMKMKMWIFPDDDPFKTKIWIFIAHPVRHTGMTMIIIIGTGGD/DVVVLPKDPWDWDCDPVKIKIKIKFFDCVQDDPVQWGNVVSVQVVVQVSVLSVCVVPVDFWGWDWDDKDKDFDAIGGRGGMKMKMWIFPDDDPFKTKIWIFIAHPVRHTGMIMITIIGTGGPD/DVVVLPKDDWDWDVCVKIKIKIKFFDPVQDDPVQWGDVVSVQVVQQVSVLSLCVVCVPPWGWDWDDKDKDFDDTHGRGGMKMKMWIFPDPDPFKTKIWIFIADPVRHTGMTMITIIGTD